Protein AF-A0A4V0ZQL3-F1 (afdb_monomer)

Foldseek 3Di:
DQPLLLVLLVQQVVQLVVLDDQVVNLVSVVVSLVVLVQDVVVPQKDAFDWFDDPDDDTATARIWGWDQDPVRDIATQEGEHEDTLPDDDDPVSLVNQQVVCVSSVAQWYWYYHVWIWIWGHDPPPPDGTAGLAIFHSDSPTPSSSVVSQCSRPVNHDSVVVNVVSVVSVVVLVVVVVVVVLVCVCLDDPNNVVSVLVVVLVVVVVVPDDSVVSVVVCVPDDDDGDDDCPPDDPRRPPDPDPPPDDDDDDDDDDDDPDPKFKDQPVRDTHDLLVVLLVLLVVVCVVVQQDDPVNSCVLQPQVLAHNVLRQKDFPVVLVVVCVVVVCSVVFWDDDPVSWDAHPVRTTMIGTRDCVPSSVSVVVSSVVVGPMDMPVPPPPPQFWKWKAFPVGDIQTDPHLLVSLLVLCLVVDVVLLQVVQDDDPNHGQKDLDQDPVQNVQWDDNDPSITGRRPDDSVVSQVSSVVSCVVVVTDMDMDTD

Solvent-accessible surface area (backbone atoms only — not comparable to full-atom values): 27486 Å² total; per-residue (Å²): 130,49,75,62,35,46,54,42,33,65,69,48,49,67,40,53,79,68,56,42,57,51,71,62,52,50,54,50,51,54,51,45,39,39,77,33,62,40,36,61,93,78,57,26,33,36,65,63,49,82,41,80,46,78,98,84,43,67,50,62,45,54,31,36,33,36,44,63,49,99,81,72,49,74,41,80,66,36,46,31,38,74,50,32,40,80,46,79,87,48,75,71,59,57,52,50,49,45,50,51,21,62,75,70,73,40,48,44,34,40,39,40,37,57,39,41,33,38,29,37,41,64,89,90,71,85,69,79,55,41,69,46,46,70,23,53,84,45,71,83,36,66,48,34,24,52,52,48,55,56,56,20,47,94,70,43,48,67,69,58,53,52,50,51,42,51,52,36,42,50,51,51,51,53,49,52,49,49,52,50,50,52,52,57,49,41,26,99,86,36,18,50,60,49,50,51,49,54,53,48,58,52,43,45,74,73,68,49,57,68,68,62,54,50,61,60,50,73,77,57,87,76,86,68,85,72,82,85,73,79,73,65,92,76,71,71,77,75,77,80,77,81,79,78,80,89,75,92,75,97,67,95,68,82,80,78,83,78,68,25,35,15,73,77,79,75,62,72,24,49,65,43,54,33,53,49,51,51,54,54,50,52,42,66,79,37,60,81,53,49,72,70,58,50,38,67,77,48,38,30,69,48,59,33,78,89,68,18,42,54,42,48,44,66,61,52,57,60,47,27,77,83,40,64,68,53,68,76,38,39,40,77,50,84,92,54,42,43,74,40,72,88,67,53,46,33,26,35,46,44,78,40,83,90,41,39,62,56,44,50,54,57,47,51,75,77,41,69,67,46,44,77,78,68,63,85,60,79,76,60,22,32,38,38,39,35,76,87,68,53,72,46,68,38,96,41,35,61,54,26,52,48,53,48,43,63,72,74,30,60,64,68,59,42,72,67,68,50,66,54,95,90,36,58,35,55,28,77,62,81,48,89,92,46,48,93,36,43,44,80,73,57,96,64,29,28,38,62,48,82,65,56,61,71,53,51,49,52,52,50,52,51,51,28,60,75,70,74,46,58,68,47,78,46,81,82

Sequence (476 aa):
MNENWPEIVETLIPYFETNSVEGDYQREIENCLKFLGWKKTNGTMVSQYTLPIGNSNSIRPDIVLWRKNEHDTQSPVLPIEIKRPSNIQNERQENQLMSYMRQLKLNVGLYIGEKIQLYYDIPNDGENPICVFTAEFKKEDVNGSIICDLLTYDKFNLGKIETFCNEQYKKIQARNNLHRRVSEFLSEGNGVKNMISLLKDKFTAEGFEESAINEEFANLTLTVHYENKSILPSLQLKTRQTSKNSQNDYKESDSKDHTKFSLDGINFYVKRRFVLEVIKHYIKDHPNINYVELEKVFPSNLHSKALGVIRTLIEVQEKIKSHPDLKKRYFLKPDEVILLADGTKIVVNNQWGTLFPRFLEAAKKLYQVTNDTESNTPISRLKITFGNGKVIQETQAAETFRQFVMTVGVEQVQSLNIKVCKIPLISNTLHEKYQRAQKPLGNGRFLMTCSNTKTKKRDIERIAKALGIQVTVEIV

Nearest PDB structures (foldseek):
  7ls1-assembly1_m  TM=2.226E-01  e=8.923E-01  Mus musculus
  7oyd-assembly1_v  TM=2.179E-01  e=1.705E+00  Oryctolagus cuniculus
  2p8y-assembly1_T  TM=2.079E-01  e=1.107E+00  Saccharomyces cerevisiae
  5zwm-assembly1_C  TM=1.581E-01  e=1.705E+00  Saccharomyces cerevisiae S288C

Radius of gyration: 30.25 Å; Cα contacts (8 Å, |Δi|>4): 634; chains: 1; bounding box: 68×74×76 Å

Structure (mmCIF, N/CA/C/O backbone):
data_AF-A0A4V0ZQL3-F1
#
_entry.id   AF-A0A4V0ZQL3-F1
#
loop_
_atom_site.group_PDB
_atom_site.id
_atom_site.type_symbol
_atom_site.label_atom_id
_atom_site.label_alt_id
_atom_site.label_comp_id
_atom_site.label_asym_id
_atom_site.label_entity_id
_atom_site.label_seq_id
_atom_site.pdbx_PDB_ins_code
_atom_site.Cartn_x
_atom_site.Cartn_y
_atom_site.Cartn_z
_atom_site.occupancy
_atom_site.B_iso_or_equiv
_atom_site.auth_seq_id
_atom_site.auth_comp_id
_atom_site.auth_asym_id
_atom_site.auth_atom_id
_atom_site.pdbx_PDB_model_num
ATOM 1 N N . MET A 1 1 ? -29.579 -5.390 -0.230 1.00 59.28 1 MET A N 1
ATOM 2 C CA . MET A 1 1 ? -28.883 -4.107 0.002 1.00 59.28 1 MET A CA 1
ATOM 3 C C . MET A 1 1 ? -29.170 -3.735 1.449 1.00 59.28 1 MET A C 1
ATOM 5 O O . MET A 1 1 ? -30.279 -4.020 1.882 1.00 59.28 1 MET A O 1
ATOM 9 N N . ASN A 1 2 ? -28.194 -3.261 2.225 1.00 76.69 2 ASN A N 1
ATOM 10 C CA . ASN A 1 2 ? -28.427 -2.970 3.643 1.00 76.69 2 ASN A CA 1
ATOM 11 C C . ASN A 1 2 ? -29.317 -1.723 3.749 1.00 76.69 2 ASN A C 1
ATOM 13 O O . ASN A 1 2 ? -28.896 -0.640 3.348 1.00 76.69 2 ASN A O 1
ATOM 17 N N . GLU A 1 3 ? -30.540 -1.883 4.253 1.00 84.75 3 GLU A N 1
ATOM 18 C CA . GLU A 1 3 ? -31.533 -0.800 4.332 1.00 84.75 3 GLU A CA 1
ATOM 19 C C . GLU A 1 3 ? -31.108 0.329 5.283 1.00 84.75 3 GLU A C 1
ATOM 21 O O . GLU A 1 3 ? -31.589 1.447 5.148 1.00 84.75 3 GLU A O 1
ATOM 26 N N . ASN A 1 4 ? -30.140 0.089 6.178 1.00 91.50 4 ASN A N 1
ATOM 27 C CA . ASN A 1 4 ? -29.630 1.129 7.073 1.00 91.50 4 ASN A CA 1
ATOM 28 C C . ASN A 1 4 ? -28.719 2.134 6.358 1.00 91.50 4 ASN A C 1
ATOM 30 O O . ASN A 1 4 ? -28.525 3.232 6.867 1.00 91.50 4 ASN A O 1
ATOM 34 N N . TRP A 1 5 ? -28.118 1.786 5.212 1.00 94.88 5 TRP A N 1
ATOM 35 C CA . TRP A 1 5 ? -27.177 2.697 4.555 1.00 94.88 5 TRP A CA 1
ATOM 36 C C . TRP A 1 5 ? -27.847 3.991 4.054 1.00 94.88 5 TRP A C 1
ATOM 38 O O . TRP A 1 5 ? -27.355 5.066 4.399 1.00 94.88 5 TRP A O 1
ATOM 48 N N . PRO A 1 6 ? -28.973 3.939 3.312 1.00 93.94 6 PRO A N 1
ATOM 49 C CA . PRO A 1 6 ? -29.714 5.145 2.941 1.00 93.94 6 PRO A CA 1
ATOM 50 C C . PRO A 1 6 ? -30.109 6.024 4.137 1.00 93.94 6 PRO A C 1
ATOM 52 O O . PRO A 1 6 ? -29.964 7.241 4.048 1.00 93.94 6 PRO A O 1
ATOM 55 N N . GLU A 1 7 ? -30.525 5.415 5.252 1.00 94.19 7 GLU A N 1
ATOM 56 C CA . GLU A 1 7 ? -30.897 6.111 6.496 1.00 94.19 7 GLU A CA 1
ATOM 57 C C . GLU A 1 7 ? -29.699 6.822 7.143 1.00 94.19 7 GLU A C 1
ATOM 59 O O . GLU A 1 7 ? -29.783 7.981 7.555 1.00 94.19 7 GLU A O 1
ATOM 64 N N . ILE A 1 8 ? -28.540 6.155 7.190 1.00 94.75 8 ILE A N 1
ATOM 65 C CA . ILE A 1 8 ? -27.286 6.744 7.683 1.00 94.75 8 ILE A CA 1
ATOM 66 C C . ILE A 1 8 ? -26.885 7.943 6.819 1.00 94.75 8 ILE A C 1
ATOM 68 O O . ILE A 1 8 ? -26.497 8.985 7.346 1.00 94.75 8 ILE A O 1
ATOM 72 N N . VAL A 1 9 ? -26.997 7.819 5.494 1.00 94.31 9 VAL A N 1
ATOM 73 C CA . VAL A 1 9 ? -26.684 8.915 4.569 1.00 94.31 9 VAL A CA 1
ATOM 74 C C . VAL A 1 9 ? -27.642 10.091 4.769 1.00 94.31 9 VAL A C 1
ATOM 76 O O . VAL A 1 9 ? -27.174 11.220 4.892 1.00 94.31 9 VAL A O 1
ATOM 79 N N . GLU A 1 10 ? -28.953 9.855 4.867 1.00 94.12 10 GLU A N 1
ATOM 80 C CA . GLU A 1 10 ? -29.933 10.917 5.158 1.00 94.12 10 GLU A CA 1
ATOM 81 C C . GLU A 1 10 ? -29.676 11.617 6.489 1.00 94.12 10 GLU A C 1
ATOM 83 O O . GLU A 1 10 ? -29.781 12.839 6.568 1.00 94.12 10 GLU A O 1
ATOM 88 N N . THR A 1 11 ? -29.279 10.861 7.511 1.00 93.38 11 THR A N 1
ATOM 89 C CA . THR A 1 11 ? -28.979 11.409 8.838 1.00 93.38 11 THR A CA 1
ATOM 90 C C . THR A 1 11 ? -27.745 12.314 8.814 1.00 93.38 11 THR A C 1
ATOM 92 O O . THR A 1 11 ? -27.714 13.344 9.486 1.00 93.38 11 THR A O 1
ATOM 95 N N . LEU A 1 12 ? -26.714 11.948 8.045 1.00 92.50 12 LEU A N 1
ATOM 96 C CA . LEU A 1 12 ? -25.420 12.632 8.085 1.00 92.50 12 LEU A CA 1
ATOM 97 C C . LEU A 1 12 ? -25.281 13.760 7.052 1.00 92.50 12 LEU A C 1
ATOM 99 O O . LEU A 1 12 ? -24.564 14.717 7.339 1.00 92.50 12 LEU A O 1
ATOM 103 N N . ILE A 1 13 ? -25.974 13.713 5.904 1.00 90.62 13 ILE A N 1
ATOM 104 C CA . ILE A 1 13 ? -25.913 14.751 4.848 1.00 90.62 13 ILE A CA 1
ATOM 105 C C . ILE A 1 13 ? -26.063 16.191 5.383 1.00 90.62 13 ILE A C 1
ATOM 107 O O . ILE A 1 13 ? -25.223 17.025 5.029 1.00 90.62 13 ILE A O 1
ATOM 111 N N . PRO A 1 14 ? -27.030 16.518 6.268 1.00 90.56 14 PRO A N 1
ATOM 112 C CA . PRO A 1 14 ? -27.209 17.889 6.762 1.00 90.56 14 PRO A CA 1
ATOM 113 C C . PRO A 1 14 ? -25.964 18.477 7.455 1.00 90.56 14 PRO A C 1
ATOM 115 O O . PRO A 1 14 ? -25.755 19.694 7.484 1.00 90.56 14 PRO A O 1
ATOM 118 N N . TYR A 1 15 ? -25.095 17.618 7.993 1.00 89.00 15 TYR A N 1
ATOM 119 C CA . TYR A 1 15 ? -23.860 18.018 8.670 1.00 89.00 15 TYR A CA 1
ATOM 120 C C . TYR A 1 15 ? -22.751 18.402 7.683 1.00 89.00 15 TYR A C 1
ATOM 122 O O . TYR A 1 15 ? -21.878 19.201 8.035 1.00 89.00 15 TYR A O 1
ATOM 130 N N . PHE A 1 16 ? -22.806 17.896 6.445 1.00 83.44 16 PHE A N 1
ATOM 131 C CA . PHE A 1 16 ? -21.914 18.298 5.354 1.00 83.44 16 PHE A CA 1
ATOM 132 C C . PHE A 1 16 ? -22.264 19.694 4.840 1.00 83.44 16 PHE A C 1
ATOM 134 O O . PHE A 1 16 ? -21.368 20.513 4.647 1.00 83.44 16 PHE A O 1
ATOM 141 N N . GLU A 1 17 ? -23.556 19.986 4.677 1.00 80.25 17 GLU A N 1
ATOM 142 C CA . GLU A 1 17 ? -24.042 21.273 4.158 1.00 80.25 17 GLU A CA 1
ATOM 143 C C . GLU A 1 17 ? -23.740 22.437 5.109 1.00 80.25 17 GLU A C 1
ATOM 145 O O . GLU A 1 17 ? -23.359 23.526 4.685 1.00 80.25 17 GLU A O 1
ATOM 150 N N . THR A 1 18 ? -23.867 22.192 6.413 1.00 80.06 18 THR A N 1
ATOM 151 C CA . THR A 1 18 ? -23.660 23.201 7.464 1.00 80.06 18 THR A CA 1
ATOM 152 C C . THR A 1 18 ? -22.219 23.278 7.971 1.00 80.06 18 THR A C 1
ATOM 154 O O . THR A 1 18 ? -21.904 24.147 8.784 1.00 80.06 18 THR A O 1
ATOM 157 N N . ASN A 1 19 ? -21.341 22.375 7.515 1.00 76.12 19 ASN A N 1
ATOM 158 C CA . ASN A 1 19 ? -20.004 22.139 8.067 1.00 76.12 19 ASN A CA 1
ATOM 159 C C . ASN A 1 19 ? -19.982 22.128 9.607 1.00 76.12 19 ASN A C 1
ATOM 161 O O . ASN A 1 19 ? -19.245 22.874 10.264 1.00 76.12 19 ASN A O 1
ATOM 165 N N . SER A 1 20 ? -20.856 21.298 10.167 1.00 79.44 20 SER A N 1
ATOM 166 C CA . SER A 1 20 ? -21.135 21.243 11.599 1.00 79.44 20 SER A CA 1
ATOM 167 C C . SER A 1 20 ? -19.900 20.934 12.458 1.00 79.44 20 SER A C 1
ATOM 169 O O . SER A 1 20 ? -18.910 20.339 12.020 1.00 79.44 20 SER A O 1
ATOM 171 N N . VAL A 1 21 ? -19.959 21.344 13.729 1.00 84.12 21 VAL A N 1
ATOM 172 C CA . VAL A 1 21 ? -18.876 21.129 14.698 1.00 84.12 21 VAL A CA 1
ATOM 173 C C . VAL A 1 21 ? -18.707 19.630 14.983 1.00 84.12 21 VAL A C 1
ATOM 175 O O . VAL A 1 21 ? -19.677 18.878 15.038 1.00 84.12 21 VAL A O 1
ATOM 178 N N . GLU A 1 22 ? -17.461 19.197 15.202 1.00 82.75 22 GLU A N 1
ATOM 179 C CA . GLU A 1 22 ? -17.069 17.787 15.391 1.00 82.75 22 GLU A CA 1
ATOM 180 C C . GLU A 1 22 ? -17.900 17.054 16.454 1.00 82.75 22 GLU A C 1
ATOM 182 O O . GLU A 1 22 ? -18.281 15.911 16.237 1.00 82.75 22 GLU A O 1
ATOM 187 N N . GLY A 1 23 ? -18.254 17.720 17.559 1.00 87.50 23 GLY A N 1
ATOM 188 C CA . GLY A 1 23 ? -19.065 17.117 18.621 1.00 87.50 23 GLY A CA 1
ATOM 189 C C . GLY A 1 23 ? -20.512 16.813 18.214 1.00 87.50 23 GLY A C 1
ATOM 190 O O . GLY A 1 23 ? -21.058 15.792 18.629 1.00 87.50 23 GLY A O 1
ATOM 191 N N . ASP A 1 24 ? -21.129 17.659 17.384 1.00 89.94 24 ASP A N 1
ATOM 192 C CA . ASP A 1 24 ? -22.476 17.401 16.864 1.00 89.94 24 ASP A CA 1
ATOM 193 C C . ASP A 1 24 ? -22.450 16.270 15.837 1.00 89.94 24 ASP A C 1
ATOM 195 O O . ASP A 1 24 ? -23.284 15.369 15.890 1.00 89.94 24 ASP A O 1
ATOM 199 N N . TYR A 1 25 ? -21.437 16.266 14.967 1.00 91.75 25 TYR A N 1
ATOM 200 C CA . TYR A 1 25 ? -21.238 15.192 13.997 1.00 91.75 25 TYR A CA 1
ATOM 201 C C . TYR A 1 25 ? -20.965 13.845 14.681 1.00 91.75 25 TYR A C 1
ATOM 203 O O . TYR A 1 25 ? -21.567 12.834 14.328 1.00 91.75 25 TYR A O 1
ATOM 211 N N . GLN A 1 26 ? -20.131 13.829 15.727 1.00 93.69 26 GLN A N 1
ATOM 212 C CA . GLN A 1 26 ? -19.887 12.639 16.540 1.00 93.69 26 GLN A CA 1
ATOM 213 C C . GLN A 1 26 ? -21.178 12.105 17.171 1.00 93.69 26 GLN A C 1
ATOM 215 O O . GLN A 1 26 ? -21.406 10.896 17.152 1.00 93.69 26 GLN A O 1
ATOM 220 N N . ARG A 1 27 ? -22.038 12.979 17.711 1.00 93.44 27 ARG A N 1
ATOM 221 C CA . ARG A 1 27 ? -23.321 12.567 18.302 1.00 93.44 27 ARG A CA 1
ATOM 222 C C . ARG A 1 27 ? -24.227 11.883 17.276 1.00 93.44 27 ARG A C 1
ATOM 224 O O . ARG A 1 27 ? -24.855 10.878 17.607 1.00 93.44 27 ARG A O 1
ATOM 231 N N . GLU A 1 28 ? -24.265 12.372 16.041 1.00 94.62 28 GLU A N 1
ATOM 232 C CA . GLU A 1 28 ? -25.057 11.720 14.994 1.00 94.62 28 GLU A CA 1
ATOM 233 C C . GLU A 1 28 ? -24.426 10.438 14.462 1.00 94.62 28 GLU A C 1
ATOM 235 O O . GLU A 1 28 ? -25.142 9.477 14.183 1.00 94.62 28 GLU A O 1
ATOM 240 N N . ILE A 1 29 ? -23.097 10.348 14.414 1.00 95.44 29 ILE A N 1
ATOM 241 C CA . ILE A 1 29 ? -22.413 9.078 14.137 1.00 95.44 29 ILE A CA 1
ATOM 242 C C . ILE A 1 29 ? -22.768 8.036 15.204 1.00 95.44 29 ILE A C 1
ATOM 244 O O . ILE A 1 29 ? -23.049 6.885 14.876 1.00 95.44 29 ILE A O 1
ATOM 248 N N . GLU A 1 30 ? -22.827 8.419 16.481 1.00 96.31 30 GLU A N 1
ATOM 249 C CA . GLU A 1 30 ? -23.302 7.528 17.543 1.00 96.31 30 GLU A CA 1
ATOM 250 C C . GLU A 1 30 ? -24.765 7.112 17.343 1.00 96.31 30 GLU A C 1
ATOM 252 O O . GLU A 1 30 ? -25.116 5.977 17.661 1.00 96.31 30 GLU A O 1
ATOM 257 N N . ASN A 1 31 ? -25.627 7.991 16.820 1.00 95.81 31 ASN A N 1
ATOM 258 C CA . ASN A 1 31 ? -27.003 7.636 16.464 1.00 95.81 31 ASN A CA 1
ATOM 259 C C . ASN A 1 31 ? -27.044 6.637 15.298 1.00 95.81 31 ASN A C 1
ATOM 261 O O . ASN A 1 31 ? -27.735 5.625 15.393 1.00 95.81 31 ASN A O 1
ATOM 265 N N . CYS A 1 32 ? -26.222 6.837 14.270 1.00 96.38 32 CYS A N 1
ATOM 266 C CA . CYS A 1 32 ? -26.071 5.902 13.154 1.00 96.38 32 CYS A CA 1
ATOM 267 C C . CYS A 1 32 ? -25.575 4.522 13.621 1.00 96.38 32 CYS A C 1
ATOM 269 O O . CYS A 1 32 ? -26.088 3.486 13.202 1.00 96.38 32 CYS A O 1
ATOM 271 N N . LEU A 1 33 ? -24.622 4.479 14.556 1.00 97.25 33 LEU A N 1
ATOM 272 C CA . LEU A 1 33 ? -24.150 3.226 15.154 1.00 97.25 33 LEU A CA 1
ATOM 273 C C . LEU A 1 33 ? -25.254 2.502 15.948 1.00 97.25 33 LEU A C 1
ATOM 275 O O . LEU A 1 33 ? -25.248 1.268 15.995 1.00 97.25 33 LEU A O 1
ATOM 279 N N . LYS A 1 34 ? -26.240 3.225 16.505 1.00 96.19 34 LYS A N 1
ATOM 280 C CA . LYS A 1 34 ? -27.430 2.608 17.123 1.00 96.19 34 LYS A CA 1
ATOM 281 C C . LYS A 1 34 ? -28.327 1.925 16.098 1.00 96.19 34 LYS A C 1
ATOM 283 O O . LYS A 1 34 ? -28.861 0.868 16.432 1.00 96.19 34 LYS A O 1
ATOM 288 N N . PHE A 1 35 ? -28.462 2.458 14.878 1.00 94.06 35 PHE A N 1
ATOM 289 C CA . PHE A 1 35 ? -29.171 1.766 13.787 1.00 94.06 35 PHE A CA 1
ATOM 290 C C . PHE A 1 35 ? -28.519 0.417 13.470 1.00 94.06 35 PHE A C 1
ATOM 292 O O . PHE A 1 35 ? -29.199 -0.570 13.216 1.00 94.06 35 PHE A O 1
ATOM 299 N N . LEU A 1 36 ? -27.193 0.345 13.603 1.00 96.25 36 LEU A N 1
ATOM 300 C CA . LEU A 1 36 ? -26.425 -0.889 13.448 1.00 96.25 36 LEU A CA 1
ATOM 301 C C . LEU A 1 36 ? -26.413 -1.774 14.708 1.00 96.25 36 LEU A C 1
ATOM 303 O O . LEU A 1 36 ? -25.760 -2.813 14.704 1.00 96.25 36 LEU A O 1
ATOM 307 N N . GLY A 1 37 ? -27.120 -1.405 15.780 1.00 95.88 37 GLY A N 1
ATOM 308 C CA . GLY A 1 37 ? -27.283 -2.213 16.994 1.00 95.88 37 GLY A CA 1
ATOM 309 C C . GLY A 1 37 ? -26.285 -1.933 18.125 1.00 95.88 37 GLY A C 1
ATOM 310 O O . GLY A 1 37 ? -26.401 -2.540 19.192 1.00 95.88 37 GLY A O 1
ATOM 311 N N . TRP A 1 38 ? -25.350 -0.995 17.957 1.00 97.38 38 TRP A N 1
ATOM 312 C CA . TRP A 1 38 ? -24.396 -0.616 19.006 1.00 97.38 38 TRP A CA 1
ATOM 313 C C . TRP A 1 38 ? -25.017 0.386 19.982 1.00 97.38 38 TRP A C 1
ATOM 315 O O . TRP A 1 38 ? -25.577 1.407 19.589 1.00 97.38 38 TRP A O 1
ATOM 325 N N . LYS A 1 39 ? -24.925 0.119 21.287 1.00 96.25 39 LYS A N 1
ATOM 326 C CA . LYS A 1 39 ? -25.600 0.915 22.322 1.00 96.25 39 LYS A CA 1
ATOM 327 C C . LYS A 1 39 ? -24.645 1.291 23.449 1.00 96.25 39 LYS A C 1
ATOM 329 O O . LYS A 1 39 ? -23.823 0.496 23.896 1.00 96.25 39 LYS A O 1
ATOM 334 N N . LYS A 1 40 ? -24.813 2.508 23.974 1.00 94.56 40 LYS A N 1
ATOM 335 C CA . LYS A 1 40 ? -24.112 2.950 25.191 1.00 94.56 40 LYS A CA 1
ATOM 336 C C . LYS A 1 40 ? -24.644 2.245 26.441 1.00 94.56 40 LYS A C 1
ATOM 338 O O . LYS A 1 40 ? -23.879 1.899 27.329 1.00 94.56 40 LYS A O 1
ATOM 343 N N . THR A 1 41 ? -25.953 1.984 26.486 1.00 92.31 41 THR A N 1
ATOM 344 C CA . THR A 1 41 ? -26.649 1.425 27.660 1.00 92.31 41 THR A CA 1
ATOM 345 C C . THR A 1 41 ? -26.221 0.006 28.026 1.00 92.31 41 THR A C 1
ATOM 347 O O . THR A 1 41 ? -26.344 -0.374 29.183 1.00 92.31 41 THR A O 1
ATOM 350 N N . ASN A 1 42 ? -25.707 -0.771 27.070 1.00 91.19 42 ASN A N 1
ATOM 351 C CA . ASN A 1 42 ? -25.175 -2.117 27.303 1.00 91.19 42 ASN A CA 1
ATOM 352 C C . ASN A 1 42 ? -23.641 -2.180 27.158 1.00 91.19 42 ASN A C 1
ATOM 354 O O . ASN A 1 42 ? -23.078 -3.266 27.041 1.00 91.19 42 ASN A O 1
ATOM 358 N N . GLY A 1 43 ? -22.971 -1.022 27.108 1.00 92.25 43 GLY A N 1
ATOM 359 C CA . GLY A 1 43 ? -21.516 -0.911 27.006 1.00 92.25 43 GLY A CA 1
ATOM 360 C C . GLY A 1 43 ? -20.911 -1.351 25.670 1.00 92.25 43 GLY A C 1
ATOM 361 O O . GLY A 1 43 ? -19.692 -1.375 25.549 1.00 92.25 43 GLY A O 1
ATOM 362 N N . THR A 1 44 ? -21.710 -1.702 24.658 1.00 95.81 44 THR A N 1
ATOM 363 C CA . THR A 1 44 ? -21.182 -2.124 23.344 1.00 95.81 44 THR A CA 1
ATOM 364 C C . THR A 1 44 ? -20.610 -0.955 22.540 1.00 95.81 44 THR A C 1
ATOM 366 O O . THR A 1 44 ? -19.799 -1.165 21.642 1.00 95.81 44 THR A O 1
ATOM 369 N N . MET A 1 45 ? -20.969 0.278 22.897 1.00 97.25 45 MET A N 1
ATOM 370 C CA . MET A 1 45 ? -20.395 1.511 22.365 1.00 97.25 45 MET A CA 1
ATOM 371 C C . MET A 1 45 ? -19.918 2.399 23.512 1.00 97.25 45 MET A C 1
ATOM 373 O O . MET A 1 45 ? -20.723 2.837 24.335 1.00 97.25 45 MET A O 1
ATOM 377 N N . VAL A 1 46 ? -18.619 2.688 23.548 1.00 95.44 46 VAL A N 1
ATOM 378 C CA . VAL A 1 46 ? -17.997 3.529 24.575 1.00 95.44 46 VAL A CA 1
ATOM 379 C C . VAL A 1 46 ? -17.352 4.725 23.900 1.00 95.44 46 VAL A C 1
ATOM 381 O O . VAL A 1 46 ? -16.393 4.579 23.147 1.00 95.44 46 VAL A O 1
ATOM 384 N N . SER A 1 47 ? -17.869 5.916 24.175 1.00 91.75 47 SER A N 1
ATOM 385 C CA . SER A 1 47 ? -17.256 7.155 23.705 1.00 91.75 47 SER A CA 1
ATOM 386 C C . SER A 1 47 ? -16.102 7.536 24.620 1.00 91.75 47 SER A C 1
ATOM 388 O O . SER A 1 47 ? -16.172 7.310 25.832 1.00 91.75 47 SER A O 1
ATOM 390 N N . GLN A 1 48 ? -15.099 8.224 24.075 1.00 81.62 48 GLN A N 1
ATOM 391 C CA . GLN A 1 48 ? -14.174 8.993 24.900 1.00 81.62 48 GLN A CA 1
ATOM 392 C C . GLN A 1 48 ? -13.387 8.108 25.912 1.00 81.62 48 GLN A C 1
ATOM 394 O O . GLN A 1 48 ? -13.138 8.498 27.059 1.00 81.62 48 GLN A O 1
ATOM 399 N N . TYR A 1 49 ? -12.991 6.905 25.487 1.00 86.62 49 TYR A N 1
ATOM 400 C CA . TYR A 1 49 ? -12.279 5.918 26.309 1.00 86.62 49 TYR A CA 1
ATOM 401 C C . TYR A 1 49 ? -10.815 6.323 26.544 1.00 86.62 49 TYR A C 1
ATOM 403 O O . TYR A 1 49 ? -10.090 6.597 25.597 1.00 86.62 49 TYR A O 1
ATOM 411 N N . THR A 1 50 ? -10.345 6.359 27.790 1.00 86.69 50 THR A N 1
ATOM 412 C CA . THR A 1 50 ? -8.971 6.801 28.090 1.00 86.69 50 THR A CA 1
ATOM 413 C C . THR A 1 50 ? -7.996 5.626 28.062 1.00 86.69 50 THR A C 1
ATOM 415 O O . THR A 1 50 ? -8.084 4.719 28.886 1.00 86.69 50 THR A O 1
ATOM 418 N N . LEU A 1 51 ? -7.027 5.673 27.148 1.00 84.00 51 LEU A N 1
ATOM 419 C CA . LEU A 1 51 ? -5.935 4.707 27.035 1.00 84.00 51 LEU A CA 1
ATOM 420 C C . LEU A 1 51 ? -4.640 5.301 27.603 1.00 84.00 51 LEU A C 1
ATOM 422 O O . LEU A 1 51 ? -4.198 6.342 27.110 1.00 84.00 51 LEU A O 1
ATOM 426 N N . PRO A 1 52 ? -4.001 4.670 28.602 1.00 78.31 52 PRO A N 1
ATOM 427 C CA . PRO A 1 52 ? -2.727 5.147 29.125 1.00 78.31 52 PRO A CA 1
ATOM 428 C C . PRO A 1 52 ? -1.591 4.932 28.113 1.00 78.31 52 PRO A C 1
ATOM 430 O O . PRO A 1 52 ? -1.498 3.889 27.470 1.00 78.31 52 PRO A O 1
ATOM 433 N N . ILE A 1 53 ? -0.696 5.915 28.002 1.00 73.62 53 ILE A N 1
ATOM 434 C CA . ILE A 1 53 ? 0.568 5.844 27.263 1.00 73.62 53 ILE A CA 1
ATOM 435 C C . ILE A 1 53 ? 1.703 6.201 28.218 1.00 73.62 53 ILE A C 1
ATOM 437 O O . ILE A 1 53 ? 1.928 7.368 28.550 1.00 73.62 53 ILE A O 1
ATOM 441 N N . GLY A 1 54 ? 2.466 5.187 28.625 1.00 64.62 54 GLY A N 1
ATOM 442 C CA . GLY A 1 54 ? 3.523 5.365 29.618 1.00 64.62 54 GLY A CA 1
ATOM 443 C C . GLY A 1 54 ? 2.966 5.857 30.958 1.00 64.62 54 GLY A C 1
ATOM 444 O O . GLY A 1 54 ? 1.797 5.647 31.269 1.00 64.62 54 GLY A O 1
ATOM 445 N N . ASN A 1 55 ? 3.810 6.511 31.756 1.00 61.19 55 ASN A N 1
ATOM 446 C CA . ASN A 1 55 ? 3.449 6.878 33.130 1.00 61.19 55 ASN A CA 1
ATOM 447 C C . ASN A 1 55 ? 2.557 8.125 33.249 1.00 61.19 55 ASN A C 1
ATOM 449 O O . ASN A 1 55 ? 1.912 8.284 34.280 1.00 61.19 55 ASN A O 1
ATOM 453 N N . SER A 1 56 ? 2.526 9.006 32.242 1.00 69.44 56 SER A N 1
ATOM 454 C CA . SER A 1 56 ? 1.946 10.355 32.403 1.00 69.44 56 SER A CA 1
ATOM 455 C C . SER A 1 56 ? 1.016 10.801 31.278 1.00 69.44 56 SER A C 1
ATOM 457 O O . SER A 1 56 ? 0.342 11.816 31.429 1.00 69.44 56 SER A O 1
ATOM 459 N N . ASN A 1 57 ? 0.985 10.089 30.148 1.00 77.75 57 ASN A N 1
ATOM 460 C CA . ASN A 1 57 ? 0.203 10.496 28.985 1.00 77.75 57 ASN A CA 1
ATOM 461 C C . ASN A 1 57 ? -0.981 9.557 28.787 1.00 77.75 57 ASN A C 1
ATOM 463 O O . ASN A 1 57 ? -0.958 8.396 29.190 1.00 77.75 57 ASN A O 1
ATOM 467 N N . SER A 1 58 ? -2.015 10.051 28.122 1.00 82.06 58 SER A N 1
ATOM 468 C CA . SER A 1 58 ? -3.123 9.233 27.659 1.00 82.06 58 SER A CA 1
ATOM 469 C C . SER A 1 58 ? -3.570 9.685 26.279 1.00 82.06 58 SER A C 1
ATOM 471 O O . SER A 1 58 ? -3.355 10.827 25.870 1.00 82.06 58 SER A O 1
ATOM 473 N N . ILE A 1 59 ? -4.161 8.757 25.540 1.00 85.06 59 ILE A N 1
ATOM 474 C CA . ILE A 1 59 ? -4.856 9.030 24.287 1.00 85.06 59 ILE A CA 1
ATOM 475 C C . ILE A 1 59 ? -6.313 8.617 24.436 1.00 85.06 59 ILE A C 1
ATOM 477 O O . ILE A 1 59 ? -6.649 7.778 25.275 1.00 85.06 59 ILE A O 1
ATOM 481 N N . ARG A 1 60 ? -7.184 9.221 23.633 1.00 88.56 60 ARG A N 1
ATOM 482 C CA . ARG A 1 60 ? -8.624 9.060 23.779 1.00 88.56 60 ARG A CA 1
ATOM 483 C C . ARG A 1 60 ? -9.278 8.903 22.407 1.00 88.56 60 ARG A C 1
ATOM 485 O O . ARG A 1 60 ? -9.461 9.919 21.748 1.00 88.56 60 ARG A O 1
ATOM 492 N N . PRO A 1 61 ? -9.605 7.671 21.972 1.00 90.69 61 PRO A N 1
ATOM 493 C CA . PRO A 1 61 ? -10.414 7.476 20.780 1.00 90.69 61 PRO A CA 1
ATOM 494 C C . PRO A 1 61 ? -11.787 8.125 20.973 1.00 90.69 61 PRO A C 1
ATOM 496 O O . PRO A 1 61 ? -12.335 8.100 22.085 1.00 90.69 61 PRO A O 1
ATOM 499 N N . ASP A 1 62 ? -12.364 8.640 19.889 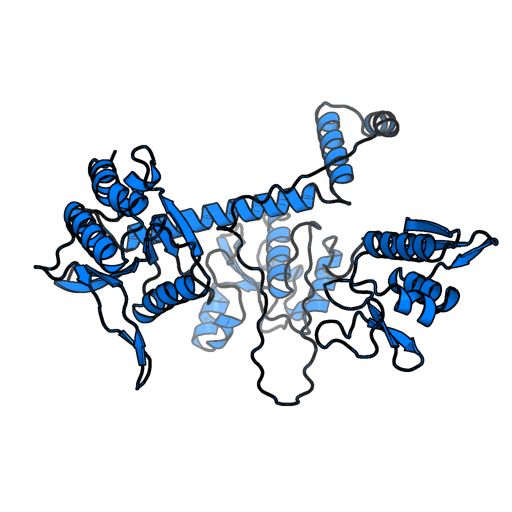1.00 93.50 62 ASP A N 1
ATOM 500 C CA . ASP A 1 62 ? -13.700 9.238 19.928 1.00 93.50 62 ASP A CA 1
ATOM 501 C C . ASP A 1 62 ? -14.751 8.201 20.315 1.00 93.50 62 ASP A C 1
ATOM 503 O O . ASP A 1 62 ? -15.567 8.444 21.210 1.00 93.50 62 ASP A O 1
ATOM 507 N N . ILE A 1 63 ? -14.690 7.019 19.691 1.00 96.25 63 ILE A N 1
ATOM 508 C CA . ILE A 1 63 ? -15.550 5.874 20.000 1.00 96.25 63 ILE A CA 1
ATOM 509 C C . ILE A 1 63 ? -14.725 4.582 19.963 1.00 96.25 63 ILE A C 1
ATOM 511 O O . ILE A 1 63 ? -13.866 4.387 19.107 1.00 96.25 63 ILE A O 1
ATOM 515 N N . VAL A 1 64 ? -15.013 3.662 20.880 1.00 97.12 64 VAL A N 1
ATOM 516 C CA . VAL A 1 64 ? -14.558 2.272 20.827 1.00 97.12 64 VAL A CA 1
ATOM 517 C C . VAL A 1 64 ? -15.779 1.366 20.895 1.00 97.12 64 VAL A C 1
ATOM 519 O O . VAL A 1 64 ? -16.607 1.489 21.803 1.00 97.12 64 VAL A O 1
ATOM 522 N N . LEU A 1 65 ? -15.894 0.448 19.938 1.00 97.69 65 LEU A N 1
ATOM 523 C CA . LEU A 1 65 ? -16.904 -0.605 19.961 1.00 97.69 65 LEU A CA 1
ATOM 524 C C . LEU A 1 65 ? -16.385 -1.816 20.734 1.00 97.69 65 LEU A C 1
ATOM 526 O O . LEU A 1 65 ? -15.211 -2.179 20.625 1.00 97.69 65 LEU A O 1
ATOM 530 N N . TRP A 1 66 ? -17.273 -2.454 21.490 1.00 96.25 66 TRP A N 1
ATOM 531 C CA . TRP A 1 66 ? -16.965 -3.576 22.373 1.00 96.25 66 TRP A CA 1
ATOM 532 C C . TRP A 1 66 ? -17.903 -4.745 22.125 1.00 96.25 66 TRP A C 1
ATOM 534 O O . TRP A 1 66 ? -19.118 -4.577 22.005 1.00 96.25 66 TRP A O 1
ATOM 544 N N . ARG A 1 67 ? -17.348 -5.956 22.133 1.00 94.06 67 ARG A N 1
ATOM 545 C CA . ARG A 1 67 ? -18.121 -7.190 22.006 1.00 94.06 67 ARG A CA 1
ATOM 546 C C . ARG A 1 67 ? -17.760 -8.152 23.122 1.00 94.06 67 ARG A C 1
ATOM 548 O O . ARG A 1 67 ? -16.614 -8.200 23.561 1.00 94.06 67 ARG A O 1
ATOM 555 N N . LYS A 1 68 ? -18.749 -8.922 23.561 1.00 88.94 68 LYS A N 1
ATOM 556 C CA . LYS A 1 68 ? -18.514 -10.068 24.429 1.00 88.94 68 LYS A CA 1
ATOM 557 C C . LYS A 1 68 ? -18.001 -11.241 23.601 1.00 88.94 68 LYS A C 1
ATOM 559 O O . LYS A 1 68 ? -18.513 -11.497 22.510 1.00 88.94 68 LYS A O 1
ATOM 564 N N . ASN A 1 69 ? -16.979 -11.919 24.100 1.00 79.56 69 ASN A N 1
ATOM 565 C CA . ASN A 1 69 ? -16.535 -13.191 23.541 1.00 79.56 69 ASN A CA 1
ATOM 566 C C . ASN A 1 69 ? -17.433 -14.347 24.034 1.00 79.56 69 ASN A C 1
ATOM 568 O O . ASN A 1 69 ? -18.390 -14.137 24.779 1.00 79.56 69 ASN A O 1
ATOM 572 N N . GLU A 1 70 ? -17.108 -15.576 23.633 1.00 78.31 70 GLU A N 1
ATOM 573 C CA . GLU A 1 70 ? -17.829 -16.797 24.032 1.00 78.31 70 GLU A CA 1
ATOM 574 C C . GLU A 1 70 ? -17.832 -17.046 25.553 1.00 78.31 70 GLU A C 1
ATOM 576 O O . GLU A 1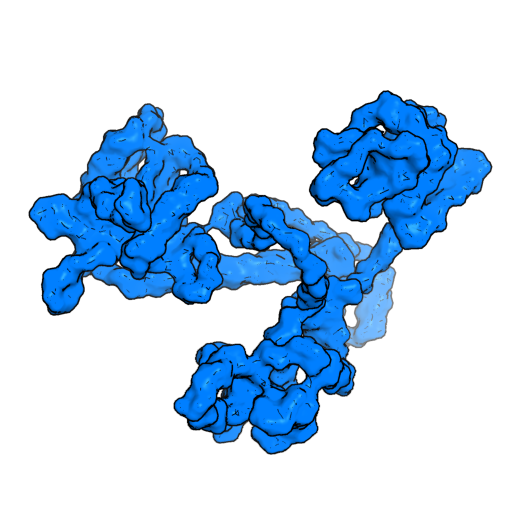 70 ? -18.674 -17.778 26.061 1.00 78.31 70 GLU A O 1
ATOM 581 N N . HIS A 1 71 ? -16.924 -16.405 26.293 1.00 82.12 71 HIS A N 1
ATOM 582 C CA . HIS A 1 71 ? -16.789 -16.498 27.748 1.00 82.12 71 HIS A CA 1
ATOM 583 C C . HIS A 1 71 ? -17.419 -15.302 28.485 1.00 82.12 71 HIS A C 1
ATOM 585 O O . HIS A 1 71 ? -17.032 -15.006 29.614 1.00 82.12 71 HIS A O 1
ATOM 591 N N . ASP A 1 72 ? -18.330 -14.571 27.831 1.00 82.38 72 ASP A N 1
ATOM 592 C CA . ASP A 1 72 ? -18.998 -13.354 28.327 1.00 82.38 72 ASP A CA 1
ATOM 593 C C . ASP A 1 72 ? -18.035 -12.220 28.746 1.00 82.38 72 ASP A C 1
ATOM 595 O O . ASP A 1 72 ? -18.441 -11.223 29.342 1.00 82.38 72 ASP A O 1
ATOM 599 N N . THR A 1 73 ? -16.749 -12.321 28.389 1.00 86.88 73 THR A N 1
ATOM 600 C CA . THR A 1 73 ? -15.754 -11.283 28.668 1.00 86.88 73 THR A CA 1
ATOM 601 C C . THR A 1 73 ? -15.795 -10.232 27.568 1.00 86.88 73 THR A C 1
ATOM 603 O O . THR A 1 73 ? -15.692 -10.531 26.377 1.00 86.88 73 THR A O 1
ATOM 606 N N . GLN A 1 74 ? -15.984 -8.979 27.974 1.00 88.88 74 GLN A N 1
ATOM 607 C CA . GLN A 1 74 ? -16.107 -7.852 27.064 1.00 88.88 74 GLN A CA 1
ATOM 608 C C . GLN A 1 74 ? -14.720 -7.362 26.633 1.00 88.88 74 GLN A C 1
ATOM 610 O O . GLN A 1 74 ? -13.879 -7.035 27.468 1.00 88.88 74 GLN A O 1
ATOM 615 N N . SER A 1 75 ? -14.486 -7.298 25.324 1.00 93.12 75 SER A N 1
ATOM 616 C CA . SER A 1 75 ? -13.225 -6.843 24.733 1.00 93.12 75 SER A CA 1
ATOM 617 C C . SER A 1 75 ? -13.464 -5.771 23.667 1.00 93.12 75 SER A C 1
ATOM 619 O O . SER A 1 75 ? -14.497 -5.816 22.984 1.00 93.12 75 SER A O 1
ATOM 621 N N . PRO A 1 76 ? -12.532 -4.817 23.491 1.00 95.56 76 PRO A N 1
ATOM 622 C CA . PRO A 1 76 ? -12.626 -3.830 22.424 1.00 95.56 76 PRO A CA 1
ATOM 623 C C . PRO A 1 76 ? -12.463 -4.536 21.075 1.00 95.56 76 PRO A C 1
ATOM 625 O O . PRO A 1 76 ? -11.665 -5.463 20.952 1.00 95.56 76 PRO A O 1
ATOM 628 N N . VAL A 1 77 ? -13.223 -4.113 20.066 1.00 96.50 77 VAL A N 1
ATOM 629 C CA . VAL A 1 77 ? -13.202 -4.734 18.729 1.00 96.50 77 VAL A CA 1
ATOM 630 C C . VAL A 1 77 ? -12.967 -3.749 17.592 1.00 96.50 77 VAL A C 1
ATOM 632 O O . VAL A 1 77 ? -12.511 -4.170 16.534 1.00 96.50 77 VAL A O 1
ATOM 635 N N . LEU A 1 78 ? -13.257 -2.458 17.777 1.00 97.25 78 LEU A N 1
ATOM 636 C CA . LEU A 1 78 ? -13.027 -1.456 16.736 1.00 97.25 78 LEU A CA 1
ATOM 637 C C . LEU A 1 78 ? -12.882 -0.048 17.336 1.00 97.25 78 LEU A C 1
ATOM 639 O O . LEU A 1 78 ? -13.861 0.470 17.880 1.00 97.25 78 LEU A O 1
ATOM 643 N N . PRO A 1 79 ? -11.700 0.589 17.253 1.00 96.75 79 PRO A N 1
ATOM 644 C CA . PRO A 1 79 ? -11.561 2.013 17.511 1.00 96.75 79 PRO A CA 1
ATOM 645 C C . PRO A 1 79 ? -12.059 2.820 16.309 1.00 96.75 79 PRO A C 1
ATOM 647 O O . PRO A 1 79 ? -11.820 2.449 15.155 1.00 96.75 79 PRO A O 1
ATOM 650 N N . ILE A 1 80 ? -12.719 3.939 16.592 1.00 95.88 80 ILE A N 1
ATOM 651 C CA . ILE A 1 80 ? -13.244 4.875 15.603 1.00 95.88 80 ILE A CA 1
ATOM 652 C C . ILE A 1 80 ? -12.688 6.266 15.910 1.00 95.88 80 ILE A C 1
ATOM 654 O O . ILE A 1 80 ? -12.827 6.757 17.032 1.00 95.88 80 ILE A O 1
ATOM 658 N N . GLU A 1 81 ? -12.078 6.880 14.902 1.00 93.44 81 GLU A N 1
ATOM 659 C CA . GLU A 1 81 ? -11.642 8.278 14.913 1.00 93.44 81 GLU A CA 1
ATOM 660 C C . GLU A 1 81 ? -12.571 9.096 14.014 1.00 93.44 81 GLU A C 1
ATOM 662 O O . GLU A 1 81 ? -12.825 8.721 12.865 1.00 93.44 81 GLU A O 1
ATOM 667 N N . ILE A 1 82 ? -13.072 10.211 14.533 1.00 91.69 82 ILE A N 1
ATOM 668 C CA . ILE A 1 82 ? -14.049 11.069 13.874 1.00 91.69 82 ILE A CA 1
ATOM 669 C C . ILE A 1 82 ? -13.417 12.431 13.612 1.00 91.69 82 ILE A C 1
ATOM 671 O O . ILE A 1 82 ? -12.702 12.992 14.437 1.00 91.69 82 ILE A O 1
ATOM 675 N N . LYS A 1 83 ? -13.674 12.996 12.436 1.00 88.31 83 LYS A N 1
ATOM 676 C CA . LYS A 1 83 ? -13.316 14.374 12.096 1.00 88.31 83 LYS A CA 1
ATOM 677 C C . LYS A 1 83 ? -14.492 15.064 11.431 1.00 88.31 83 LYS A C 1
ATOM 679 O O . LYS A 1 83 ? -15.445 14.423 11.004 1.00 88.31 83 LYS A O 1
ATOM 684 N N . ARG A 1 84 ? -14.427 16.394 11.354 1.00 85.31 84 ARG A N 1
ATOM 685 C CA . ARG A 1 84 ? -15.484 17.194 10.721 1.00 85.31 84 ARG A CA 1
ATOM 686 C C . ARG A 1 84 ? -15.750 16.737 9.278 1.00 85.31 84 ARG A C 1
ATOM 688 O O . ARG A 1 84 ? -14.797 16.351 8.598 1.00 85.31 84 ARG A O 1
ATOM 695 N N . PRO A 1 85 ? -16.988 16.871 8.779 1.00 81.31 85 PRO A N 1
ATOM 696 C CA . PRO A 1 85 ? -17.349 16.488 7.413 1.00 81.31 85 PRO A CA 1
ATOM 697 C C . PRO A 1 85 ? -16.480 17.143 6.330 1.00 81.31 85 PRO A C 1
ATOM 699 O O . PRO A 1 85 ? -16.120 16.497 5.355 1.00 81.31 85 PRO A O 1
ATOM 702 N N . SER A 1 86 ? -16.067 18.404 6.516 1.00 75.88 86 SER A N 1
ATOM 703 C CA . SER A 1 86 ? -15.191 19.107 5.565 1.00 75.88 86 SER A CA 1
ATOM 704 C C . SER A 1 86 ? -13.688 18.883 5.802 1.00 75.88 86 SER A C 1
ATOM 706 O O . SER A 1 86 ? -12.863 19.625 5.261 1.00 75.88 86 SER A O 1
ATOM 708 N N . ASN A 1 87 ? -13.297 17.976 6.701 1.00 73.81 87 ASN A N 1
ATOM 709 C CA . ASN A 1 87 ? -11.895 17.805 7.067 1.00 73.81 87 ASN A CA 1
ATOM 710 C C . ASN A 1 87 ? -11.142 17.029 5.983 1.00 73.81 87 ASN A C 1
ATOM 712 O O . ASN A 1 87 ? -11.343 15.828 5.813 1.00 73.81 87 ASN A O 1
ATOM 716 N N . ILE A 1 88 ? -10.187 17.700 5.340 1.00 64.94 88 ILE A N 1
ATOM 717 C CA . ILE A 1 88 ? -9.185 17.038 4.507 1.00 64.94 88 ILE A CA 1
ATOM 718 C C . ILE A 1 88 ? -8.188 16.348 5.436 1.00 64.94 88 ILE A C 1
ATOM 720 O O . ILE A 1 88 ? -7.508 16.993 6.241 1.00 64.94 88 ILE A O 1
ATOM 724 N N . GLN A 1 89 ? -8.117 15.025 5.323 1.00 63.78 89 GLN A N 1
ATOM 725 C CA . GLN A 1 89 ? -7.264 14.192 6.156 1.00 63.78 89 GLN A CA 1
ATOM 726 C C . GLN A 1 89 ? -5.786 14.602 6.048 1.00 63.78 89 GLN A C 1
ATOM 728 O O . GLN A 1 89 ? -5.267 14.847 4.958 1.00 63.78 89 GLN A O 1
ATOM 733 N N . ASN A 1 90 ? -5.090 14.658 7.185 1.00 64.38 90 ASN A N 1
ATOM 734 C CA . ASN A 1 90 ? -3.648 14.907 7.243 1.00 64.38 90 ASN A CA 1
ATOM 735 C C . ASN A 1 90 ? -2.900 13.797 8.003 1.00 64.38 90 ASN A C 1
ATOM 737 O O . ASN A 1 90 ? -3.488 13.051 8.783 1.00 64.38 90 ASN A O 1
ATOM 741 N N . GLU A 1 91 ? -1.576 13.721 7.822 1.00 58.78 91 GLU A N 1
ATOM 742 C CA . GLU A 1 91 ? -0.731 12.669 8.419 1.00 58.78 91 GLU A CA 1
ATOM 743 C C . GLU A 1 91 ? -0.836 12.582 9.950 1.00 58.78 91 GLU A C 1
ATOM 745 O O . GLU A 1 91 ? -0.679 11.508 10.525 1.00 58.78 91 GLU A O 1
ATOM 750 N N . ARG A 1 92 ? -1.102 13.698 10.647 1.00 62.16 92 ARG A N 1
ATOM 751 C CA . ARG A 1 92 ? -1.249 13.681 12.113 1.00 62.16 92 ARG A CA 1
ATOM 752 C C . ARG A 1 92 ? -2.513 12.940 12.548 1.00 62.16 92 ARG A C 1
ATOM 754 O O . ARG A 1 92 ? -2.472 12.265 13.570 1.00 62.16 92 ARG A O 1
ATOM 761 N N . GLN A 1 93 ? -3.595 13.057 11.783 1.00 65.38 93 GLN A N 1
ATOM 762 C CA . GLN A 1 93 ? -4.869 12.387 12.061 1.00 65.38 93 GLN A CA 1
ATOM 763 C C . GLN A 1 93 ? -4.769 10.876 11.801 1.00 65.38 93 GLN A C 1
ATOM 765 O O . GLN A 1 93 ? -5.238 10.085 12.613 1.00 65.38 93 GLN A O 1
ATOM 770 N N . GLU A 1 94 ? -4.065 10.455 10.745 1.00 64.88 94 GLU A N 1
ATOM 771 C CA . GLU A 1 94 ? -3.768 9.030 10.506 1.00 64.88 94 GLU A CA 1
ATOM 772 C C . GLU A 1 94 ? -2.955 8.409 11.654 1.00 64.88 94 GLU A C 1
ATOM 774 O O . GLU A 1 94 ? -3.223 7.289 12.097 1.00 64.88 94 GLU A O 1
ATOM 779 N N . ASN A 1 95 ? -1.997 9.166 12.198 1.00 71.94 95 ASN A N 1
ATOM 780 C CA . ASN A 1 95 ? -1.181 8.719 13.325 1.00 71.94 95 ASN A CA 1
ATOM 781 C C . ASN A 1 95 ? -1.981 8.561 14.635 1.00 71.94 95 ASN A C 1
ATOM 783 O O . ASN A 1 95 ? -1.581 7.766 15.487 1.00 71.94 95 ASN A O 1
ATOM 787 N N . GLN A 1 96 ? -3.099 9.278 14.816 1.00 81.19 96 GLN A N 1
ATOM 788 C CA . GLN A 1 96 ? -3.963 9.120 15.996 1.00 81.19 96 GLN A CA 1
ATOM 789 C C . GLN A 1 96 ? -4.698 7.781 15.966 1.00 81.19 96 GLN A C 1
ATOM 791 O O . GLN A 1 96 ? -4.557 6.997 16.906 1.00 81.19 96 GLN A O 1
ATOM 796 N N . LEU A 1 97 ? -5.386 7.475 14.859 1.00 89.12 97 LEU A N 1
ATOM 797 C CA . LEU A 1 97 ? -6.093 6.202 14.697 1.00 89.12 97 LEU A CA 1
ATOM 798 C C . LEU A 1 97 ? -5.147 5.003 14.850 1.00 89.12 97 LEU A C 1
ATOM 800 O O . LEU A 1 97 ? -5.451 4.064 15.587 1.00 89.12 97 LEU A O 1
ATOM 804 N N . MET A 1 98 ? -3.960 5.074 14.238 1.00 86.19 98 MET A N 1
ATOM 805 C CA . MET A 1 98 ? -2.907 4.068 14.412 1.00 86.19 98 MET A CA 1
ATOM 806 C C . MET A 1 98 ? -2.553 3.845 15.886 1.00 86.19 98 MET A C 1
ATOM 808 O O . MET A 1 98 ? -2.399 2.703 16.321 1.00 86.19 98 MET A O 1
ATOM 812 N N . SER A 1 99 ? -2.389 4.924 16.655 1.00 86.88 99 SER A N 1
ATOM 813 C CA . SER A 1 99 ? -2.032 4.828 18.069 1.00 86.88 99 SER A CA 1
ATOM 814 C C . SER A 1 99 ? -3.084 4.028 18.843 1.00 86.88 99 SER A C 1
ATOM 816 O O . SER A 1 99 ? -2.732 3.115 19.589 1.00 86.88 99 SER A O 1
ATOM 818 N N . TYR A 1 100 ? -4.376 4.280 18.598 1.00 90.94 100 TYR A N 1
ATOM 819 C CA . TYR A 1 100 ? -5.463 3.518 19.223 1.00 90.94 100 TYR A CA 1
ATOM 820 C C . TYR A 1 100 ? -5.442 2.043 18.833 1.00 90.94 100 TYR A C 1
ATOM 822 O O . TYR A 1 100 ? -5.516 1.184 19.710 1.00 90.94 100 TYR A O 1
ATOM 830 N N . MET A 1 101 ? -5.299 1.750 17.537 1.00 91.50 101 MET A N 1
ATOM 831 C CA . MET A 1 101 ? -5.236 0.381 17.016 1.00 91.50 101 MET A CA 1
ATOM 832 C C . MET A 1 101 ? -4.129 -0.423 17.709 1.00 91.50 101 MET A C 1
ATOM 834 O O . MET A 1 101 ? -4.378 -1.502 18.247 1.00 91.50 101 MET A O 1
ATOM 838 N N . ARG A 1 102 ? -2.922 0.148 17.803 1.00 88.88 102 ARG A N 1
ATOM 839 C CA . ARG A 1 102 ? -1.763 -0.513 18.419 1.00 88.88 102 ARG A CA 1
ATOM 840 C C . ARG A 1 102 ? -1.906 -0.694 19.929 1.00 88.88 102 ARG A C 1
ATOM 842 O O . ARG A 1 102 ? -1.571 -1.763 20.435 1.00 88.88 102 ARG A O 1
ATOM 849 N N . GLN A 1 103 ? -2.418 0.308 20.649 1.00 88.69 103 GLN A N 1
ATOM 850 C CA . GLN A 1 103 ? -2.640 0.202 22.099 1.00 88.69 103 GLN A CA 1
ATOM 851 C C . GLN A 1 103 ? -3.726 -0.828 22.442 1.00 88.69 103 GLN A C 1
ATOM 853 O O . GLN A 1 103 ? -3.587 -1.577 23.408 1.00 88.69 103 GLN A O 1
ATOM 858 N N . LEU A 1 104 ? -4.783 -0.909 21.627 1.00 91.62 104 LEU A N 1
ATOM 859 C CA . LEU A 1 104 ? -5.867 -1.885 21.786 1.00 91.62 104 LEU A CA 1
ATOM 860 C C . LEU A 1 104 ? -5.527 -3.272 21.217 1.00 91.62 104 LEU A C 1
ATOM 862 O O . LEU A 1 104 ? -6.298 -4.205 21.425 1.00 91.62 104 LEU A O 1
ATOM 866 N N . LYS A 1 105 ? -4.381 -3.422 20.534 1.00 92.00 105 LYS A N 1
ATOM 867 C CA . LYS A 1 105 ? -3.959 -4.645 19.824 1.00 92.00 105 LYS A CA 1
ATOM 868 C C . LYS A 1 105 ? -4.980 -5.109 18.777 1.00 92.00 105 LYS A C 1
ATOM 870 O O . LYS A 1 105 ? -5.247 -6.301 18.650 1.00 92.00 105 LYS A O 1
ATOM 875 N N . LEU A 1 106 ? -5.546 -4.157 18.041 1.00 94.25 106 LEU A N 1
ATOM 876 C CA . LEU A 1 106 ? -6.519 -4.395 16.979 1.00 94.25 106 LEU A CA 1
ATOM 877 C C . LEU A 1 106 ? -5.896 -4.076 15.623 1.00 94.25 106 LEU A C 1
ATOM 879 O O . LEU A 1 106 ? -5.275 -3.030 15.453 1.00 94.25 106 LEU A O 1
ATOM 883 N N . ASN A 1 107 ? -6.106 -4.957 14.646 1.00 94.88 107 ASN A N 1
ATOM 884 C CA . ASN A 1 107 ? -5.568 -4.777 13.296 1.00 94.88 107 ASN A CA 1
ATOM 885 C C . ASN A 1 107 ? -6.450 -3.878 12.421 1.00 94.88 107 ASN A C 1
ATOM 887 O O . ASN A 1 107 ? -6.056 -3.522 11.317 1.00 94.88 107 ASN A O 1
ATOM 891 N N . VAL A 1 108 ? -7.655 -3.524 12.876 1.00 96.50 108 VAL A N 1
ATOM 892 C CA . VAL A 1 108 ? -8.621 -2.731 12.104 1.00 96.50 108 VAL A CA 1
ATOM 893 C C . VAL A 1 108 ? -9.027 -1.493 12.892 1.00 96.50 108 VAL A C 1
ATOM 895 O O . VAL A 1 108 ? -9.276 -1.571 14.093 1.00 96.50 108 VAL A O 1
ATOM 898 N N . GLY A 1 109 ? -9.094 -0.358 12.202 1.00 96.19 109 GLY A N 1
ATOM 899 C CA . GLY A 1 109 ? -9.598 0.908 12.723 1.00 96.19 109 GLY A CA 1
ATOM 900 C C . GLY A 1 109 ? -10.504 1.584 11.703 1.00 96.19 109 GLY A C 1
ATOM 901 O O . GLY A 1 109 ? -10.348 1.391 10.495 1.00 96.19 109 GLY A O 1
ATOM 902 N N . LEU A 1 110 ? -11.461 2.367 12.191 1.00 96.50 110 LEU A N 1
ATOM 903 C CA . LEU A 1 110 ? -12.411 3.095 11.358 1.00 96.50 110 LEU A CA 1
ATOM 904 C C . LEU A 1 110 ? -12.147 4.597 11.459 1.00 96.50 110 LEU A C 1
ATOM 906 O O . LEU A 1 110 ? -12.050 5.145 12.553 1.00 96.50 110 LEU A O 1
ATOM 910 N N . TYR A 1 111 ? -12.047 5.262 10.317 1.00 93.50 111 TYR A N 1
ATOM 911 C CA . TYR A 1 111 ? -11.976 6.714 10.229 1.00 93.50 111 TYR A CA 1
ATOM 912 C C . TYR A 1 111 ? -13.257 7.243 9.588 1.00 93.50 111 TYR A C 1
ATOM 914 O O . TYR A 1 111 ? -13.682 6.731 8.550 1.00 93.50 111 TYR A O 1
ATOM 922 N N . ILE A 1 112 ? -13.870 8.256 10.199 1.00 92.75 112 ILE A N 1
ATOM 923 C CA . ILE A 1 112 ? -15.083 8.900 9.690 1.00 92.75 112 ILE A CA 1
ATOM 924 C C . ILE A 1 112 ? -14.847 10.408 9.623 1.00 92.75 112 ILE A C 1
ATOM 926 O O . ILE A 1 112 ? -14.752 11.080 10.646 1.00 92.75 112 ILE A O 1
ATOM 930 N N . GLY A 1 113 ? -14.760 10.944 8.411 1.00 89.19 113 GLY A N 1
ATOM 931 C CA . GLY A 1 113 ? -14.634 12.380 8.151 1.00 89.19 113 GLY A CA 1
ATOM 932 C C . GLY A 1 113 ? -15.522 12.773 6.980 1.00 89.19 113 GLY A C 1
ATOM 933 O O . GLY A 1 113 ? -16.732 12.553 7.028 1.00 89.19 113 GLY A O 1
ATOM 934 N N . GLU A 1 114 ? -14.904 13.272 5.904 1.00 86.75 114 GLU A N 1
ATOM 935 C CA . GLU A 1 114 ? -15.565 13.465 4.602 1.00 86.75 114 GLU A CA 1
ATOM 936 C C . GLU A 1 114 ? -16.075 12.138 4.011 1.00 86.75 114 GLU A C 1
ATOM 938 O O . GLU A 1 114 ? -17.056 12.091 3.275 1.00 86.75 114 GLU A O 1
ATOM 943 N N . LYS A 1 115 ? -15.388 11.041 4.336 1.00 91.31 115 LYS A N 1
ATOM 944 C CA . LYS A 1 115 ? -15.682 9.677 3.891 1.00 91.31 115 LYS A CA 1
ATOM 945 C C . LYS A 1 115 ? -15.581 8.721 5.071 1.00 91.31 115 LYS A C 1
ATOM 947 O O . LYS A 1 115 ? -14.994 9.061 6.102 1.00 91.31 115 LYS A O 1
ATOM 952 N N . ILE A 1 116 ? -16.105 7.513 4.897 1.00 93.00 116 ILE A N 1
ATOM 953 C CA . ILE A 1 116 ? -15.874 6.404 5.823 1.00 93.00 116 ILE A CA 1
ATOM 954 C C . ILE A 1 116 ? -14.726 5.558 5.276 1.00 93.00 116 ILE A C 1
ATOM 956 O O . ILE A 1 116 ? -14.786 5.084 4.143 1.00 93.00 116 ILE A O 1
ATOM 960 N N . GLN A 1 117 ? -13.677 5.356 6.067 1.00 93.75 117 GLN A N 1
ATOM 961 C CA . GLN A 1 117 ? -12.466 4.651 5.650 1.00 93.75 117 GLN A CA 1
ATOM 962 C C . GLN A 1 117 ? -12.091 3.562 6.657 1.00 93.75 117 GLN A C 1
ATOM 964 O O . GLN A 1 117 ? -12.030 3.815 7.859 1.00 93.75 117 GLN A O 1
ATOM 969 N N . LEU A 1 118 ? -11.791 2.356 6.165 1.00 95.38 118 LEU A N 1
ATOM 970 C CA . LEU A 1 118 ? -11.213 1.286 6.986 1.00 95.38 118 LEU A CA 1
ATOM 971 C C . LEU A 1 118 ? -9.698 1.264 6.824 1.00 95.38 118 LEU A C 1
ATOM 973 O O . LEU A 1 118 ? -9.180 1.140 5.709 1.00 95.38 118 LEU A O 1
ATOM 977 N N . TYR A 1 119 ? -9.007 1.323 7.957 1.00 93.44 119 TYR A N 1
ATOM 978 C CA . TYR A 1 119 ? -7.563 1.187 8.059 1.00 93.44 119 TYR A CA 1
ATOM 979 C C . TYR A 1 119 ? -7.196 -0.199 8.580 1.00 93.44 119 TYR A C 1
ATOM 981 O O . TYR A 1 119 ? -7.813 -0.701 9.521 1.00 93.44 119 TYR A O 1
ATOM 989 N N . TYR A 1 120 ? -6.180 -0.801 7.967 1.00 93.19 120 TYR A N 1
ATOM 990 C CA . TYR A 1 120 ? -5.677 -2.125 8.314 1.00 93.19 120 TYR A CA 1
ATOM 991 C C . TYR A 1 120 ? -4.195 -2.060 8.692 1.00 93.19 120 TYR A C 1
ATOM 993 O O . TYR A 1 120 ? -3.372 -1.644 7.874 1.00 93.19 120 TYR A O 1
ATOM 1001 N N . ASP A 1 121 ? -3.875 -2.452 9.925 1.00 90.25 121 ASP A N 1
ATOM 1002 C CA . ASP A 1 121 ? -2.514 -2.660 10.428 1.00 90.25 121 ASP A CA 1
ATOM 1003 C C . ASP A 1 121 ? -2.110 -4.108 10.142 1.00 90.25 121 ASP A C 1
ATOM 1005 O O . ASP A 1 121 ? -2.793 -5.053 10.545 1.00 90.25 121 ASP A O 1
ATOM 1009 N N . ILE A 1 122 ? -1.036 -4.294 9.382 1.00 85.19 122 ILE A N 1
ATOM 1010 C CA . ILE A 1 122 ? -0.645 -5.620 8.919 1.00 85.19 122 ILE A CA 1
ATOM 1011 C C . ILE A 1 122 ? 0.119 -6.310 10.050 1.00 85.19 122 ILE A C 1
ATOM 1013 O O . ILE A 1 122 ? 1.153 -5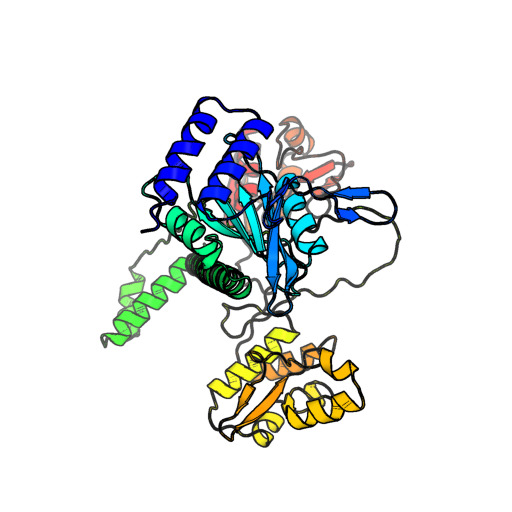.813 10.503 1.00 85.19 122 ILE A O 1
ATOM 1017 N N . PRO A 1 123 ? -0.307 -7.512 10.474 1.00 82.44 123 PRO A N 1
ATOM 1018 C CA . PRO A 1 123 ? 0.348 -8.188 11.579 1.00 82.44 123 PRO A CA 1
ATOM 1019 C C . PRO A 1 123 ? 1.850 -8.394 11.332 1.00 82.44 123 PRO A C 1
ATOM 1021 O O . PRO A 1 123 ? 2.258 -9.132 10.432 1.00 82.44 123 PRO A O 1
ATOM 1024 N N . ASN A 1 124 ? 2.669 -7.827 12.220 1.00 73.69 124 ASN A N 1
ATOM 1025 C CA . ASN A 1 124 ? 4.126 -7.996 12.278 1.00 73.69 124 ASN A CA 1
ATOM 1026 C C . ASN A 1 124 ? 4.936 -7.383 11.119 1.00 73.69 124 ASN A C 1
ATOM 1028 O O . ASN A 1 124 ? 6.081 -7.801 10.917 1.00 73.69 124 ASN A O 1
ATOM 1032 N N . ASP A 1 125 ? 4.403 -6.420 10.362 1.00 74.62 125 ASP A N 1
ATOM 1033 C CA . ASP A 1 125 ? 5.209 -5.701 9.364 1.00 74.62 125 ASP A CA 1
ATOM 1034 C C . ASP A 1 125 ? 5.954 -4.484 9.953 1.00 74.62 125 ASP A C 1
ATOM 1036 O O . ASP A 1 125 ? 7.050 -4.156 9.497 1.00 74.62 125 ASP A O 1
ATOM 1040 N N . GLY A 1 126 ? 5.415 -3.896 11.029 1.00 69.75 126 GLY A N 1
ATOM 1041 C CA . GLY A 1 126 ? 5.968 -2.729 11.717 1.00 69.75 126 GLY A CA 1
ATOM 1042 C C . GLY A 1 126 ? 5.731 -1.402 10.989 1.00 69.75 126 GLY A C 1
ATOM 1043 O O . GLY A 1 126 ? 6.295 -0.386 11.400 1.00 69.75 126 GLY A O 1
ATOM 1044 N N . GLU A 1 127 ? 4.925 -1.406 9.929 1.00 76.81 127 GLU A N 1
ATOM 1045 C CA . GLU A 1 127 ? 4.613 -0.236 9.113 1.00 76.81 127 GLU A CA 1
ATOM 1046 C C . GLU A 1 127 ? 3.308 0.425 9.583 1.00 76.81 127 GLU A C 1
ATOM 1048 O O . GLU A 1 127 ? 2.661 0.008 10.546 1.00 76.81 127 GLU A O 1
ATOM 1053 N N . ASN A 1 128 ? 2.954 1.541 8.951 1.00 78.81 128 ASN A N 1
ATOM 1054 C CA . ASN A 1 128 ? 1.737 2.272 9.283 1.00 78.81 128 ASN A CA 1
ATOM 1055 C C . ASN A 1 128 ? 0.492 1.564 8.717 1.00 78.81 128 ASN A C 1
ATOM 1057 O O . ASN A 1 128 ? 0.567 1.045 7.600 1.00 78.81 128 ASN A O 1
ATOM 1061 N N . PRO A 1 129 ? -0.664 1.619 9.410 1.00 84.56 129 PRO A N 1
ATOM 1062 C CA . PRO A 1 129 ? -1.916 1.105 8.880 1.00 84.56 129 PRO A CA 1
ATOM 1063 C C . PRO A 1 129 ? -2.262 1.749 7.540 1.00 84.56 129 PRO A C 1
ATOM 1065 O O . PRO A 1 129 ? -2.056 2.947 7.334 1.00 84.56 129 PRO A O 1
ATOM 1068 N N . ILE A 1 130 ? -2.818 0.953 6.636 1.00 83.81 130 ILE A N 1
ATOM 1069 C CA . ILE A 1 130 ? -3.132 1.368 5.268 1.00 83.81 130 ILE A CA 1
ATOM 1070 C C . ILE A 1 130 ? -4.646 1.496 5.131 1.00 83.81 130 ILE A C 1
ATOM 1072 O O . ILE A 1 130 ? -5.379 0.614 5.577 1.00 83.81 130 ILE A O 1
ATOM 1076 N N . CYS A 1 131 ? -5.122 2.555 4.473 1.00 88.75 131 CYS A N 1
ATOM 1077 C CA . CYS A 1 131 ? -6.522 2.655 4.066 1.00 88.75 131 CYS A CA 1
ATOM 1078 C C . CYS A 1 131 ? -6.816 1.592 2.997 1.00 88.75 131 CYS A C 1
ATOM 1080 O O . CYS A 1 131 ? -6.312 1.673 1.876 1.00 88.75 131 CYS A O 1
ATOM 1082 N N . VAL A 1 132 ? -7.624 0.588 3.339 1.00 90.44 132 VAL A N 1
ATOM 1083 C CA . VAL A 1 132 ? -7.934 -0.543 2.448 1.00 90.44 132 VAL A CA 1
ATOM 1084 C C . VAL A 1 132 ? -9.331 -0.473 1.841 1.00 90.44 132 VAL A C 1
ATOM 1086 O O . VAL A 1 132 ? -9.614 -1.175 0.874 1.00 90.44 132 VAL A O 1
ATOM 1089 N N . PHE A 1 133 ? -10.210 0.370 2.379 1.00 93.00 133 PHE A N 1
ATOM 1090 C CA . PHE A 1 133 ? -11.587 0.492 1.912 1.00 93.00 133 PHE A CA 1
ATOM 1091 C C . PHE A 1 133 ? -12.129 1.896 2.176 1.00 93.00 133 PHE A C 1
ATOM 1093 O O . PHE A 1 133 ? -11.761 2.529 3.167 1.00 93.00 133 PHE A O 1
ATOM 1100 N N . THR A 1 134 ? -12.994 2.389 1.292 1.00 94.00 134 THR A N 1
ATOM 1101 C CA . THR A 1 134 ? -13.582 3.730 1.382 1.00 94.00 134 THR A CA 1
ATOM 1102 C C . THR A 1 134 ? -15.026 3.699 0.901 1.00 94.00 134 THR A C 1
ATOM 1104 O O . THR A 1 134 ? -15.289 3.193 -0.189 1.00 94.00 134 THR A O 1
ATOM 1107 N N . ALA A 1 135 ? -15.930 4.263 1.695 1.00 94.00 135 ALA A N 1
ATOM 1108 C CA . ALA A 1 135 ? -17.310 4.543 1.324 1.00 94.00 135 ALA A CA 1
ATOM 1109 C C . ALA A 1 135 ? -17.553 6.060 1.346 1.00 94.00 135 ALA A C 1
ATOM 1111 O O . ALA A 1 135 ? -17.084 6.767 2.242 1.00 94.00 135 ALA A O 1
ATOM 1112 N N . GLU A 1 136 ? -18.259 6.558 0.340 1.00 93.44 136 GLU A N 1
ATOM 1113 C CA . GLU A 1 136 ? -18.680 7.950 0.200 1.00 93.44 136 GLU A CA 1
ATOM 1114 C C . GLU A 1 136 ? -20.118 8.097 0.686 1.00 93.44 136 GLU A C 1
ATOM 1116 O O . GLU A 1 136 ? -20.919 7.199 0.466 1.00 93.44 136 GLU A O 1
ATOM 1121 N N . PHE A 1 137 ? -20.479 9.231 1.292 1.00 91.31 137 PHE A N 1
ATOM 1122 C CA . PHE A 1 137 ? -21.848 9.497 1.755 1.00 91.31 137 PHE A CA 1
ATOM 1123 C C . PHE A 1 137 ? -22.811 9.777 0.589 1.00 91.31 137 PHE A C 1
ATOM 1125 O O . PHE A 1 137 ? -23.275 10.895 0.382 1.00 91.31 137 PHE A O 1
ATOM 1132 N N . LYS A 1 138 ? -23.089 8.733 -0.193 1.00 92.88 138 LYS A N 1
ATOM 1133 C CA . LYS A 1 138 ? -24.021 8.693 -1.321 1.00 92.88 138 LYS A CA 1
ATOM 1134 C C . LYS A 1 138 ? -24.920 7.476 -1.158 1.00 92.88 138 LYS A C 1
ATOM 1136 O O . LYS A 1 138 ? -24.432 6.381 -0.870 1.00 92.88 138 LYS A O 1
ATOM 1141 N N . LYS A 1 139 ? -26.230 7.645 -1.344 1.00 91.50 139 LYS A N 1
ATOM 1142 C CA . LYS A 1 139 ? -27.217 6.575 -1.102 1.00 91.50 139 LYS A CA 1
ATOM 1143 C C . LYS A 1 139 ? -26.958 5.349 -1.981 1.00 91.50 139 LYS A C 1
ATOM 1145 O O . LYS A 1 139 ? -27.151 4.219 -1.549 1.00 91.50 139 LYS A O 1
ATOM 1150 N N . GLU A 1 140 ? -26.485 5.589 -3.195 1.00 92.12 140 GLU A N 1
ATOM 1151 C CA . GLU A 1 140 ? -26.157 4.602 -4.216 1.00 92.12 140 GLU A CA 1
ATOM 1152 C C . GLU A 1 140 ? -24.775 3.946 -4.046 1.00 92.12 140 GLU A C 1
ATOM 1154 O O . GLU A 1 140 ? -24.448 3.022 -4.795 1.00 92.12 140 GLU A O 1
ATOM 1159 N N . ASP A 1 141 ? -23.954 4.387 -3.084 1.00 92.06 141 ASP A N 1
ATOM 1160 C CA . ASP A 1 141 ? -22.640 3.785 -2.865 1.00 92.06 141 ASP A CA 1
ATOM 1161 C C . ASP A 1 141 ? -22.763 2.382 -2.254 1.00 92.06 141 ASP A C 1
ATOM 1163 O O . ASP A 1 141 ? -23.081 2.188 -1.076 1.00 92.06 141 ASP A O 1
ATOM 1167 N N . VAL A 1 142 ? -22.438 1.376 -3.066 1.00 93.62 142 VAL A N 1
ATOM 1168 C CA . VAL A 1 142 ? -22.403 -0.034 -2.663 1.00 93.62 142 VAL A CA 1
ATOM 1169 C C . VAL A 1 142 ? -21.433 -0.284 -1.508 1.00 93.62 142 VAL A C 1
ATOM 1171 O O . VAL A 1 142 ? -21.680 -1.171 -0.688 1.00 93.62 142 VAL A O 1
ATOM 1174 N N . ASN A 1 143 ? -20.360 0.508 -1.395 1.00 94.62 143 ASN A N 1
ATOM 1175 C CA . ASN A 1 143 ? -19.391 0.367 -0.312 1.00 94.62 143 ASN A CA 1
ATOM 1176 C C . ASN A 1 143 ? -19.995 0.745 1.043 1.00 94.62 143 ASN A C 1
ATOM 1178 O O . ASN A 1 143 ? -19.661 0.135 2.062 1.00 94.62 143 ASN A O 1
ATOM 1182 N N . GLY A 1 144 ? -20.932 1.689 1.040 1.00 94.44 144 GLY A N 1
ATOM 1183 C CA . GLY A 1 144 ? -21.732 2.064 2.195 1.00 94.44 144 GLY A CA 1
ATOM 1184 C C . GLY A 1 144 ? -22.567 0.909 2.751 1.00 94.44 144 GLY A C 1
ATOM 1185 O O . GLY A 1 144 ? -22.532 0.600 3.943 1.00 94.44 144 GLY A O 1
ATOM 1186 N N . SER A 1 145 ? -23.255 0.182 1.869 1.00 94.69 145 SER A N 1
ATOM 1187 C CA . SER A 1 145 ? -23.990 -1.029 2.263 1.00 94.69 145 SER A CA 1
ATOM 1188 C C . SER A 1 145 ? -23.068 -2.109 2.838 1.00 94.69 145 SER A C 1
ATOM 1190 O O . SER A 1 145 ? -23.390 -2.703 3.866 1.00 94.69 145 SER A O 1
ATOM 1192 N N . ILE A 1 146 ? -21.903 -2.331 2.217 1.00 95.44 146 ILE A N 1
ATOM 1193 C CA . ILE A 1 146 ? -20.916 -3.318 2.682 1.00 95.44 146 ILE A CA 1
ATOM 1194 C C . ILE A 1 146 ? -20.421 -2.972 4.088 1.00 95.44 146 ILE A C 1
ATOM 1196 O O . ILE A 1 146 ? -20.339 -3.856 4.941 1.00 95.44 146 ILE A O 1
ATOM 1200 N N . ILE A 1 147 ? -20.102 -1.701 4.358 1.00 95.12 147 ILE A N 1
ATOM 1201 C CA . ILE A 1 147 ? -19.622 -1.309 5.685 1.00 95.12 147 ILE A CA 1
ATOM 1202 C C . ILE A 1 147 ? -20.715 -1.457 6.746 1.00 95.12 147 ILE A C 1
ATOM 1204 O O . ILE A 1 147 ? -20.426 -1.918 7.847 1.00 95.12 147 ILE A O 1
ATOM 1208 N N . CYS A 1 148 ? -21.976 -1.177 6.403 1.00 95.50 148 CYS A N 1
ATOM 1209 C CA . CYS A 1 148 ? -23.106 -1.417 7.299 1.00 95.50 148 CYS A CA 1
ATOM 1210 C C . CYS A 1 148 ? -23.274 -2.907 7.611 1.00 95.50 148 CYS A C 1
ATOM 1212 O O . CYS A 1 148 ? -23.467 -3.272 8.769 1.00 95.50 148 CYS A O 1
ATOM 1214 N N . ASP A 1 149 ? -23.148 -3.783 6.611 1.00 95.00 149 ASP A N 1
ATOM 1215 C CA . ASP A 1 149 ? -23.216 -5.234 6.810 1.00 95.00 149 ASP A CA 1
ATOM 1216 C C . ASP A 1 149 ? -22.084 -5.744 7.711 1.00 95.00 149 ASP A C 1
ATOM 1218 O O . ASP A 1 149 ? -22.326 -6.552 8.611 1.00 95.00 149 ASP A O 1
ATOM 1222 N N . LEU A 1 150 ? -20.861 -5.240 7.511 1.00 95.94 150 LEU A N 1
ATOM 1223 C CA . LEU A 1 150 ? -19.703 -5.575 8.345 1.00 95.94 150 LEU A CA 1
ATOM 1224 C C . LEU A 1 150 ? -19.872 -5.095 9.789 1.00 95.94 150 LEU A C 1
ATOM 1226 O O . LEU A 1 150 ? -19.427 -5.784 10.706 1.00 95.94 150 LEU A O 1
ATOM 1230 N N . LEU A 1 151 ? -20.501 -3.933 9.987 1.00 96.38 151 LEU A N 1
ATOM 1231 C CA . LEU A 1 151 ? -20.663 -3.287 11.288 1.00 96.38 151 LEU A CA 1
ATOM 1232 C C . LEU A 1 151 ? -21.980 -3.624 11.998 1.00 96.38 151 LEU A C 1
ATOM 1234 O O . LEU A 1 151 ? -22.116 -3.277 13.163 1.00 96.38 151 LEU A O 1
ATOM 1238 N N . THR A 1 152 ? -22.935 -4.309 11.367 1.00 96.38 152 THR A N 1
ATOM 1239 C CA . THR A 1 152 ? -24.207 -4.681 12.012 1.00 96.38 152 THR A CA 1
ATOM 1240 C C . THR A 1 152 ? -23.945 -5.593 13.213 1.00 96.38 152 THR A C 1
ATOM 1242 O O . THR A 1 152 ? -23.417 -6.692 13.048 1.00 96.38 152 THR A O 1
ATOM 1245 N N . TYR A 1 153 ? -24.339 -5.169 14.416 1.00 95.12 153 TYR A N 1
ATOM 1246 C CA . TYR A 1 153 ? -23.990 -5.794 15.694 1.00 95.12 153 TYR A CA 1
ATOM 1247 C C . TYR A 1 153 ? -24.260 -7.302 15.716 1.00 95.12 153 TYR A C 1
ATOM 1249 O O . TYR A 1 153 ? -23.349 -8.085 15.987 1.00 95.12 153 TYR A O 1
ATOM 1257 N N . ASP A 1 154 ? -25.463 -7.736 15.341 1.00 92.62 154 ASP A N 1
ATOM 1258 C CA . ASP A 1 154 ? -25.843 -9.155 15.395 1.00 92.62 154 ASP A CA 1
ATOM 1259 C C . ASP A 1 154 ? -24.984 -10.035 14.474 1.00 92.62 154 ASP A C 1
ATOM 1261 O O . ASP A 1 154 ? -24.706 -11.194 14.780 1.00 92.62 154 ASP A O 1
ATOM 1265 N N . LYS A 1 155 ? -24.497 -9.470 13.364 1.00 92.62 155 LYS A N 1
ATOM 1266 C CA . LYS A 1 155 ? -23.700 -10.172 12.345 1.00 92.62 155 LYS A CA 1
ATOM 1267 C C . LYS A 1 155 ? -22.195 -9.936 12.478 1.00 92.62 155 LYS A C 1
ATOM 1269 O O . LYS A 1 155 ? -21.414 -10.661 11.854 1.00 92.62 155 LYS A O 1
ATOM 1274 N N . PHE A 1 156 ? -21.792 -8.936 13.262 1.00 95.06 156 PHE A N 1
ATOM 1275 C CA . PHE A 1 156 ? -20.408 -8.498 13.360 1.00 95.06 156 PHE A CA 1
ATOM 1276 C C . PHE A 1 156 ? -19.517 -9.620 13.900 1.00 95.06 156 PHE A C 1
ATOM 1278 O O . PHE A 1 156 ? -19.862 -10.367 14.816 1.00 95.06 156 PHE A O 1
ATOM 1285 N N . ASN A 1 157 ? -18.329 -9.739 13.326 1.00 93.88 157 ASN A N 1
ATOM 1286 C CA . ASN A 1 157 ? -17.316 -10.680 13.766 1.00 93.88 157 ASN A CA 1
ATOM 1287 C C . ASN A 1 157 ? -15.946 -10.083 13.445 1.00 93.88 157 ASN A C 1
ATOM 1289 O O . ASN A 1 157 ? -15.686 -9.730 12.293 1.00 93.88 157 ASN A O 1
ATOM 1293 N N . LEU A 1 158 ? -15.080 -9.991 14.457 1.00 93.56 158 LEU A N 1
ATOM 1294 C CA . LEU A 1 158 ? -13.759 -9.377 14.312 1.00 93.56 158 LEU A CA 1
ATOM 1295 C C . LEU A 1 158 ? -12.911 -10.089 13.242 1.00 93.56 158 LEU A C 1
ATOM 1297 O O . LEU A 1 158 ? -12.336 -9.441 12.375 1.00 93.56 158 LEU A O 1
ATOM 1301 N N . GLY A 1 159 ? -12.921 -11.424 13.221 1.00 94.56 159 GLY A N 1
ATOM 1302 C CA . GLY A 1 159 ? -12.201 -12.202 12.211 1.00 94.56 159 GLY A CA 1
ATOM 1303 C C . GLY A 1 159 ? -12.727 -11.983 10.787 1.00 94.56 159 GLY A C 1
ATOM 1304 O O . GLY A 1 159 ? -11.941 -11.963 9.839 1.00 94.56 159 GLY A O 1
ATOM 1305 N N . LYS A 1 160 ? -14.039 -11.762 10.608 1.00 95.38 160 LYS A N 1
ATOM 1306 C CA . LYS A 1 160 ? -14.623 -11.454 9.288 1.00 95.38 160 LYS A CA 1
ATOM 1307 C C . LYS A 1 160 ? -14.170 -10.093 8.764 1.00 95.38 160 LYS A C 1
ATOM 1309 O O . LYS A 1 160 ? -13.787 -10.010 7.600 1.00 95.38 160 LYS A O 1
ATOM 1314 N N . ILE A 1 161 ? -14.185 -9.049 9.597 1.00 96.38 161 ILE A N 1
ATOM 1315 C CA . ILE A 1 161 ? -13.723 -7.718 9.172 1.00 96.38 161 ILE A CA 1
ATOM 1316 C C . ILE A 1 161 ? -12.205 -7.702 8.931 1.00 96.38 161 ILE A C 1
ATOM 1318 O O . ILE A 1 161 ? -11.761 -7.130 7.940 1.00 96.38 161 ILE A O 1
ATOM 1322 N N . GLU A 1 162 ? -11.409 -8.407 9.742 1.00 95.38 162 GLU A N 1
ATOM 1323 C CA . GLU A 1 162 ? -9.969 -8.581 9.491 1.00 95.38 162 GLU A CA 1
ATOM 1324 C C . GLU A 1 162 ? -9.698 -9.315 8.171 1.00 95.38 162 GLU A C 1
ATOM 1326 O O . GLU A 1 162 ? -8.854 -8.889 7.379 1.00 95.38 162 GLU A O 1
ATOM 1331 N N . THR A 1 163 ? -10.447 -10.387 7.896 1.00 96.25 163 THR A N 1
ATOM 1332 C CA . THR A 1 163 ? -10.343 -11.134 6.633 1.00 96.25 163 THR A CA 1
ATOM 1333 C C . THR A 1 163 ? -10.691 -10.243 5.446 1.00 96.25 163 THR A C 1
ATOM 1335 O O . THR A 1 163 ? -9.922 -10.182 4.486 1.00 96.25 163 THR A O 1
ATOM 1338 N N . PHE A 1 164 ? -11.789 -9.488 5.540 1.00 97.06 164 PHE A N 1
ATOM 1339 C CA . PHE A 1 164 ? -12.183 -8.515 4.526 1.00 97.06 164 PHE A CA 1
ATOM 1340 C C . PHE A 1 164 ? -11.075 -7.483 4.273 1.00 97.06 164 PHE A C 1
ATOM 1342 O O . PHE A 1 164 ? -10.664 -7.288 3.129 1.00 97.06 164 PHE A O 1
ATOM 1349 N N . CYS A 1 165 ? -10.530 -6.868 5.325 1.00 93.69 165 CYS A N 1
ATOM 1350 C CA . CYS A 1 165 ? -9.445 -5.892 5.217 1.00 93.69 165 CYS A CA 1
ATOM 1351 C C . CYS A 1 165 ? -8.189 -6.482 4.557 1.00 93.69 165 CYS A C 1
ATOM 1353 O O . CYS A 1 165 ? -7.603 -5.859 3.670 1.00 93.69 165 CYS A O 1
ATOM 1355 N N . ASN A 1 166 ? -7.804 -7.707 4.922 1.00 89.75 166 ASN A N 1
ATOM 1356 C CA . ASN A 1 166 ? -6.679 -8.413 4.309 1.00 89.75 166 ASN A CA 1
ATOM 1357 C C . ASN A 1 166 ? -6.918 -8.712 2.817 1.00 89.75 166 ASN A C 1
ATOM 1359 O O . ASN A 1 166 ? -6.008 -8.588 1.997 1.00 89.75 166 ASN A O 1
ATOM 1363 N N . GLU A 1 167 ? -8.136 -9.090 2.428 1.00 91.12 167 GLU A N 1
ATOM 1364 C CA . GLU A 1 167 ? -8.492 -9.286 1.019 1.00 91.12 167 GLU A CA 1
ATOM 1365 C C . GLU A 1 167 ? -8.421 -7.985 0.219 1.00 91.12 167 GLU A C 1
ATOM 1367 O O . GLU A 1 167 ? -7.865 -7.973 -0.884 1.00 91.12 167 GLU A O 1
ATOM 1372 N N . GLN A 1 168 ? -8.925 -6.879 0.772 1.00 89.75 168 GLN A N 1
ATOM 1373 C CA . GLN A 1 168 ? -8.805 -5.566 0.136 1.00 89.75 168 GLN A CA 1
ATOM 1374 C C . GLN A 1 168 ? -7.339 -5.134 0.017 1.00 89.75 168 GLN A C 1
ATOM 1376 O O . GLN A 1 168 ? -6.905 -4.703 -1.053 1.00 89.75 168 GLN A O 1
ATOM 1381 N N . TYR A 1 169 ? -6.534 -5.352 1.061 1.00 86.00 169 TYR A N 1
ATOM 1382 C CA . TYR A 1 169 ? -5.091 -5.129 1.017 1.00 86.00 169 TYR A CA 1
ATOM 1383 C C . TYR A 1 169 ? -4.418 -5.931 -0.107 1.00 86.00 169 TYR A C 1
ATOM 1385 O O . TYR A 1 169 ? -3.661 -5.367 -0.898 1.00 86.00 169 TYR A O 1
ATOM 1393 N N . LYS A 1 170 ? -4.724 -7.228 -0.246 1.00 83.12 170 LYS A N 1
ATOM 1394 C CA . LYS A 1 170 ? -4.187 -8.068 -1.332 1.00 83.12 170 LYS A CA 1
ATOM 1395 C C . LYS A 1 170 ? -4.572 -7.539 -2.715 1.00 83.12 170 LYS A C 1
ATOM 1397 O O . LYS A 1 170 ? -3.724 -7.525 -3.608 1.00 83.12 170 LYS A O 1
ATOM 1402 N N . LYS A 1 171 ? -5.811 -7.065 -2.898 1.00 81.94 171 LYS A N 1
ATOM 1403 C CA . LYS A 1 171 ? -6.261 -6.435 -4.155 1.00 81.94 171 LYS A CA 1
ATOM 1404 C C . LYS A 1 171 ? -5.477 -5.158 -4.455 1.00 81.94 171 LYS A C 1
ATOM 1406 O O . LYS A 1 171 ? -5.023 -4.976 -5.585 1.00 81.94 171 LYS A O 1
ATOM 1411 N N . ILE A 1 172 ? -5.262 -4.312 -3.447 1.00 75.38 172 ILE A N 1
ATOM 1412 C CA . ILE A 1 172 ? -4.440 -3.100 -3.556 1.00 75.38 172 ILE A CA 1
ATOM 1413 C C . ILE A 1 172 ? -3.002 -3.460 -3.942 1.00 75.38 172 ILE A C 1
ATOM 1415 O O . ILE A 1 172 ? -2.468 -2.892 -4.891 1.00 75.38 172 ILE A O 1
ATOM 1419 N N . GLN A 1 173 ? -2.386 -4.440 -3.274 1.00 75.25 173 GLN A N 1
ATOM 1420 C CA . GLN A 1 173 ? -1.035 -4.906 -3.601 1.00 75.25 173 GLN A CA 1
ATOM 1421 C C . GLN A 1 173 ? -0.939 -5.438 -5.030 1.00 75.25 173 GLN A C 1
ATOM 1423 O O . GLN A 1 173 ? -0.020 -5.072 -5.761 1.00 75.25 173 GLN A O 1
ATOM 1428 N N . ALA A 1 174 ? -1.890 -6.274 -5.452 1.00 74.19 174 ALA A N 1
ATOM 1429 C CA . ALA A 1 174 ? -1.924 -6.820 -6.803 1.00 74.19 174 ALA A CA 1
ATOM 1430 C C . ALA A 1 174 ? -2.045 -5.705 -7.853 1.00 74.19 174 ALA A C 1
ATOM 1432 O O . ALA A 1 174 ? -1.294 -5.694 -8.829 1.00 74.19 174 ALA A O 1
ATOM 1433 N N . ARG A 1 175 ? -2.928 -4.725 -7.620 1.00 73.81 175 ARG A N 1
ATOM 1434 C CA . ARG A 1 175 ? -3.102 -3.564 -8.500 1.00 73.81 175 ARG A CA 1
ATOM 1435 C C . ARG A 1 175 ? -1.856 -2.683 -8.540 1.00 73.81 175 ARG A C 1
ATOM 1437 O O . ARG A 1 175 ? -1.437 -2.291 -9.623 1.00 73.81 175 ARG A O 1
ATOM 1444 N N . ASN A 1 176 ? -1.239 -2.410 -7.393 1.00 71.44 176 ASN A N 1
ATOM 1445 C CA . ASN A 1 176 ? -0.006 -1.628 -7.308 1.00 71.44 176 ASN A CA 1
ATOM 1446 C C . ASN A 1 176 ? 1.156 -2.341 -8.007 1.00 71.44 176 ASN A C 1
ATOM 1448 O O . ASN A 1 176 ? 1.932 -1.706 -8.718 1.00 71.44 176 ASN A O 1
ATOM 1452 N N . ASN A 1 177 ? 1.250 -3.665 -7.865 1.00 71.00 177 ASN A N 1
ATOM 1453 C CA . ASN A 1 177 ? 2.234 -4.473 -8.577 1.00 71.00 177 ASN A CA 1
ATOM 1454 C C . ASN A 1 177 ? 1.997 -4.423 -10.091 1.00 71.00 177 ASN A C 1
ATOM 1456 O O . ASN A 1 177 ? 2.939 -4.178 -10.838 1.00 71.00 177 ASN A O 1
ATOM 1460 N N . LEU A 1 178 ? 0.748 -4.572 -10.545 1.00 75.94 178 LEU A N 1
ATOM 1461 C CA . LEU A 1 178 ? 0.408 -4.432 -11.960 1.00 75.94 178 LEU A CA 1
ATOM 1462 C C . LEU A 1 178 ? 0.748 -3.034 -12.480 1.00 75.94 178 LEU A C 1
ATOM 1464 O O . LEU A 1 178 ? 1.404 -2.923 -13.506 1.00 75.94 178 LEU A O 1
ATOM 1468 N N . HIS A 1 179 ? 0.362 -1.974 -11.768 1.00 75.44 179 HIS A N 1
ATOM 1469 C CA . HIS A 1 179 ? 0.672 -0.600 -12.163 1.00 75.44 179 HIS A CA 1
ATOM 1470 C C . HIS A 1 179 ? 2.182 -0.375 -12.276 1.00 75.44 179 HIS A C 1
ATOM 1472 O O . HIS A 1 179 ? 2.647 0.174 -13.272 1.00 75.44 179 HIS A O 1
ATOM 1478 N N . ARG A 1 180 ? 2.955 -0.856 -11.295 1.00 73.88 180 ARG A N 1
ATOM 1479 C CA . ARG A 1 180 ? 4.419 -0.813 -11.332 1.00 73.88 180 ARG A CA 1
ATOM 1480 C C . ARG A 1 180 ? 4.957 -1.556 -12.555 1.00 73.88 180 ARG A C 1
ATOM 1482 O O . ARG A 1 180 ? 5.744 -0.985 -13.297 1.00 73.88 180 ARG A O 1
ATOM 1489 N N . ARG A 1 181 ? 4.491 -2.785 -12.803 1.00 75.69 181 ARG A N 1
ATOM 1490 C CA . ARG A 1 181 ? 4.903 -3.600 -13.956 1.00 75.69 181 ARG A CA 1
ATOM 1491 C C . ARG A 1 181 ? 4.564 -2.936 -15.283 1.00 75.69 181 ARG A C 1
ATOM 1493 O O . ARG A 1 181 ? 5.416 -2.898 -16.154 1.00 75.69 181 ARG A O 1
ATOM 1500 N N . VAL A 1 182 ? 3.363 -2.383 -15.433 1.00 80.88 182 VAL A N 1
ATOM 1501 C CA . VAL A 1 182 ? 2.953 -1.651 -16.642 1.00 80.88 182 VAL A CA 1
ATOM 1502 C C . VAL A 1 182 ? 3.816 -0.404 -16.830 1.00 80.88 182 VAL A C 1
ATOM 1504 O O . VAL A 1 182 ? 4.310 -0.165 -17.927 1.00 80.88 182 VAL A O 1
ATOM 1507 N N . SER A 1 183 ? 4.058 0.357 -15.760 1.00 75.25 183 SER A N 1
ATOM 1508 C CA . SER A 1 183 ? 4.902 1.551 -15.815 1.00 75.25 183 SER A CA 1
ATOM 1509 C C . SER A 1 183 ? 6.356 1.226 -16.160 1.00 75.25 183 SER A C 1
ATOM 1511 O O . SER A 1 183 ? 6.990 1.997 -16.872 1.00 75.25 183 SER A O 1
ATOM 1513 N N . GLU A 1 184 ? 6.899 0.114 -15.664 1.00 78.44 184 GLU A N 1
ATOM 1514 C CA . GLU A 1 184 ? 8.239 -0.377 -16.010 1.00 78.44 184 GLU A CA 1
ATOM 1515 C C . GLU A 1 184 ? 8.288 -0.908 -17.449 1.00 78.44 184 GLU A C 1
ATOM 1517 O O . GLU A 1 184 ? 9.211 -0.574 -18.196 1.00 78.44 184 GLU A O 1
ATOM 1522 N N . PHE A 1 185 ? 7.279 -1.680 -17.860 1.00 83.31 185 PHE A N 1
ATOM 1523 C CA . PHE A 1 185 ? 7.165 -2.264 -19.195 1.00 83.31 185 PHE A CA 1
ATOM 1524 C C . PHE A 1 185 ? 7.050 -1.193 -20.287 1.00 83.31 185 PHE A C 1
ATOM 1526 O O . PHE A 1 185 ? 7.665 -1.334 -21.340 1.00 83.31 185 PHE A O 1
ATOM 1533 N N . LEU A 1 186 ? 6.315 -0.109 -20.023 1.00 84.56 186 LEU A N 1
ATOM 1534 C CA . LEU A 1 186 ? 6.091 1.009 -20.949 1.00 84.56 186 LEU A CA 1
ATOM 1535 C C . LEU A 1 186 ? 6.984 2.232 -20.663 1.00 84.56 186 LEU A C 1
ATOM 1537 O O . LEU A 1 186 ? 6.732 3.315 -21.189 1.00 84.56 186 LEU A O 1
ATOM 1541 N N . SER A 1 187 ? 8.013 2.080 -19.824 1.00 78.44 187 SER A N 1
ATOM 1542 C CA . SER A 1 187 ? 8.931 3.167 -19.455 1.00 78.44 187 SER A CA 1
ATOM 1543 C C . SER A 1 187 ? 9.743 3.703 -20.640 1.00 78.44 187 SER A C 1
ATOM 1545 O O . SER A 1 187 ? 9.981 3.009 -21.635 1.00 78.44 187 SER A O 1
ATOM 1547 N N . GLU A 1 188 ? 10.220 4.945 -20.504 1.00 66.69 188 GLU A N 1
ATOM 1548 C CA . GLU A 1 188 ? 11.149 5.572 -21.447 1.00 66.69 188 GLU A CA 1
ATOM 1549 C C . GLU A 1 188 ? 12.467 4.767 -21.479 1.00 66.69 188 GLU A C 1
ATOM 1551 O O . GLU A 1 188 ? 13.267 4.830 -20.549 1.00 66.69 188 GLU A O 1
ATOM 1556 N N . GLY A 1 189 ? 12.656 3.955 -22.526 1.00 68.94 189 GLY A N 1
ATOM 1557 C CA . GLY A 1 189 ? 13.807 3.058 -22.715 1.00 68.94 189 GLY A CA 1
ATOM 1558 C C . GLY A 1 189 ? 13.426 1.590 -22.934 1.00 68.94 189 GLY A C 1
ATOM 1559 O O . GLY A 1 189 ? 14.056 0.915 -23.743 1.00 68.94 189 GLY A O 1
ATOM 1560 N N . ASN A 1 190 ? 12.348 1.119 -22.300 1.00 78.56 190 ASN A N 1
ATOM 1561 C CA . ASN A 1 190 ? 11.867 -0.259 -22.455 1.00 78.56 190 ASN A CA 1
ATOM 1562 C C . ASN A 1 190 ? 10.645 -0.361 -23.372 1.00 78.56 190 ASN A C 1
ATOM 1564 O O . ASN A 1 190 ? 10.520 -1.340 -24.103 1.00 78.56 190 ASN A O 1
ATOM 1568 N N . GLY A 1 191 ? 9.771 0.652 -23.373 1.00 84.56 191 GLY A N 1
ATOM 1569 C CA . GLY A 1 191 ? 8.461 0.594 -24.026 1.00 84.56 191 GLY A CA 1
ATOM 1570 C C . GLY A 1 191 ? 8.515 0.172 -25.493 1.00 84.56 191 GLY A C 1
ATOM 1571 O O . GLY A 1 191 ? 7.855 -0.786 -25.875 1.00 84.56 191 GLY A O 1
ATOM 1572 N N . VAL A 1 192 ? 9.344 0.829 -26.311 1.00 87.69 192 VAL A N 1
ATOM 1573 C CA . VAL A 1 192 ? 9.455 0.506 -27.747 1.00 87.69 192 VAL A CA 1
ATOM 1574 C C . VAL A 1 192 ? 9.982 -0.914 -27.962 1.00 87.69 192 VAL A C 1
ATOM 1576 O O . VAL A 1 192 ? 9.376 -1.678 -28.707 1.00 87.69 192 VAL A O 1
ATOM 1579 N N . LYS A 1 193 ? 11.061 -1.300 -27.269 1.00 86.50 193 LYS A N 1
ATOM 1580 C CA . LYS A 1 193 ? 11.648 -2.645 -27.371 1.00 86.50 193 LYS A CA 1
ATOM 1581 C C . LYS A 1 193 ? 10.638 -3.728 -26.988 1.00 86.50 193 LYS A C 1
ATOM 1583 O O . LYS A 1 193 ? 10.497 -4.717 -27.699 1.00 86.50 193 LYS A O 1
ATOM 1588 N N . ASN A 1 194 ? 9.931 -3.523 -25.883 1.00 90.06 194 ASN A N 1
ATOM 1589 C CA . ASN A 1 194 ? 8.940 -4.459 -25.374 1.00 90.06 194 ASN A CA 1
ATOM 1590 C C . ASN A 1 194 ? 7.751 -4.603 -26.329 1.00 90.06 194 ASN A C 1
ATOM 1592 O O . ASN A 1 194 ? 7.315 -5.718 -26.599 1.00 90.06 194 ASN A O 1
ATOM 1596 N N . MET A 1 195 ? 7.262 -3.495 -26.890 1.00 92.25 195 MET A N 1
ATOM 1597 C CA . MET A 1 195 ? 6.184 -3.533 -27.877 1.00 92.25 195 MET A CA 1
ATOM 1598 C C . MET A 1 195 ? 6.616 -4.203 -29.184 1.00 92.25 195 MET A C 1
ATOM 1600 O O . MET A 1 195 ? 5.855 -4.992 -29.732 1.00 92.25 195 MET A O 1
ATOM 1604 N N . ILE A 1 196 ? 7.841 -3.950 -29.654 1.00 89.12 196 ILE A N 1
ATOM 1605 C CA . ILE A 1 196 ? 8.405 -4.659 -30.810 1.00 89.12 196 ILE A CA 1
ATOM 1606 C C . ILE A 1 196 ? 8.481 -6.162 -30.525 1.00 89.12 196 ILE A C 1
ATOM 1608 O O . ILE A 1 196 ? 8.069 -6.946 -31.371 1.00 89.12 196 ILE A O 1
ATOM 1612 N N . SER A 1 197 ? 8.943 -6.572 -29.339 1.00 90.06 197 SER A N 1
ATOM 1613 C CA . SER A 1 197 ? 8.978 -7.989 -28.947 1.00 90.06 197 SER A CA 1
ATOM 1614 C C . SER A 1 197 ? 7.589 -8.627 -28.986 1.00 90.06 197 SER A C 1
ATOM 1616 O O . SER A 1 197 ? 7.431 -9.677 -29.592 1.00 90.06 197 SER A O 1
ATOM 1618 N N . LEU A 1 198 ? 6.570 -7.966 -28.422 1.00 93.88 198 LEU A N 1
ATOM 1619 C CA . LEU A 1 198 ? 5.191 -8.466 -28.457 1.00 93.88 198 LEU A CA 1
ATOM 1620 C C . LEU A 1 198 ? 4.649 -8.602 -29.886 1.00 93.88 198 LEU A C 1
ATOM 1622 O O . LEU A 1 198 ? 3.921 -9.548 -30.182 1.00 93.88 198 LEU A O 1
ATOM 1626 N N . LEU A 1 199 ? 4.986 -7.661 -30.774 1.00 93.00 199 LEU A N 1
ATOM 1627 C CA . LEU A 1 199 ? 4.602 -7.738 -32.182 1.00 93.00 199 LEU A CA 1
ATOM 1628 C C . LEU A 1 199 ? 5.318 -8.895 -32.894 1.00 93.00 199 LEU A C 1
ATOM 1630 O O . LEU A 1 199 ? 4.675 -9.599 -33.667 1.00 93.00 199 LEU A O 1
ATOM 1634 N N . LYS A 1 200 ? 6.604 -9.135 -32.605 1.00 91.88 200 LYS A N 1
ATOM 1635 C CA . LYS A 1 200 ? 7.331 -10.297 -33.140 1.00 91.88 200 LYS A CA 1
ATOM 1636 C C . LYS A 1 200 ? 6.694 -11.602 -32.681 1.00 91.88 200 LYS A C 1
ATOM 1638 O O . LYS A 1 200 ? 6.335 -12.412 -33.523 1.00 91.88 200 LYS A O 1
ATOM 1643 N N . ASP A 1 201 ? 6.472 -11.762 -31.376 1.00 92.69 201 ASP A N 1
ATOM 1644 C CA . ASP A 1 201 ? 5.869 -12.973 -30.806 1.00 92.69 201 ASP A CA 1
ATOM 1645 C C . ASP A 1 201 ? 4.503 -13.275 -31.442 1.00 92.69 201 ASP A C 1
ATOM 1647 O O . ASP A 1 201 ? 4.206 -14.425 -31.767 1.00 92.69 201 ASP A O 1
ATOM 1651 N N . LYS A 1 202 ? 3.689 -12.234 -31.677 1.00 95.19 202 LYS A N 1
ATOM 1652 C CA . LYS A 1 202 ? 2.396 -12.344 -32.365 1.00 95.19 202 LYS A CA 1
ATOM 1653 C C . LYS A 1 202 ? 2.545 -12.922 -33.777 1.00 95.19 202 LYS A C 1
ATOM 1655 O O . LYS A 1 202 ? 1.876 -13.901 -34.089 1.00 95.19 202 LYS A O 1
ATOM 1660 N N . PHE A 1 203 ? 3.378 -12.323 -34.630 1.00 93.38 203 PHE A N 1
ATOM 1661 C CA . PHE A 1 203 ? 3.494 -12.757 -36.029 1.00 93.38 203 PHE A CA 1
ATOM 1662 C C . PHE A 1 203 ? 4.248 -14.083 -36.171 1.00 93.38 203 PHE A C 1
ATOM 1664 O O . PHE A 1 203 ? 3.890 -14.902 -37.014 1.00 93.38 203 PHE A O 1
ATOM 1671 N N . THR A 1 204 ? 5.207 -14.369 -35.293 1.00 93.19 204 THR A N 1
ATOM 1672 C CA . THR A 1 204 ? 5.832 -15.695 -35.231 1.00 93.19 204 THR A CA 1
ATOM 1673 C C . THR A 1 204 ? 4.796 -16.771 -34.890 1.00 93.19 204 THR A C 1
ATOM 1675 O O . THR A 1 204 ? 4.770 -17.824 -35.523 1.00 93.19 204 THR A O 1
ATOM 1678 N N . ALA A 1 205 ? 3.887 -16.508 -33.941 1.00 93.81 205 ALA A N 1
ATOM 1679 C CA . ALA A 1 205 ? 2.803 -17.435 -33.601 1.00 93.81 205 ALA A CA 1
ATOM 1680 C C . ALA A 1 205 ? 1.774 -17.620 -34.736 1.00 93.81 205 ALA A C 1
ATOM 1682 O O . ALA A 1 205 ? 1.112 -18.654 -34.797 1.00 93.81 205 ALA A O 1
ATOM 1683 N N . GLU A 1 206 ? 1.653 -16.645 -35.640 1.00 95.44 206 GLU A N 1
ATOM 1684 C CA . GLU A 1 206 ? 0.836 -16.730 -36.859 1.00 95.44 206 GLU A CA 1
ATOM 1685 C C . GLU A 1 206 ? 1.543 -17.486 -38.006 1.00 95.44 206 G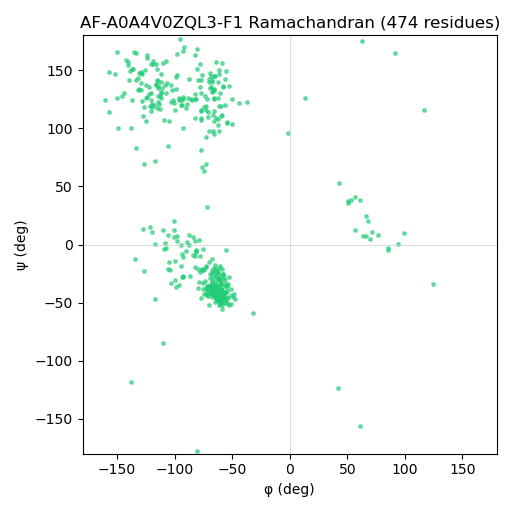LU A C 1
ATOM 1687 O O . GLU A 1 206 ? 0.922 -17.757 -39.032 1.00 95.44 206 GLU A O 1
ATOM 1692 N N . GLY A 1 207 ? 2.807 -17.891 -37.817 1.00 94.12 207 GLY A N 1
ATOM 1693 C CA . GLY A 1 207 ? 3.560 -18.746 -38.740 1.00 94.12 207 GLY A CA 1
ATOM 1694 C C . GLY A 1 207 ? 4.521 -18.010 -39.677 1.00 94.12 207 GLY A C 1
ATOM 1695 O O . GLY A 1 207 ? 5.054 -18.629 -40.596 1.00 94.12 207 GLY A O 1
ATOM 1696 N N . PHE A 1 208 ? 4.753 -16.712 -39.468 1.00 94.06 208 PHE A N 1
ATOM 1697 C CA . PHE A 1 208 ? 5.714 -15.941 -40.258 1.00 94.06 208 PHE A CA 1
ATOM 1698 C C . PHE A 1 208 ? 7.154 -16.177 -39.778 1.00 94.06 208 PHE A C 1
ATOM 1700 O O . PHE A 1 208 ? 7.413 -16.267 -38.577 1.00 94.06 208 PHE A O 1
ATOM 1707 N N . GLU A 1 209 ? 8.105 -16.250 -40.713 1.00 91.19 209 GLU A N 1
ATOM 1708 C CA . GLU A 1 209 ? 9.524 -16.382 -40.371 1.00 91.19 209 GLU A CA 1
ATOM 1709 C C . GLU A 1 209 ? 10.083 -15.096 -39.745 1.00 91.19 209 GLU A C 1
ATOM 1711 O O . GLU A 1 209 ? 9.771 -13.981 -40.170 1.00 91.19 209 GLU A O 1
ATOM 1716 N N . GLU A 1 210 ? 10.969 -15.247 -38.755 1.00 86.94 210 GLU A N 1
ATOM 1717 C CA . GLU A 1 210 ? 11.557 -14.119 -38.020 1.00 86.94 210 GLU A CA 1
ATOM 1718 C C . GLU A 1 210 ? 12.334 -13.153 -38.935 1.00 86.94 210 GLU A C 1
ATOM 1720 O O . GLU A 1 210 ? 12.335 -11.942 -38.707 1.00 86.94 210 GLU A O 1
ATOM 1725 N N . SER A 1 211 ? 12.963 -13.672 -39.993 1.00 89.00 211 SER A N 1
ATOM 1726 C CA . SER A 1 211 ? 13.647 -12.897 -41.036 1.00 89.00 211 SER A CA 1
ATOM 1727 C C . SER A 1 211 ? 12.695 -11.921 -41.734 1.00 89.00 211 SER A C 1
ATOM 1729 O O . SER A 1 211 ? 12.958 -10.719 -41.742 1.00 89.00 211 SER A O 1
ATOM 1731 N N . ALA A 1 212 ? 11.555 -12.416 -42.221 1.00 90.25 212 ALA A N 1
ATOM 1732 C CA . ALA A 1 212 ? 10.531 -11.615 -42.887 1.00 90.25 212 ALA A CA 1
ATOM 1733 C C . ALA A 1 212 ? 9.909 -10.573 -41.939 1.00 90.25 212 ALA A C 1
ATOM 1735 O O . ALA A 1 212 ? 9.722 -9.418 -42.315 1.00 90.25 212 ALA A O 1
ATOM 1736 N N . ILE A 1 213 ? 9.659 -10.942 -40.675 1.00 90.38 213 ILE A N 1
ATOM 1737 C CA . ILE A 1 213 ? 9.160 -10.005 -39.653 1.00 90.38 213 ILE A CA 1
ATOM 1738 C C . ILE A 1 213 ? 10.165 -8.863 -39.423 1.00 90.38 213 ILE A C 1
ATOM 1740 O O . ILE A 1 213 ? 9.775 -7.702 -39.305 1.00 90.38 213 ILE A O 1
ATOM 1744 N N . ASN A 1 214 ? 11.463 -9.175 -39.351 1.00 88.94 214 ASN A N 1
ATOM 1745 C CA . ASN A 1 214 ? 12.510 -8.175 -39.136 1.00 88.94 214 ASN A CA 1
ATOM 1746 C C . ASN A 1 214 ? 12.662 -7.214 -40.325 1.00 88.94 214 ASN A C 1
ATOM 1748 O O . ASN A 1 214 ? 12.884 -6.024 -40.094 1.00 88.94 214 ASN A O 1
ATOM 1752 N N . GLU A 1 215 ? 12.534 -7.704 -41.561 1.00 90.75 215 GLU A N 1
ATOM 1753 C CA . GLU A 1 215 ? 12.556 -6.869 -42.772 1.00 90.75 215 GLU A CA 1
ATOM 1754 C C . GLU A 1 215 ? 11.394 -5.871 -42.787 1.00 90.75 215 GLU A C 1
ATOM 1756 O O . GLU A 1 215 ? 11.608 -4.676 -42.995 1.00 90.75 215 GLU A O 1
ATOM 1761 N N . GLU A 1 216 ? 10.182 -6.327 -42.464 1.00 91.81 216 GLU A N 1
ATOM 1762 C CA . GLU A 1 216 ? 9.015 -5.447 -42.356 1.00 91.81 216 GLU A CA 1
ATOM 1763 C C . GLU A 1 216 ? 9.165 -4.436 -41.209 1.00 91.81 216 GLU A C 1
ATOM 1765 O O . GLU A 1 216 ? 8.874 -3.244 -41.354 1.00 91.81 216 GLU A O 1
ATOM 1770 N N . PHE A 1 217 ? 9.685 -4.871 -40.058 1.00 91.50 217 PHE A N 1
ATOM 1771 C CA . PHE A 1 217 ? 9.831 -4.003 -38.887 1.00 91.50 217 PHE A CA 1
ATOM 1772 C C . PHE A 1 217 ? 10.953 -2.972 -39.036 1.00 91.50 217 PHE A C 1
ATOM 1774 O O . PHE A 1 217 ? 10.920 -1.954 -38.343 1.00 91.50 217 PHE A O 1
ATOM 1781 N N . ALA A 1 218 ? 11.912 -3.172 -39.946 1.00 88.62 218 ALA A N 1
ATOM 1782 C CA . ALA A 1 218 ? 12.941 -2.177 -40.253 1.00 88.62 218 ALA A CA 1
ATOM 1783 C C . ALA A 1 218 ? 12.345 -0.865 -40.798 1.00 88.62 218 ALA A C 1
ATOM 1785 O O . ALA A 1 218 ? 12.936 0.201 -40.623 1.00 88.62 218 ALA A O 1
ATOM 1786 N N . ASN A 1 219 ? 11.152 -0.934 -41.397 1.00 89.38 219 ASN A N 1
ATOM 1787 C CA . ASN A 1 219 ? 10.432 0.219 -41.936 1.00 89.38 219 ASN A CA 1
ATOM 1788 C C . ASN A 1 219 ? 9.415 0.818 -40.944 1.00 89.38 219 ASN A C 1
ATOM 1790 O O . ASN A 1 219 ? 8.747 1.806 -41.253 1.00 89.38 219 ASN A O 1
ATOM 1794 N N . LEU A 1 220 ? 9.285 0.246 -39.742 1.00 87.00 220 LEU A N 1
ATOM 1795 C CA . LEU A 1 220 ? 8.302 0.654 -38.742 1.00 87.00 220 LEU A CA 1
ATOM 1796 C C . LEU A 1 220 ? 8.897 1.660 -37.747 1.00 87.00 220 LEU A C 1
ATOM 1798 O O . LEU A 1 220 ? 9.854 1.372 -37.033 1.00 87.00 220 LEU A O 1
ATOM 1802 N N . THR A 1 221 ? 8.257 2.823 -37.607 1.00 88.50 221 THR A N 1
ATOM 1803 C CA . THR A 1 221 ? 8.533 3.748 -36.495 1.00 88.50 221 THR A CA 1
ATOM 1804 C C . THR A 1 221 ? 7.476 3.588 -35.411 1.00 88.50 221 THR A C 1
ATOM 1806 O O . THR A 1 221 ? 6.308 3.905 -35.623 1.00 88.50 221 THR A O 1
ATOM 1809 N N . LEU A 1 222 ? 7.892 3.139 -34.225 1.00 86.38 222 LEU A N 1
ATOM 1810 C CA . LEU A 1 222 ? 7.013 2.974 -33.070 1.00 86.38 222 LEU A CA 1
ATOM 1811 C C . LEU A 1 222 ? 7.400 3.941 -31.948 1.00 86.38 222 LEU A C 1
ATOM 1813 O O . LEU A 1 222 ? 8.542 3.963 -31.497 1.00 86.38 222 LEU A O 1
ATOM 1817 N N . THR A 1 223 ? 6.425 4.703 -31.455 1.00 86.56 223 THR A N 1
ATOM 1818 C CA . THR A 1 223 ? 6.585 5.568 -30.279 1.00 86.56 223 THR A CA 1
ATOM 1819 C C . THR A 1 223 ? 5.593 5.145 -29.206 1.00 86.56 223 THR A C 1
ATOM 1821 O O . THR A 1 223 ? 4.405 5.000 -29.479 1.00 86.56 223 THR A O 1
ATOM 1824 N N . VAL A 1 224 ? 6.077 4.955 -27.979 1.00 85.75 224 VAL A N 1
ATOM 1825 C CA . VAL A 1 224 ? 5.249 4.575 -26.829 1.00 85.75 224 VAL A CA 1
ATOM 1826 C C . VAL A 1 224 ? 5.239 5.726 -25.835 1.00 85.75 224 VAL A C 1
ATOM 1828 O O . VAL A 1 224 ? 6.290 6.135 -25.346 1.00 85.75 224 VAL A O 1
ATOM 1831 N N . HIS A 1 225 ? 4.048 6.238 -25.532 1.00 80.69 225 HIS A N 1
ATOM 1832 C CA . HIS A 1 225 ? 3.839 7.259 -24.512 1.00 80.69 225 HIS A CA 1
ATOM 1833 C C . HIS A 1 225 ? 2.894 6.718 -23.441 1.00 80.69 225 HIS A C 1
ATOM 1835 O O . HIS A 1 225 ? 1.745 6.385 -23.726 1.00 80.69 225 HIS A O 1
ATOM 1841 N N . TYR A 1 226 ? 3.387 6.623 -22.207 1.00 78.38 226 TYR A N 1
ATOM 1842 C CA . TYR A 1 226 ? 2.594 6.212 -21.055 1.00 78.38 226 TYR A CA 1
ATOM 1843 C C . TYR A 1 226 ? 2.355 7.412 -20.140 1.00 78.38 226 TYR A C 1
ATOM 1845 O O . TYR A 1 226 ? 3.259 7.880 -19.446 1.00 78.38 226 TYR A O 1
ATOM 1853 N N . GLU A 1 227 ? 1.122 7.916 -20.135 1.00 74.25 227 GLU A N 1
ATOM 1854 C CA . GLU A 1 227 ? 0.707 8.964 -19.207 1.00 74.25 227 GLU A CA 1
ATOM 1855 C C . GLU A 1 227 ? 0.343 8.357 -17.859 1.00 74.25 227 GLU A C 1
ATOM 1857 O O . GLU A 1 227 ? -0.714 7.743 -17.695 1.00 74.25 227 GLU A O 1
ATOM 1862 N N . ASN A 1 228 ? 1.184 8.591 -16.855 1.00 62.47 228 ASN A N 1
ATOM 1863 C CA . ASN A 1 228 ? 0.806 8.302 -15.482 1.00 62.47 228 ASN A CA 1
ATOM 1864 C C . ASN A 1 228 ? -0.141 9.402 -14.978 1.00 62.47 228 ASN A C 1
ATOM 1866 O O . ASN A 1 228 ? 0.276 10.350 -14.312 1.00 62.47 228 ASN A O 1
ATOM 1870 N N . LYS A 1 229 ? -1.427 9.304 -15.329 1.00 54.47 229 LYS A N 1
ATOM 1871 C CA . LYS A 1 229 ? -2.469 10.082 -14.654 1.00 54.47 229 LYS A CA 1
ATOM 1872 C C . LYS A 1 229 ? -2.520 9.564 -13.225 1.00 54.47 229 LYS A C 1
ATOM 1874 O O . LYS A 1 229 ? -2.966 8.443 -13.003 1.00 54.47 229 LYS A O 1
ATOM 1879 N N . SER A 1 230 ? -2.012 10.351 -12.279 1.00 42.34 230 SER A N 1
ATOM 1880 C CA . SER A 1 230 ? -2.020 10.017 -10.857 1.00 42.34 230 SER A CA 1
ATOM 1881 C C . SER A 1 230 ? -3.432 9.603 -10.440 1.00 42.34 230 SER A C 1
ATOM 1883 O O . SER A 1 230 ? -4.322 10.442 -10.306 1.00 42.34 230 SER A O 1
ATOM 1885 N N . ILE A 1 231 ? -3.648 8.303 -10.267 1.00 40.06 231 ILE A N 1
ATOM 1886 C CA . ILE A 1 231 ? -4.849 7.788 -9.624 1.00 40.06 231 ILE A CA 1
ATOM 1887 C C . ILE A 1 231 ? -4.764 8.269 -8.173 1.00 40.06 231 ILE A C 1
ATOM 1889 O O . ILE A 1 231 ? -3.724 8.069 -7.553 1.00 40.06 231 ILE A O 1
ATOM 1893 N N . LEU A 1 232 ? -5.816 8.961 -7.720 1.00 33.31 232 LEU A N 1
ATOM 1894 C CA . LEU A 1 232 ? -6.164 9.383 -6.351 1.00 33.31 232 LEU A CA 1
ATOM 1895 C C . LEU A 1 232 ? -5.049 9.278 -5.276 1.00 33.31 232 LEU A C 1
ATOM 1897 O O . LEU A 1 232 ? -4.550 8.182 -5.022 1.00 33.31 232 LEU A O 1
ATOM 1901 N N . PRO A 1 233 ? -4.735 10.365 -4.537 1.00 33.44 233 PRO A N 1
ATOM 1902 C CA . PRO A 1 233 ? -3.683 10.397 -3.508 1.00 33.44 233 PRO A CA 1
ATOM 1903 C C . PRO A 1 233 ? -3.756 9.349 -2.376 1.00 33.44 233 PRO A C 1
ATOM 1905 O O . PRO A 1 233 ? -2.846 9.301 -1.557 1.00 33.44 233 PRO A O 1
ATOM 1908 N N . SER A 1 234 ? -4.788 8.507 -2.295 1.00 37.72 234 SER A N 1
ATOM 1909 C CA . SER A 1 234 ? -5.044 7.623 -1.153 1.00 37.72 234 SER A CA 1
ATOM 1910 C C . SER A 1 234 ? -4.363 6.246 -1.192 1.00 37.72 234 SER A C 1
ATOM 1912 O O . SER A 1 234 ? -4.521 5.481 -0.246 1.00 37.72 234 SER A O 1
ATOM 1914 N N . LEU A 1 235 ? -3.593 5.892 -2.230 1.00 39.03 235 LEU A N 1
ATOM 1915 C CA . LEU A 1 235 ? -2.979 4.549 -2.337 1.00 39.03 235 LEU A CA 1
ATOM 1916 C C . LEU A 1 235 ? -1.464 4.542 -2.590 1.00 39.03 235 LEU A C 1
ATOM 1918 O O . LEU A 1 235 ? -0.885 3.491 -2.885 1.00 39.03 235 LEU A O 1
ATOM 1922 N N . GLN A 1 236 ? -0.790 5.683 -2.416 1.00 35.84 236 GLN A N 1
ATOM 1923 C CA . GLN A 1 236 ? 0.670 5.701 -2.365 1.00 35.84 236 GLN A CA 1
ATOM 1924 C C . GLN A 1 236 ? 1.143 5.110 -1.035 1.00 35.84 236 GLN A C 1
ATOM 1926 O O . GLN A 1 236 ? 1.320 5.811 -0.042 1.00 35.84 236 GLN A O 1
ATOM 1931 N N . LEU A 1 237 ? 1.405 3.803 -1.030 1.00 36.62 237 LEU A N 1
ATOM 1932 C CA . LEU A 1 237 ? 2.340 3.219 -0.076 1.00 36.62 237 LEU A CA 1
ATOM 1933 C C . LEU A 1 237 ? 3.660 3.973 -0.209 1.00 36.62 237 LEU A C 1
ATOM 1935 O O . LEU A 1 237 ? 4.381 3.814 -1.196 1.00 36.62 237 LEU A O 1
ATOM 1939 N N . LYS A 1 238 ? 3.939 4.841 0.767 1.00 30.94 238 LYS A N 1
ATOM 1940 C CA . LYS A 1 238 ? 5.178 5.606 0.850 1.00 30.94 238 LYS A CA 1
ATOM 1941 C C . LYS A 1 238 ? 6.350 4.634 0.794 1.00 30.94 238 LYS A C 1
ATOM 1943 O O . LYS A 1 238 ? 6.683 3.971 1.772 1.00 30.94 238 LYS A O 1
ATOM 1948 N N . THR A 1 239 ? 7.033 4.580 -0.343 1.00 25.14 239 THR A N 1
ATOM 1949 C CA . THR A 1 239 ? 8.407 4.091 -0.388 1.00 25.14 239 THR A CA 1
ATOM 1950 C C . THR A 1 239 ? 9.233 4.974 0.539 1.00 25.14 239 THR A C 1
ATOM 1952 O O . THR A 1 239 ? 9.397 6.159 0.254 1.00 25.14 239 THR A O 1
ATOM 1955 N N . ARG A 1 240 ? 9.687 4.392 1.658 1.00 27.59 240 ARG A N 1
ATOM 1956 C CA . ARG A 1 240 ? 10.657 4.917 2.635 1.00 27.59 240 ARG A CA 1
ATOM 1957 C C . ARG A 1 240 ? 11.222 6.299 2.285 1.00 27.59 240 ARG A C 1
ATOM 1959 O O . ARG A 1 240 ? 12.243 6.408 1.611 1.00 27.59 240 ARG A O 1
ATOM 1966 N N . GLN A 1 241 ? 10.627 7.343 2.853 1.00 27.66 241 GLN A N 1
ATOM 1967 C CA . GLN A 1 241 ? 11.403 8.510 3.255 1.00 27.66 241 GLN A CA 1
ATOM 1968 C C . GLN A 1 241 ? 11.780 8.290 4.715 1.00 27.66 241 GLN A C 1
ATOM 1970 O O . GLN A 1 241 ? 10.967 8.451 5.617 1.00 27.66 241 GLN A O 1
ATOM 1975 N N . THR A 1 242 ? 13.012 7.848 4.949 1.00 25.95 242 THR A N 1
ATOM 1976 C CA . THR A 1 242 ? 13.585 7.828 6.292 1.00 25.95 242 THR A CA 1
ATOM 1977 C C . THR A 1 242 ? 13.773 9.268 6.756 1.00 25.95 242 THR A C 1
ATOM 1979 O O . THR A 1 242 ? 14.766 9.909 6.412 1.00 25.95 242 THR A O 1
ATOM 1982 N N . SER A 1 243 ? 12.832 9.778 7.542 1.00 25.95 243 SER A N 1
ATOM 1983 C CA . SER A 1 243 ? 13.061 10.906 8.437 1.00 25.95 243 SER A CA 1
ATOM 1984 C C . SER A 1 243 ? 13.966 10.425 9.573 1.00 25.95 243 SER A C 1
ATOM 1986 O O . SER A 1 243 ? 13.511 9.778 10.515 1.00 25.95 243 SER A O 1
ATOM 1988 N N . LYS A 1 244 ? 15.274 10.682 9.464 1.00 29.58 244 LYS A N 1
ATOM 1989 C CA . LYS A 1 244 ? 16.182 10.587 10.611 1.00 29.58 244 LYS A CA 1
ATOM 1990 C C . LYS A 1 244 ? 15.977 11.836 11.460 1.00 29.58 244 LYS A C 1
ATOM 1992 O O . LYS A 1 244 ? 16.403 12.915 11.062 1.00 29.58 244 LYS A O 1
ATOM 1997 N N . ASN A 1 245 ? 15.334 11.669 12.613 1.00 26.89 245 ASN A N 1
ATOM 1998 C CA . ASN A 1 245 ? 15.517 12.596 13.718 1.00 26.89 245 ASN A CA 1
ATOM 1999 C C . ASN A 1 245 ? 16.949 12.457 14.232 1.00 26.89 245 ASN A C 1
ATOM 2001 O O . ASN A 1 245 ? 17.461 11.354 14.433 1.00 26.89 245 ASN A O 1
ATOM 2005 N N . SER A 1 246 ? 17.574 13.613 14.382 1.00 27.72 246 SER A N 1
ATOM 2006 C CA . SER A 1 246 ? 18.923 13.826 14.863 1.00 27.72 246 SER A CA 1
ATOM 2007 C C . SER A 1 246 ? 19.075 13.343 16.300 1.00 27.72 246 SER A C 1
ATOM 2009 O O . SER A 1 246 ? 18.373 13.821 17.185 1.00 27.72 246 SER A O 1
ATOM 2011 N N . GLN A 1 247 ? 20.052 12.474 16.534 1.00 26.70 247 GLN A N 1
ATOM 2012 C CA . GLN A 1 247 ? 20.891 12.540 17.723 1.00 26.70 247 GLN A CA 1
ATOM 2013 C C . GLN A 1 247 ? 22.291 12.069 17.335 1.00 26.70 247 GLN A C 1
ATOM 2015 O O . GLN A 1 247 ? 22.467 11.051 16.664 1.00 26.70 247 GLN A O 1
ATOM 2020 N N . ASN A 1 248 ? 23.253 12.921 17.673 1.00 27.47 248 ASN A N 1
ATOM 2021 C CA . ASN A 1 248 ? 24.671 12.762 17.422 1.00 27.47 248 ASN A CA 1
ATOM 2022 C C . ASN A 1 248 ? 25.194 11.501 18.108 1.00 27.47 248 ASN A C 1
ATOM 2024 O O . ASN A 1 248 ? 24.978 11.337 19.300 1.00 27.47 248 ASN A O 1
ATOM 2028 N N . ASP A 1 249 ? 25.924 10.679 17.360 1.00 24.19 249 ASP A N 1
ATOM 2029 C CA . ASP A 1 249 ? 27.198 10.141 17.824 1.00 24.19 249 ASP A CA 1
ATOM 2030 C C . ASP A 1 249 ? 28.010 9.665 16.617 1.00 24.19 249 ASP A C 1
ATOM 2032 O O . ASP A 1 249 ? 27.552 8.888 15.774 1.00 24.19 249 ASP A O 1
ATOM 2036 N N . TYR A 1 250 ? 29.223 10.199 16.512 1.00 29.34 250 TYR A N 1
ATOM 2037 C CA . TYR A 1 250 ? 30.205 9.829 15.505 1.00 29.34 250 TYR A CA 1
ATOM 2038 C C . TYR A 1 250 ? 30.619 8.366 15.704 1.00 29.34 250 TYR A C 1
ATOM 2040 O O . TYR A 1 250 ? 31.362 8.043 16.627 1.00 29.34 250 TYR A O 1
ATOM 2048 N N . LYS A 1 251 ? 30.184 7.488 14.796 1.00 27.30 251 LYS A N 1
ATOM 2049 C CA . LYS A 1 251 ? 30.879 6.236 14.476 1.00 27.30 251 LYS A CA 1
ATOM 2050 C C . LYS A 1 251 ? 30.885 6.041 12.965 1.00 27.30 251 LYS A C 1
ATOM 2052 O O . LYS A 1 251 ? 29.827 6.049 12.332 1.00 27.30 251 LYS A O 1
ATOM 2057 N N . GLU A 1 252 ? 32.081 5.872 12.403 1.00 33.72 252 GLU A N 1
ATOM 2058 C CA . GLU A 1 252 ? 32.274 5.272 11.082 1.00 33.72 252 GLU A CA 1
ATOM 2059 C C . GLU A 1 252 ? 31.380 4.033 10.979 1.00 33.72 252 GLU A C 1
ATOM 2061 O O . GLU A 1 252 ? 31.445 3.138 11.822 1.00 33.72 252 GLU A O 1
ATOM 2066 N N . SER A 1 253 ? 30.490 4.002 9.989 1.00 27.64 253 SER A N 1
ATOM 2067 C CA . SER A 1 253 ? 29.686 2.815 9.719 1.00 27.64 253 SER A CA 1
ATOM 2068 C C . SER A 1 253 ? 29.813 2.444 8.255 1.00 27.64 253 SER A C 1
ATOM 2070 O O . SER A 1 253 ? 29.542 3.254 7.366 1.00 27.64 253 SER A O 1
ATOM 2072 N N . ASP A 1 254 ? 30.239 1.199 8.051 1.00 37.44 254 ASP A N 1
ATOM 2073 C CA . ASP A 1 254 ? 30.210 0.472 6.794 1.00 37.44 254 ASP A CA 1
ATOM 2074 C C . ASP A 1 254 ? 28.937 0.800 6.014 1.00 37.44 254 ASP A C 1
ATOM 2076 O O . ASP A 1 254 ? 27.812 0.613 6.499 1.00 37.44 254 ASP A O 1
ATOM 2080 N N . SER A 1 255 ? 29.101 1.288 4.784 1.00 37.75 255 SER A N 1
ATOM 2081 C CA . SER A 1 255 ? 27.970 1.503 3.893 1.00 37.75 255 SER A CA 1
ATOM 2082 C C . SER A 1 255 ? 27.272 0.161 3.670 1.00 37.75 255 SER A C 1
ATOM 2084 O O . SER A 1 255 ? 27.827 -0.735 3.033 1.00 37.75 255 SER A O 1
ATOM 2086 N N . LYS A 1 256 ? 26.062 -0.007 4.211 1.00 53.31 256 LYS A N 1
ATOM 2087 C CA . LYS A 1 256 ? 25.261 -1.211 3.973 1.00 53.31 256 LYS A CA 1
ATOM 2088 C C . LYS A 1 256 ? 25.004 -1.339 2.472 1.00 53.31 256 LYS A C 1
ATOM 2090 O O . LYS A 1 256 ? 24.399 -0.460 1.865 1.00 53.31 256 LYS A O 1
ATOM 2095 N N . ASP A 1 257 ? 25.474 -2.438 1.895 1.00 60.72 257 ASP A N 1
ATOM 2096 C CA . ASP A 1 257 ? 25.252 -2.786 0.496 1.00 60.72 257 ASP A CA 1
ATOM 2097 C C . ASP A 1 257 ? 23.758 -3.066 0.255 1.00 60.72 257 ASP A C 1
ATOM 2099 O O . ASP A 1 257 ? 23.182 -4.006 0.814 1.00 60.72 257 ASP A O 1
ATOM 2103 N N . HIS A 1 258 ? 23.135 -2.212 -0.558 1.00 68.19 258 HIS A N 1
ATOM 2104 C CA . HIS A 1 258 ? 21.720 -2.276 -0.921 1.00 68.19 258 HIS A CA 1
ATOM 2105 C C . HIS A 1 258 ? 21.471 -2.889 -2.307 1.00 68.19 258 HIS A C 1
ATOM 2107 O O . HIS A 1 258 ? 20.317 -2.902 -2.734 1.00 68.19 258 HIS A O 1
ATOM 2113 N N . THR A 1 259 ? 22.509 -3.417 -2.967 1.00 80.38 259 THR A N 1
ATOM 2114 C CA . THR A 1 259 ? 22.426 -3.990 -4.318 1.00 80.38 259 THR A CA 1
ATOM 2115 C C . THR A 1 259 ? 21.401 -5.128 -4.384 1.00 80.38 259 THR A C 1
ATOM 2117 O O . THR A 1 259 ? 21.350 -6.011 -3.513 1.00 80.38 259 THR A O 1
ATOM 2120 N N . LYS A 1 260 ? 20.585 -5.114 -5.436 1.00 85.94 260 LYS A N 1
ATOM 2121 C CA . LYS A 1 260 ? 19.570 -6.116 -5.770 1.00 85.94 260 LYS A CA 1
ATOM 2122 C C . LYS A 1 260 ? 19.907 -6.807 -7.086 1.00 85.94 260 LYS A C 1
ATOM 2124 O O . LYS A 1 260 ? 20.579 -6.243 -7.937 1.00 85.94 260 LYS A O 1
ATOM 2129 N N . PHE A 1 261 ? 19.404 -8.025 -7.252 1.00 88.00 261 PHE A N 1
ATOM 2130 C CA . PHE A 1 261 ? 19.736 -8.926 -8.356 1.00 88.00 261 PHE A CA 1
ATOM 2131 C C . PHE A 1 261 ? 18.463 -9.494 -8.997 1.00 88.00 261 PHE A C 1
ATOM 2133 O O . PHE A 1 261 ? 17.473 -9.706 -8.295 1.00 88.00 261 PHE A O 1
ATOM 2140 N N . SER A 1 262 ? 18.492 -9.749 -10.304 1.00 80.00 262 SER A N 1
ATOM 2141 C CA . SER A 1 262 ? 17.359 -10.214 -11.118 1.00 80.00 262 SER A CA 1
ATOM 2142 C C . SER A 1 262 ? 17.792 -11.379 -12.013 1.00 80.00 262 SER A C 1
ATOM 2144 O O . SER A 1 262 ? 18.900 -11.355 -12.545 1.00 80.00 262 SER A O 1
ATOM 2146 N N . LEU A 1 263 ? 16.922 -12.380 -12.186 1.00 75.56 263 LEU A N 1
ATOM 2147 C CA . LEU A 1 263 ? 17.101 -13.477 -13.161 1.00 75.56 263 LEU A CA 1
ATOM 2148 C C . LEU A 1 263 ? 16.422 -13.198 -14.503 1.00 75.56 263 LEU A C 1
ATOM 2150 O O . LEU A 1 263 ? 16.829 -13.697 -15.539 1.00 75.56 263 LEU A O 1
ATOM 2154 N N . ASP A 1 264 ? 15.359 -12.407 -14.465 1.00 67.00 264 ASP A N 1
ATOM 2155 C CA . ASP A 1 264 ? 14.476 -12.099 -15.587 1.00 67.00 264 ASP A CA 1
ATOM 2156 C C . ASP A 1 264 ? 14.654 -10.659 -16.096 1.00 67.00 264 ASP A C 1
ATOM 2158 O O . ASP A 1 264 ? 13.932 -10.221 -16.984 1.00 67.00 264 ASP A O 1
ATOM 2162 N N . GLY A 1 265 ? 15.572 -9.893 -15.494 1.00 58.53 265 GLY A N 1
ATOM 2163 C CA . GLY A 1 265 ? 15.740 -8.458 -15.736 1.00 58.53 265 GLY A CA 1
ATOM 2164 C C . GLY A 1 265 ? 14.540 -7.591 -15.327 1.00 58.53 265 GLY A C 1
ATOM 2165 O O . GLY A 1 265 ? 14.543 -6.396 -15.617 1.00 58.53 265 GLY A O 1
ATOM 2166 N N . ILE A 1 266 ? 13.528 -8.170 -14.668 1.00 50.75 266 ILE A N 1
ATOM 2167 C CA . ILE A 1 266 ? 12.254 -7.524 -14.322 1.00 50.75 266 ILE A CA 1
ATOM 2168 C C . ILE A 1 266 ? 12.079 -7.454 -12.799 1.00 50.75 266 ILE A C 1
ATOM 2170 O O . ILE A 1 266 ? 11.709 -6.411 -12.258 1.00 50.75 266 ILE A O 1
ATOM 2174 N N . ASN A 1 267 ? 12.326 -8.549 -12.075 1.00 64.56 267 ASN A N 1
ATOM 2175 C CA . ASN A 1 267 ? 12.144 -8.620 -10.630 1.00 64.56 267 ASN A CA 1
ATOM 2176 C C . ASN A 1 267 ? 13.497 -8.581 -9.896 1.00 64.56 267 ASN A C 1
ATOM 2178 O O . ASN A 1 267 ? 14.228 -9.568 -9.828 1.00 64.56 267 ASN A O 1
ATOM 2182 N N . PHE A 1 268 ? 13.795 -7.433 -9.278 1.00 79.88 268 PHE A N 1
ATOM 2183 C CA . PHE A 1 268 ? 15.032 -7.212 -8.525 1.00 79.88 268 PHE A CA 1
ATOM 2184 C C . PHE A 1 268 ? 14.865 -7.519 -7.034 1.00 79.88 268 PHE A C 1
ATOM 2186 O O . PHE A 1 268 ? 14.103 -6.869 -6.310 1.00 79.88 268 PHE A O 1
ATOM 2193 N N . TYR A 1 269 ? 15.652 -8.472 -6.547 1.00 85.06 269 TYR A N 1
ATOM 2194 C CA . TYR A 1 269 ? 15.595 -8.979 -5.184 1.00 85.06 269 TYR A CA 1
ATOM 2195 C C . TYR A 1 269 ? 16.869 -8.663 -4.403 1.00 85.06 269 TYR A C 1
ATOM 2197 O O . TYR A 1 269 ? 17.984 -8.793 -4.900 1.00 85.06 269 TYR A O 1
ATOM 2205 N N . VAL A 1 270 ? 16.717 -8.309 -3.125 1.00 89.00 270 VAL A N 1
ATOM 2206 C CA . VAL A 1 270 ? 17.856 -8.250 -2.193 1.00 89.00 270 VAL A CA 1
ATOM 2207 C C . VAL A 1 270 ? 18.494 -9.636 -2.047 1.00 89.00 270 VAL A C 1
ATOM 2209 O O . VAL A 1 270 ? 17.780 -10.636 -2.101 1.00 89.00 270 VAL A O 1
ATOM 2212 N N . LYS A 1 271 ? 19.805 -9.695 -1.773 1.00 92.19 271 LYS A N 1
ATOM 2213 C CA . LYS A 1 271 ? 20.633 -10.921 -1.687 1.00 92.19 271 LYS A CA 1
ATOM 2214 C C . LYS A 1 271 ? 19.899 -12.167 -1.176 1.00 92.19 271 LYS A C 1
ATOM 2216 O O . LYS A 1 271 ? 19.778 -13.152 -1.890 1.00 92.19 271 LYS A O 1
ATOM 2221 N N . ARG A 1 272 ? 19.344 -12.103 0.041 1.00 93.00 272 ARG A N 1
ATOM 2222 C CA . ARG A 1 272 ? 18.641 -13.235 0.673 1.00 93.00 272 ARG A CA 1
ATOM 2223 C C . ARG A 1 272 ? 17.455 -13.751 -0.139 1.00 93.00 272 ARG A C 1
ATOM 2225 O O . ARG A 1 272 ? 17.236 -14.951 -0.203 1.00 93.00 272 ARG A O 1
ATOM 2232 N N . ARG A 1 273 ? 16.680 -12.841 -0.733 1.00 94.00 273 ARG A N 1
ATOM 2233 C CA . ARG A 1 273 ? 15.489 -13.193 -1.501 1.00 94.00 273 ARG A CA 1
ATOM 2234 C C . ARG A 1 273 ? 15.887 -13.661 -2.893 1.00 94.00 273 ARG A C 1
ATOM 2236 O O . ARG A 1 273 ? 15.322 -14.635 -3.354 1.00 94.00 273 ARG A O 1
ATOM 2243 N N . PHE A 1 274 ? 16.908 -13.049 -3.492 1.00 95.25 274 PHE A N 1
ATOM 2244 C CA . PHE A 1 274 ? 17.463 -13.497 -4.764 1.00 95.25 274 PHE A CA 1
ATOM 2245 C C . PHE A 1 274 ? 17.852 -14.980 -4.724 1.00 95.25 274 PHE A C 1
ATOM 2247 O O . PHE A 1 274 ? 17.447 -15.725 -5.604 1.00 95.25 274 PHE A O 1
ATOM 2254 N N . VAL A 1 275 ? 18.537 -15.439 -3.667 1.00 96.50 275 VAL A N 1
ATOM 2255 C CA . VAL A 1 275 ? 18.869 -16.868 -3.521 1.00 96.50 275 VAL A CA 1
ATOM 2256 C C . VAL A 1 275 ? 17.614 -17.746 -3.511 1.00 96.50 275 VAL A C 1
ATOM 2258 O O . VAL A 1 275 ? 17.555 -18.718 -4.254 1.00 96.50 275 VAL A O 1
ATOM 2261 N N . LEU A 1 276 ? 16.589 -17.394 -2.726 1.00 96.94 276 LEU A N 1
ATOM 2262 C CA . LEU A 1 276 ? 15.330 -18.147 -2.699 1.00 96.94 276 LEU A CA 1
ATOM 2263 C C . LEU A 1 276 ? 14.689 -18.243 -4.092 1.00 96.94 276 LEU A C 1
ATOM 2265 O O . LEU A 1 276 ? 14.252 -19.321 -4.485 1.00 96.94 276 LEU A O 1
ATOM 2269 N N . GLU A 1 277 ? 14.647 -17.135 -4.832 1.00 94.81 277 GLU A N 1
ATOM 2270 C CA . GLU A 1 277 ? 14.052 -17.102 -6.171 1.00 94.81 277 GLU A CA 1
ATOM 2271 C C . GLU A 1 277 ? 14.884 -17.899 -7.191 1.00 94.81 277 GLU A C 1
ATOM 2273 O O . GLU A 1 277 ? 14.299 -18.591 -8.015 1.00 94.81 277 GLU A O 1
ATOM 2278 N N . VAL A 1 278 ? 16.221 -17.914 -7.086 1.00 95.81 278 VAL A N 1
ATOM 2279 C CA . VAL A 1 278 ? 17.094 -18.791 -7.897 1.00 95.81 278 VAL A CA 1
ATOM 2280 C C . VAL A 1 278 ? 16.780 -20.265 -7.663 1.00 95.81 278 VAL A C 1
ATOM 2282 O O . VAL A 1 278 ? 16.631 -21.013 -8.626 1.00 95.81 278 VAL A O 1
ATOM 2285 N N . ILE A 1 279 ? 16.637 -20.690 -6.403 1.00 96.81 279 ILE A N 1
ATOM 2286 C CA . ILE A 1 279 ? 16.299 -22.085 -6.086 1.00 96.81 279 ILE A CA 1
ATOM 2287 C C . ILE A 1 279 ? 14.903 -22.439 -6.618 1.00 96.81 279 ILE A C 1
ATOM 2289 O O . ILE A 1 279 ? 14.733 -23.485 -7.242 1.00 96.81 279 ILE A O 1
ATOM 2293 N N . LYS A 1 280 ? 13.909 -21.561 -6.419 1.00 94.94 280 LYS A N 1
ATOM 2294 C CA . LYS A 1 280 ? 12.546 -21.763 -6.940 1.00 94.94 280 LYS A CA 1
ATOM 2295 C C . LYS A 1 280 ? 12.523 -21.854 -8.467 1.00 94.94 280 LYS A C 1
ATOM 2297 O O . LYS A 1 280 ? 11.834 -22.715 -9.003 1.00 94.94 280 LYS A O 1
ATOM 2302 N N . HIS A 1 281 ? 13.270 -20.990 -9.151 1.00 93.50 281 HIS A N 1
ATOM 2303 C CA . HIS A 1 281 ? 13.373 -20.996 -10.608 1.00 93.50 281 HIS A CA 1
ATOM 2304 C C . HIS A 1 281 ? 14.022 -22.289 -11.113 1.00 93.50 281 HIS A C 1
ATOM 2306 O O . HIS A 1 281 ? 13.460 -22.955 -11.971 1.00 93.50 281 HIS A O 1
ATOM 2312 N N . TYR A 1 282 ? 15.121 -22.722 -10.489 1.00 94.38 282 TYR A N 1
ATOM 2313 C CA . TYR A 1 282 ? 15.797 -23.965 -10.861 1.00 94.38 282 TYR A CA 1
ATOM 2314 C C . TYR A 1 282 ? 14.912 -25.206 -10.703 1.00 94.38 282 TYR A C 1
ATOM 2316 O O . TYR A 1 282 ? 14.878 -26.059 -11.580 1.00 94.38 282 TYR A O 1
ATOM 2324 N N . ILE A 1 283 ? 14.136 -25.301 -9.622 1.00 94.19 283 ILE A N 1
ATOM 2325 C CA . ILE A 1 283 ? 13.195 -26.419 -9.437 1.00 94.19 283 ILE A CA 1
ATOM 2326 C C . ILE A 1 283 ? 12.057 -26.365 -10.464 1.00 94.19 283 ILE A C 1
ATOM 2328 O O . ILE A 1 283 ? 11.574 -27.405 -10.900 1.00 94.19 283 ILE A O 1
ATOM 2332 N N . LYS A 1 284 ? 11.636 -25.166 -10.880 1.00 92.06 284 LYS A N 1
ATOM 2333 C CA . LYS A 1 284 ? 10.626 -25.005 -11.931 1.00 92.06 284 LYS A CA 1
ATOM 2334 C C . LYS A 1 284 ? 11.128 -25.526 -13.283 1.00 92.06 284 LYS A C 1
ATOM 2336 O O . LYS A 1 284 ? 10.357 -26.174 -13.985 1.00 92.06 284 LYS A O 1
ATOM 2341 N N . ASP A 1 285 ? 12.394 -25.282 -13.610 1.00 91.31 285 ASP A N 1
ATOM 2342 C CA . ASP A 1 285 ? 13.024 -25.764 -14.848 1.00 91.31 285 ASP A CA 1
ATOM 2343 C C . ASP A 1 285 ? 13.376 -27.263 -14.781 1.00 91.31 285 ASP A C 1
ATOM 2345 O O . ASP A 1 285 ? 13.477 -27.938 -15.806 1.00 91.31 285 ASP A O 1
ATOM 2349 N N . HIS A 1 286 ? 13.497 -27.811 -13.568 1.00 92.56 286 HIS A N 1
ATOM 2350 C CA . HIS A 1 286 ? 13.812 -29.214 -13.300 1.00 92.56 286 HIS A CA 1
ATOM 2351 C C . HIS A 1 286 ? 12.778 -29.853 -12.350 1.00 92.56 286 HIS A C 1
ATOM 2353 O O . HIS A 1 286 ? 13.116 -30.198 -11.216 1.00 92.56 286 HIS A O 1
ATOM 2359 N N . PRO A 1 287 ? 11.519 -30.061 -12.787 1.00 89.19 287 PRO A N 1
ATOM 2360 C CA . PRO A 1 287 ? 10.405 -30.410 -11.897 1.00 89.19 287 PRO A CA 1
ATOM 2361 C C . PRO A 1 287 ? 10.573 -31.741 -11.150 1.00 89.19 287 PRO A C 1
ATOM 2363 O O . PRO A 1 287 ? 9.983 -31.916 -10.089 1.00 89.19 287 PRO A O 1
ATOM 2366 N N . ASN A 1 288 ? 11.390 -32.662 -11.670 1.00 90.56 288 ASN A N 1
ATOM 2367 C CA . ASN A 1 288 ? 11.623 -33.986 -11.080 1.00 90.56 288 ASN A CA 1
ATOM 2368 C C . ASN A 1 288 ? 12.904 -34.071 -10.233 1.00 90.56 288 ASN A C 1
ATOM 2370 O O . ASN A 1 288 ? 13.286 -35.168 -9.832 1.00 90.56 288 ASN A O 1
ATOM 2374 N N . ILE A 1 289 ? 13.591 -32.950 -9.986 1.00 93.94 289 ILE A N 1
ATOM 2375 C CA . ILE A 1 289 ? 14.840 -32.962 -9.223 1.00 93.94 289 ILE A CA 1
ATOM 2376 C C . ILE A 1 289 ? 14.598 -33.368 -7.766 1.00 93.94 289 ILE A C 1
ATOM 2378 O O . ILE A 1 289 ? 13.707 -32.841 -7.094 1.00 93.94 289 ILE A O 1
ATOM 2382 N N . ASN A 1 290 ? 15.419 -34.287 -7.258 1.00 93.81 290 ASN A N 1
ATOM 2383 C CA . ASN A 1 290 ? 15.379 -34.673 -5.847 1.00 93.81 290 ASN A CA 1
ATOM 2384 C C . ASN A 1 290 ? 16.353 -33.840 -4.992 1.00 93.81 290 ASN A C 1
ATOM 2386 O O . ASN A 1 290 ? 17.201 -33.101 -5.496 1.00 93.81 290 ASN A O 1
ATOM 2390 N N . TYR A 1 291 ? 16.251 -33.971 -3.666 1.00 95.50 291 TYR A N 1
ATOM 2391 C CA . TYR A 1 291 ? 17.090 -33.216 -2.727 1.00 95.50 291 TYR A CA 1
ATOM 2392 C C . TYR A 1 291 ? 18.598 -33.408 -2.967 1.00 95.50 291 TYR A C 1
ATOM 2394 O O . TYR A 1 291 ? 19.360 -32.443 -2.918 1.00 95.50 291 TYR A O 1
ATOM 2402 N N . VAL A 1 292 ? 19.033 -34.641 -3.240 1.00 94.06 292 VAL A N 1
ATOM 2403 C CA . VAL A 1 292 ? 20.455 -34.986 -3.402 1.00 94.06 292 VAL A CA 1
ATOM 2404 C C . VAL A 1 292 ? 21.024 -34.360 -4.673 1.00 94.06 292 VAL A C 1
ATOM 2406 O O . VAL A 1 292 ? 22.145 -33.856 -4.676 1.00 94.06 292 VAL A O 1
ATOM 2409 N N . GLU A 1 293 ? 20.259 -34.369 -5.759 1.00 94.56 293 GLU A N 1
ATOM 2410 C CA . GLU A 1 293 ? 20.622 -33.707 -7.011 1.00 94.56 293 GLU A CA 1
ATOM 2411 C C . GLU A 1 293 ? 20.656 -32.190 -6.849 1.00 94.56 293 GLU A C 1
ATOM 2413 O O . GLU A 1 293 ? 21.619 -31.549 -7.269 1.00 94.56 293 GLU A O 1
ATOM 2418 N N . LEU A 1 294 ? 19.667 -31.616 -6.162 1.00 95.00 294 LEU A N 1
ATOM 2419 C CA . LEU A 1 294 ? 19.629 -30.183 -5.895 1.00 95.00 294 LEU A CA 1
ATOM 2420 C C . LEU A 1 294 ? 20.809 -29.734 -5.014 1.00 95.00 294 LEU A C 1
ATOM 2422 O O . LEU A 1 294 ? 21.376 -28.667 -5.246 1.00 95.00 294 LEU A O 1
ATOM 2426 N N . GLU A 1 295 ? 21.240 -30.558 -4.053 1.00 94.12 295 GLU A N 1
ATOM 2427 C CA . GLU A 1 295 ? 22.440 -30.296 -3.251 1.00 94.12 295 GLU A CA 1
ATOM 2428 C C . GLU A 1 295 ? 23.738 -30.423 -4.069 1.00 94.12 295 GLU A C 1
ATOM 2430 O O . GLU A 1 295 ? 24.717 -29.750 -3.757 1.00 94.12 295 GLU A O 1
ATOM 2435 N N . LYS A 1 296 ? 23.773 -31.203 -5.158 1.00 94.56 296 LYS A N 1
ATOM 2436 C CA . LYS A 1 296 ? 24.924 -31.196 -6.083 1.00 94.56 296 LYS A CA 1
ATOM 2437 C C . LYS A 1 296 ? 25.010 -29.892 -6.876 1.00 94.56 296 LYS A C 1
ATOM 2439 O O . LYS A 1 296 ? 26.113 -29.402 -7.107 1.00 94.56 296 LYS A O 1
ATOM 2444 N N . VAL A 1 297 ? 23.865 -29.333 -7.273 1.00 94.38 297 VAL A N 1
ATOM 2445 C CA . VAL A 1 297 ? 23.785 -28.058 -8.010 1.00 94.38 297 VAL A CA 1
ATOM 2446 C C . VAL A 1 297 ? 24.113 -26.877 -7.094 1.00 94.38 297 VAL A C 1
ATOM 2448 O O . VAL A 1 297 ? 24.885 -25.993 -7.464 1.00 94.38 297 VAL A O 1
ATOM 2451 N N . PHE A 1 298 ? 23.571 -26.883 -5.874 1.00 96.06 298 PHE A N 1
ATOM 2452 C CA . PHE A 1 298 ? 23.784 -25.847 -4.863 1.00 96.06 298 PHE A CA 1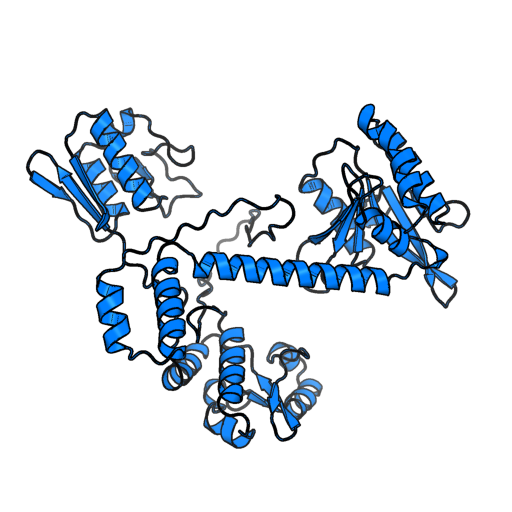
ATOM 2453 C C . PHE A 1 298 ? 24.481 -26.422 -3.622 1.00 96.06 298 PHE A C 1
ATOM 2455 O O . PHE A 1 298 ? 23.860 -26.559 -2.561 1.00 96.06 298 PHE A O 1
ATOM 2462 N N . PRO A 1 299 ? 25.783 -26.749 -3.721 1.00 93.69 299 PRO A N 1
ATOM 2463 C CA . PRO A 1 299 ? 26.483 -27.463 -2.669 1.00 93.69 299 PRO A CA 1
ATOM 2464 C C . PRO A 1 299 ? 26.586 -26.648 -1.388 1.00 93.69 299 PRO A C 1
ATOM 2466 O O . PRO A 1 299 ? 26.761 -25.427 -1.385 1.00 93.69 299 PRO A O 1
ATOM 2469 N N . SER A 1 300 ? 26.514 -27.354 -0.257 1.00 91.81 300 SER A N 1
ATOM 2470 C CA . SER A 1 300 ? 26.498 -26.757 1.082 1.00 91.81 300 SER A CA 1
ATOM 2471 C C . SER A 1 300 ? 27.660 -25.782 1.345 1.00 91.81 300 SER A C 1
ATOM 2473 O O . SER A 1 300 ? 27.516 -24.838 2.118 1.00 91.81 300 SER A O 1
ATOM 2475 N N . ASN A 1 301 ? 28.811 -25.967 0.691 1.00 89.75 301 ASN A N 1
ATOM 2476 C CA . ASN A 1 301 ? 29.988 -25.100 0.813 1.00 89.75 301 ASN A CA 1
ATOM 2477 C C . ASN A 1 301 ? 29.831 -23.703 0.178 1.00 89.75 301 ASN A C 1
ATOM 2479 O O . ASN A 1 301 ? 30.627 -22.825 0.513 1.00 89.75 301 ASN A O 1
ATOM 2483 N N . LEU A 1 302 ? 28.820 -23.469 -0.673 1.00 91.12 302 LEU A N 1
ATOM 2484 C CA . LEU A 1 302 ? 28.470 -22.119 -1.140 1.00 91.12 302 LEU A CA 1
ATOM 2485 C C . LEU A 1 302 ? 28.071 -21.207 0.027 1.00 91.12 302 LEU A C 1
ATOM 2487 O O . LEU A 1 302 ? 28.283 -19.999 -0.036 1.00 91.12 302 LEU A O 1
ATOM 2491 N N . HIS A 1 303 ? 27.540 -21.796 1.102 1.00 92.56 303 HIS A N 1
ATOM 2492 C CA . HIS A 1 303 ? 27.314 -21.121 2.372 1.00 92.56 303 HIS A CA 1
ATOM 2493 C C . HIS A 1 303 ? 28.283 -21.648 3.445 1.00 92.56 303 HIS A C 1
ATOM 2495 O O . HIS A 1 303 ? 29.340 -21.075 3.697 1.00 92.56 303 HIS A O 1
ATOM 2501 N N . SER A 1 304 ? 27.937 -22.757 4.098 1.00 88.69 304 SER A N 1
ATOM 2502 C CA . SER A 1 304 ? 28.788 -23.476 5.046 1.00 88.69 304 SER A CA 1
ATOM 2503 C C . SER A 1 304 ? 28.322 -24.926 5.139 1.00 88.69 304 SER A C 1
ATOM 2505 O O . SER A 1 304 ? 27.130 -25.192 5.038 1.00 88.69 304 SER A O 1
ATOM 2507 N N . LYS A 1 305 ? 29.226 -25.883 5.388 1.00 86.50 305 LYS A N 1
ATOM 2508 C CA . LYS A 1 305 ? 28.848 -27.309 5.487 1.00 86.50 305 LYS A CA 1
ATOM 2509 C C . LYS A 1 305 ? 27.737 -27.568 6.517 1.00 86.50 305 LYS A C 1
ATOM 2511 O O . LYS A 1 305 ? 26.886 -28.419 6.296 1.00 86.50 305 LYS A O 1
ATOM 2516 N N . ALA A 1 306 ? 27.720 -26.814 7.617 1.00 84.75 306 ALA A N 1
ATOM 2517 C CA . ALA A 1 306 ? 26.731 -26.981 8.679 1.00 84.75 306 ALA A CA 1
ATOM 2518 C C . ALA A 1 306 ? 25.335 -26.446 8.310 1.00 84.75 306 ALA A C 1
ATOM 2520 O O . ALA A 1 306 ? 24.337 -27.105 8.602 1.00 84.75 306 ALA A O 1
ATOM 2521 N N . LEU A 1 307 ? 25.258 -25.267 7.678 1.00 88.94 307 LEU A N 1
ATOM 2522 C CA . LEU A 1 307 ? 23.986 -24.581 7.408 1.00 88.94 307 LEU A CA 1
ATOM 2523 C C . LEU A 1 307 ? 23.482 -24.790 5.973 1.00 88.94 307 LEU A C 1
ATOM 2525 O O . LEU A 1 307 ? 22.285 -24.817 5.731 1.00 88.94 307 LEU A O 1
ATOM 2529 N N . GLY A 1 308 ? 24.391 -24.965 5.021 1.00 92.81 308 GLY A N 1
ATOM 2530 C CA . GLY A 1 308 ? 24.069 -25.168 3.616 1.00 92.81 308 GLY A CA 1
ATOM 2531 C C . GLY A 1 308 ? 23.341 -23.994 2.957 1.00 92.81 308 GLY A C 1
ATOM 2532 O O . GLY A 1 308 ? 22.995 -22.989 3.586 1.00 92.81 308 GLY A O 1
ATOM 2533 N N . VAL A 1 309 ? 23.140 -24.130 1.647 1.00 95.75 309 VAL A N 1
ATOM 2534 C CA . VAL A 1 309 ? 22.233 -23.271 0.869 1.00 95.75 309 VAL A CA 1
ATOM 2535 C C . VAL A 1 309 ? 20.789 -23.692 1.122 1.00 95.75 309 VAL A C 1
ATOM 2537 O O . VAL A 1 309 ? 19.929 -22.851 1.388 1.00 95.75 309 VAL A O 1
ATOM 2540 N N . ILE A 1 310 ? 20.561 -25.006 1.074 1.00 96.88 310 ILE A N 1
ATOM 2541 C CA . ILE A 1 310 ? 19.282 -25.672 1.300 1.00 96.88 310 ILE A CA 1
ATOM 2542 C C . ILE A 1 310 ? 19.416 -26.741 2.386 1.00 96.88 310 ILE A C 1
ATOM 2544 O O . ILE A 1 310 ? 20.480 -27.343 2.550 1.00 96.88 310 ILE A O 1
ATOM 2548 N N . ARG A 1 311 ? 18.329 -26.992 3.115 1.00 96.69 311 ARG A N 1
ATOM 2549 C CA . ARG A 1 311 ? 18.180 -28.105 4.065 1.00 96.69 311 ARG A CA 1
ATOM 2550 C C . ARG A 1 311 ? 16.764 -28.656 3.999 1.00 96.69 311 ARG A C 1
ATOM 2552 O O . ARG A 1 311 ? 15.850 -27.948 3.573 1.00 96.69 311 ARG A O 1
ATOM 2559 N N . THR A 1 312 ? 16.563 -29.893 4.442 1.00 96.81 312 THR A N 1
ATOM 2560 C CA . THR A 1 312 ? 15.196 -30.397 4.625 1.00 96.81 312 THR A CA 1
ATOM 2561 C C . THR A 1 312 ? 14.525 -29.658 5.783 1.00 96.81 312 THR A C 1
ATOM 2563 O O . THR A 1 312 ? 15.167 -29.289 6.772 1.00 96.81 312 THR A O 1
ATOM 2566 N N . LEU A 1 313 ? 13.218 -29.421 5.672 1.00 95.56 313 LEU A N 1
ATOM 2567 C CA . LEU A 1 313 ? 12.451 -28.748 6.719 1.00 95.56 313 LEU A CA 1
ATOM 2568 C C . LEU A 1 313 ? 12.514 -29.532 8.038 1.00 95.56 313 LEU A C 1
ATOM 2570 O O . LEU A 1 313 ? 12.663 -28.923 9.094 1.00 95.56 313 LEU A O 1
ATOM 2574 N N . ILE A 1 314 ? 12.451 -30.866 7.963 1.00 94.25 314 ILE A N 1
ATOM 2575 C CA . ILE A 1 314 ? 12.506 -31.768 9.121 1.00 94.25 314 ILE A CA 1
ATOM 2576 C C . ILE A 1 314 ? 13.834 -31.594 9.867 1.00 94.25 314 ILE A C 1
ATOM 2578 O O . ILE A 1 314 ? 13.839 -31.363 11.074 1.00 94.25 314 ILE A O 1
ATOM 2582 N N . GLU A 1 315 ? 14.961 -31.620 9.150 1.00 93.50 315 GLU A N 1
ATOM 2583 C CA . GLU A 1 315 ? 16.285 -31.446 9.753 1.00 93.50 315 GLU A CA 1
ATOM 2584 C C . GLU A 1 315 ? 16.419 -30.090 10.459 1.00 93.50 315 GLU A C 1
ATOM 2586 O O . GLU A 1 315 ? 16.932 -30.008 11.577 1.00 93.50 315 GLU A O 1
ATOM 2591 N N . VAL A 1 316 ? 15.942 -29.012 9.829 1.00 93.81 316 VAL A N 1
ATOM 2592 C CA . VAL A 1 316 ? 15.997 -27.669 10.422 1.00 93.81 316 VAL A CA 1
ATOM 2593 C C . VAL A 1 316 ? 15.080 -27.566 11.639 1.00 93.81 316 VAL A C 1
ATOM 2595 O O . VAL A 1 316 ? 15.486 -26.986 12.644 1.00 93.81 316 VAL A O 1
ATOM 2598 N N . GLN A 1 317 ? 13.879 -28.144 11.593 1.00 93.06 317 GLN A N 1
ATOM 2599 C CA . GLN A 1 317 ? 12.950 -28.159 12.725 1.00 93.06 317 GLN A CA 1
ATOM 2600 C C . GLN A 1 317 ? 13.519 -28.912 13.933 1.00 93.06 317 GLN A C 1
ATOM 2602 O O . GLN A 1 317 ? 13.420 -28.407 15.052 1.00 93.06 317 GLN A O 1
ATOM 2607 N N . GLU A 1 318 ? 14.172 -30.058 13.725 1.00 92.50 318 GLU A N 1
ATOM 2608 C CA . GLU A 1 318 ? 14.855 -30.781 14.804 1.00 92.50 318 GLU A CA 1
ATOM 2609 C C . GLU A 1 318 ? 16.023 -29.972 15.379 1.00 92.50 318 GLU A C 1
ATOM 2611 O O . GLU A 1 318 ? 16.144 -29.817 16.596 1.00 92.50 318 GLU A O 1
ATOM 2616 N N . LYS A 1 319 ? 16.850 -29.361 14.521 1.00 90.44 319 LYS A N 1
ATOM 2617 C CA . LYS A 1 319 ? 17.970 -28.525 14.978 1.00 90.44 319 LYS A CA 1
ATOM 2618 C C . LYS A 1 319 ? 17.510 -27.267 15.717 1.00 90.44 319 LYS A C 1
ATOM 2620 O O . LYS A 1 319 ? 18.184 -26.851 16.653 1.00 90.44 319 LYS A O 1
ATOM 2625 N N . ILE A 1 320 ? 16.360 -26.685 15.367 1.00 92.12 320 ILE A N 1
ATOM 2626 C CA . ILE A 1 320 ? 15.793 -25.521 16.070 1.00 92.12 320 ILE A CA 1
ATOM 2627 C C . ILE A 1 320 ? 15.492 -25.834 17.542 1.00 92.12 320 ILE A C 1
ATOM 2629 O O . ILE A 1 320 ? 15.623 -24.938 18.375 1.00 92.12 320 ILE A O 1
ATOM 2633 N N . LYS A 1 321 ? 15.139 -27.083 17.885 1.00 90.56 321 LYS A N 1
ATOM 2634 C CA . LYS A 1 321 ? 14.880 -27.476 19.282 1.00 90.56 321 LYS A CA 1
ATOM 2635 C C . LYS A 1 321 ? 16.114 -27.288 20.168 1.00 90.56 321 LYS A C 1
ATOM 2637 O O . LYS A 1 321 ? 15.977 -26.873 21.312 1.00 90.56 321 LYS A O 1
ATOM 2642 N N . SER A 1 322 ? 17.305 -27.569 19.635 1.00 89.19 322 SER A N 1
ATOM 2643 C CA . SER A 1 322 ? 18.581 -27.393 20.345 1.00 89.19 322 SER A CA 1
ATOM 2644 C C . SER A 1 322 ? 19.232 -26.027 20.097 1.00 89.19 322 SER A C 1
ATOM 2646 O O . SER A 1 322 ? 19.947 -25.530 20.960 1.00 89.19 322 SER A O 1
ATOM 2648 N N . HIS A 1 323 ? 18.968 -25.398 18.947 1.00 88.31 323 HIS A N 1
ATOM 2649 C CA . HIS A 1 323 ? 19.557 -24.124 18.524 1.00 88.31 323 HIS A CA 1
ATOM 2650 C C . HIS A 1 323 ? 18.470 -23.169 17.989 1.00 88.31 323 HIS A C 1
ATOM 2652 O O . HIS A 1 323 ? 18.254 -23.070 16.774 1.00 88.31 323 HIS A O 1
ATOM 2658 N N . PRO A 1 324 ? 17.758 -22.444 18.877 1.00 86.25 324 PRO A N 1
ATOM 2659 C CA . PRO A 1 324 ? 16.613 -21.609 18.496 1.00 86.25 324 PRO A CA 1
ATOM 2660 C C . PRO A 1 324 ? 16.934 -20.471 17.514 1.00 86.25 324 PRO A C 1
ATOM 2662 O O . PRO A 1 324 ? 16.039 -19.962 16.832 1.00 86.25 324 PRO A O 1
ATOM 2665 N N . ASP A 1 325 ? 18.201 -20.061 17.410 1.00 86.56 325 ASP A N 1
ATOM 2666 C CA . ASP A 1 325 ? 18.656 -19.019 16.488 1.00 86.56 325 ASP A CA 1
ATOM 2667 C C . ASP A 1 325 ? 18.464 -19.413 15.015 1.00 86.56 325 ASP A C 1
ATOM 2669 O O . ASP A 1 325 ? 18.226 -18.540 14.173 1.00 86.56 325 ASP A O 1
ATOM 2673 N N . LEU A 1 326 ? 18.463 -20.718 14.708 1.00 86.38 326 LEU A N 1
ATOM 2674 C CA . LEU A 1 326 ? 18.218 -21.246 13.364 1.00 86.38 326 LEU A CA 1
ATOM 2675 C C . LEU A 1 326 ? 16.858 -20.824 12.799 1.00 86.38 326 LEU A C 1
ATOM 2677 O O . LEU A 1 326 ? 16.734 -20.665 11.584 1.00 86.38 326 LEU A O 1
ATOM 2681 N N . LYS A 1 327 ? 15.872 -20.515 13.655 1.00 88.06 327 LYS A N 1
ATOM 2682 C CA . LYS A 1 327 ? 14.566 -19.981 13.233 1.00 88.06 327 LYS A CA 1
ATOM 2683 C C . LYS A 1 327 ? 14.692 -18.685 12.423 1.00 88.06 327 LYS A C 1
ATOM 2685 O O . LYS A 1 327 ? 13.843 -18.397 11.587 1.00 88.06 327 LYS A O 1
ATOM 2690 N N . LYS A 1 328 ? 15.751 -17.900 12.656 1.00 89.75 328 LYS A N 1
ATOM 2691 C CA . LYS A 1 328 ? 16.025 -16.649 11.930 1.00 89.75 328 LYS A CA 1
ATOM 2692 C C . LYS A 1 328 ? 16.929 -16.846 10.711 1.00 89.75 328 LYS A C 1
ATOM 2694 O O . LYS A 1 328 ? 17.072 -15.901 9.941 1.00 89.75 328 LYS A O 1
ATOM 2699 N N . ARG A 1 329 ? 17.542 -18.025 10.536 1.00 89.50 329 ARG A N 1
ATOM 2700 C CA . ARG A 1 329 ? 18.550 -18.288 9.492 1.00 89.50 329 ARG A CA 1
ATOM 2701 C C . ARG A 1 329 ? 17.985 -18.888 8.208 1.00 89.50 329 ARG A C 1
ATOM 2703 O O . ARG A 1 329 ? 18.638 -18.787 7.178 1.00 89.50 329 ARG A O 1
ATOM 2710 N N . TYR A 1 330 ? 16.784 -19.460 8.246 1.00 95.06 330 TYR A N 1
ATOM 2711 C CA . TYR A 1 330 ? 16.116 -20.036 7.075 1.00 95.06 330 TYR A CA 1
ATOM 2712 C C . TYR A 1 330 ? 14.795 -19.331 6.775 1.00 95.06 330 TYR A C 1
ATOM 2714 O O . TYR A 1 330 ? 14.194 -18.701 7.648 1.00 95.06 330 TYR A O 1
ATOM 2722 N N . PHE A 1 331 ? 14.338 -19.432 5.532 1.00 94.00 331 PHE A N 1
ATOM 2723 C CA . PHE A 1 331 ? 12.977 -19.071 5.155 1.00 94.00 331 PHE A CA 1
ATOM 2724 C C . PHE A 1 331 ? 12.009 -20.182 5.583 1.00 94.00 331 PHE A C 1
ATOM 2726 O O . PHE A 1 331 ? 12.032 -21.279 5.031 1.00 94.00 331 PHE A O 1
ATOM 2733 N N . LEU A 1 332 ? 11.201 -19.904 6.608 1.00 91.31 332 LEU A N 1
ATOM 2734 C CA . LEU A 1 332 ? 10.320 -20.884 7.263 1.00 91.31 332 LEU A CA 1
ATOM 2735 C C . LEU A 1 332 ? 8.830 -20.548 7.129 1.00 91.31 332 LEU A C 1
ATOM 2737 O O . LEU A 1 332 ? 7.995 -21.273 7.673 1.00 91.31 332 LEU A O 1
ATOM 2741 N N . LYS A 1 333 ? 8.472 -19.446 6.459 1.00 89.81 333 LYS A N 1
ATOM 2742 C CA . LYS A 1 333 ? 7.060 -19.112 6.248 1.00 89.81 333 LYS A CA 1
ATOM 2743 C C . LYS A 1 333 ? 6.424 -20.112 5.273 1.00 89.81 333 LYS A C 1
ATOM 2745 O O . LYS A 1 333 ? 7.118 -20.578 4.369 1.00 89.81 333 LYS A O 1
ATOM 2750 N N . PRO A 1 334 ? 5.123 -20.428 5.412 1.00 85.00 334 PRO A N 1
ATOM 2751 C CA . PRO A 1 334 ? 4.460 -21.431 4.575 1.00 85.00 334 PRO A CA 1
ATOM 2752 C C . PRO A 1 334 ? 4.607 -21.213 3.060 1.00 85.00 334 PRO A C 1
ATOM 2754 O O . PRO A 1 334 ? 4.725 -22.183 2.324 1.00 85.00 334 PRO A O 1
ATOM 2757 N N . ASP A 1 335 ? 4.646 -19.960 2.598 1.00 84.25 335 ASP A N 1
ATOM 2758 C CA . ASP A 1 335 ? 4.809 -19.564 1.189 1.00 84.25 335 ASP A CA 1
ATOM 2759 C C . ASP A 1 335 ? 6.275 -19.566 0.693 1.00 84.25 335 ASP A C 1
ATOM 2761 O O . ASP A 1 335 ? 6.566 -19.417 -0.503 1.00 84.25 335 ASP A O 1
ATOM 2765 N N . GLU A 1 336 ? 7.225 -19.726 1.613 1.00 90.25 336 GLU A N 1
ATOM 2766 C CA . GLU A 1 336 ? 8.661 -19.730 1.335 1.00 90.25 336 GLU A CA 1
ATOM 2767 C C . GLU A 1 336 ? 9.280 -21.132 1.410 1.00 90.25 336 GLU A C 1
ATOM 2769 O O . GLU A 1 336 ? 10.327 -21.353 0.801 1.00 90.25 336 GLU A O 1
ATOM 2774 N N . VAL A 1 337 ? 8.629 -22.073 2.104 1.00 93.88 337 VAL A N 1
ATOM 2775 C CA . VAL A 1 337 ? 8.983 -23.500 2.080 1.00 93.88 337 VAL A CA 1
ATOM 2776 C C . VAL A 1 337 ? 8.713 -24.056 0.683 1.00 93.88 337 VAL A C 1
ATOM 2778 O O . VAL A 1 337 ? 7.639 -23.847 0.120 1.00 93.88 337 VAL A O 1
ATOM 2781 N N . ILE A 1 338 ? 9.681 -24.780 0.125 1.00 95.56 338 ILE A N 1
ATOM 2782 C CA . ILE A 1 338 ? 9.577 -25.349 -1.220 1.00 95.56 338 ILE A CA 1
ATOM 2783 C C . ILE A 1 338 ? 9.254 -26.840 -1.103 1.00 95.56 338 ILE A C 1
ATOM 2785 O O . ILE A 1 338 ? 9.876 -27.551 -0.314 1.00 95.56 338 ILE A O 1
ATOM 2789 N N . LEU A 1 339 ? 8.273 -27.302 -1.876 1.00 94.56 339 LEU A N 1
ATOM 2790 C CA . LEU A 1 339 ? 7.882 -28.707 -1.975 1.00 94.56 339 LEU A CA 1
ATOM 2791 C C . LEU A 1 339 ? 8.491 -29.311 -3.247 1.00 94.56 339 LEU A C 1
ATOM 2793 O O . LEU A 1 339 ? 8.242 -28.795 -4.335 1.00 94.56 339 LEU A O 1
ATOM 2797 N N . LEU A 1 340 ? 9.289 -30.369 -3.102 1.00 93.69 340 LEU A N 1
ATOM 2798 C CA . LEU A 1 340 ? 9.812 -31.163 -4.217 1.00 93.69 340 LEU A CA 1
ATOM 2799 C C . LEU A 1 340 ? 8.780 -32.202 -4.682 1.00 93.69 340 LEU A C 1
ATOM 2801 O O . LEU A 1 340 ? 7.834 -32.517 -3.956 1.00 93.69 340 LEU A O 1
ATOM 2805 N N . ALA A 1 341 ? 8.972 -32.751 -5.884 1.00 89.88 341 ALA A N 1
ATOM 2806 C CA . ALA A 1 341 ? 8.046 -33.712 -6.493 1.00 89.88 341 ALA A CA 1
ATOM 2807 C C . ALA A 1 341 ? 7.870 -35.007 -5.680 1.00 89.88 341 ALA A C 1
ATOM 2809 O O . ALA A 1 341 ? 6.788 -35.587 -5.677 1.00 89.88 341 ALA A O 1
ATOM 2810 N N . ASP A 1 342 ? 8.900 -35.428 -4.944 1.00 88.94 342 ASP A N 1
ATOM 2811 C CA . ASP A 1 342 ? 8.869 -36.596 -4.055 1.00 88.94 342 ASP A CA 1
ATOM 2812 C C . ASP A 1 342 ? 8.180 -36.327 -2.698 1.00 88.94 342 ASP A C 1
ATOM 2814 O O . ASP A 1 342 ? 8.144 -37.193 -1.825 1.00 88.94 342 ASP A O 1
ATOM 2818 N N . GLY A 1 343 ? 7.626 -35.125 -2.504 1.00 91.44 343 GLY A N 1
ATOM 2819 C CA . GLY A 1 343 ? 6.991 -34.695 -1.259 1.00 91.44 343 GLY A CA 1
ATOM 2820 C C . GLY A 1 343 ? 7.963 -34.127 -0.220 1.00 91.44 343 GLY A C 1
ATOM 2821 O O . GLY A 1 343 ? 7.522 -33.640 0.828 1.00 91.44 343 GLY A O 1
ATOM 2822 N N . THR A 1 344 ? 9.271 -34.126 -0.492 1.00 95.06 344 THR A N 1
ATOM 2823 C CA . THR A 1 344 ? 10.273 -33.544 0.403 1.00 95.06 344 THR A CA 1
ATOM 2824 C C . THR A 1 344 ? 10.084 -32.033 0.500 1.00 95.06 344 THR A C 1
ATOM 2826 O O . THR A 1 344 ? 10.087 -31.311 -0.498 1.00 95.06 344 THR A O 1
ATOM 2829 N N . LYS A 1 345 ? 9.960 -31.519 1.728 1.00 97.00 345 LYS A N 1
ATOM 2830 C CA . LYS A 1 345 ? 9.935 -30.075 1.997 1.00 97.00 345 LYS A CA 1
ATOM 2831 C C . LYS A 1 345 ? 11.338 -29.575 2.293 1.00 97.00 345 LYS A C 1
ATOM 2833 O O . LYS A 1 345 ? 11.995 -30.083 3.205 1.00 97.00 345 LYS A O 1
ATOM 2838 N N . ILE A 1 346 ? 11.764 -28.541 1.580 1.00 97.50 346 ILE A N 1
ATOM 2839 C CA . ILE A 1 346 ? 13.080 -27.924 1.737 1.00 97.50 346 ILE A CA 1
ATOM 2840 C C . ILE A 1 346 ? 12.957 -26.446 2.103 1.00 97.50 346 ILE A C 1
ATOM 2842 O O . ILE A 1 346 ? 11.961 -25.781 1.809 1.00 97.50 346 ILE A O 1
ATOM 2846 N N . VAL A 1 347 ? 13.998 -25.931 2.747 1.00 97.12 347 VAL A N 1
ATOM 2847 C CA . VAL A 1 347 ? 14.111 -24.535 3.174 1.00 97.12 347 VAL A CA 1
ATOM 2848 C C . VAL A 1 347 ? 15.438 -23.953 2.720 1.00 97.12 347 VAL A C 1
ATOM 2850 O O . VAL A 1 347 ? 16.445 -24.657 2.653 1.00 97.12 347 VAL A O 1
ATOM 2853 N N . VAL A 1 348 ? 15.437 -22.654 2.422 1.00 97.31 348 VAL A N 1
ATOM 2854 C CA . VAL A 1 348 ? 16.612 -21.932 1.917 1.00 97.31 348 VAL A CA 1
ATOM 2855 C C . VAL A 1 348 ? 17.180 -21.038 3.014 1.00 97.31 348 VAL A C 1
ATOM 2857 O O . VAL A 1 348 ? 16.435 -20.395 3.760 1.00 97.31 348 VAL A O 1
ATOM 2860 N N . ASN A 1 349 ? 18.505 -20.990 3.122 1.00 95.25 349 ASN A N 1
ATOM 2861 C CA . ASN A 1 349 ? 19.199 -20.099 4.044 1.00 95.25 349 ASN A CA 1
ATOM 2862 C C . ASN A 1 349 ? 19.014 -18.625 3.626 1.00 95.25 349 ASN A C 1
ATOM 2864 O O . ASN A 1 349 ? 19.047 -18.286 2.443 1.00 95.25 349 ASN A O 1
ATOM 2868 N N . ASN A 1 350 ? 18.807 -17.730 4.592 1.00 92.88 350 ASN A N 1
ATOM 2869 C CA . ASN A 1 350 ? 18.550 -16.308 4.366 1.00 92.88 350 ASN A CA 1
ATOM 2870 C C . ASN A 1 350 ? 19.720 -15.382 4.780 1.00 92.88 350 ASN A C 1
ATOM 2872 O O . ASN A 1 350 ? 19.645 -14.171 4.546 1.00 92.88 350 ASN A O 1
ATOM 2876 N N . GLN A 1 351 ? 20.801 -15.916 5.359 1.00 88.69 351 GLN A N 1
ATOM 2877 C CA . GLN A 1 351 ? 21.927 -15.153 5.911 1.00 88.69 351 GLN A CA 1
ATOM 2878 C C . GLN A 1 351 ? 23.170 -15.230 5.029 1.00 88.69 351 GLN A C 1
ATOM 2880 O O . GLN A 1 351 ? 24.084 -15.999 5.279 1.00 88.69 351 GLN A O 1
ATOM 2885 N N . TRP A 1 352 ? 23.246 -14.373 4.016 1.00 88.00 352 TRP A N 1
ATOM 2886 C CA . TRP A 1 352 ? 24.313 -14.498 3.020 1.00 88.00 352 TRP A CA 1
ATOM 2887 C C . TRP A 1 352 ? 25.535 -13.616 3.261 1.00 88.00 352 TRP A C 1
ATOM 2889 O O . TRP A 1 352 ? 26.639 -14.052 2.968 1.00 88.00 352 TRP A O 1
ATOM 2899 N N . GLY A 1 353 ? 25.378 -12.399 3.793 1.00 83.31 353 GLY A N 1
ATOM 2900 C CA . GLY A 1 353 ? 26.504 -11.513 4.132 1.00 83.31 353 GLY A CA 1
ATOM 2901 C C . GLY A 1 353 ? 27.624 -11.487 3.075 1.00 83.31 353 GLY A C 1
ATOM 2902 O O . GLY A 1 353 ? 27.373 -11.215 1.899 1.00 83.31 353 GLY A O 1
ATOM 2903 N N . THR A 1 354 ? 28.846 -11.810 3.507 1.00 84.75 354 THR A N 1
ATOM 2904 C CA . THR A 1 354 ? 30.059 -11.922 2.675 1.00 84.75 354 THR A CA 1
ATOM 2905 C C . THR A 1 354 ? 30.150 -13.215 1.856 1.00 84.75 354 THR A C 1
ATOM 2907 O O . THR A 1 354 ? 31.001 -13.312 0.979 1.00 84.75 354 THR A O 1
ATOM 2910 N N . LEU A 1 355 ? 29.281 -14.201 2.099 1.00 88.44 355 LEU A N 1
ATOM 2911 C CA . LEU A 1 355 ? 29.212 -15.462 1.348 1.00 88.44 355 LEU A CA 1
ATOM 2912 C C . LEU A 1 355 ? 28.415 -15.318 0.043 1.00 88.44 355 LEU A C 1
ATOM 2914 O O . LEU A 1 355 ? 28.579 -16.125 -0.868 1.00 88.44 355 LEU A O 1
ATOM 2918 N N . PHE A 1 356 ? 27.583 -14.276 -0.075 1.00 92.19 356 PHE A N 1
ATOM 2919 C CA . PHE A 1 356 ? 26.738 -14.039 -1.250 1.00 92.19 356 PHE A CA 1
ATOM 2920 C C . PHE A 1 356 ? 27.478 -14.068 -2.602 1.00 92.19 356 PHE A C 1
ATOM 2922 O O . PHE A 1 356 ? 26.948 -14.692 -3.519 1.00 92.19 356 PHE A O 1
ATOM 2929 N N . PRO A 1 357 ? 28.675 -13.463 -2.771 1.00 91.94 357 PRO A N 1
ATOM 2930 C CA . PRO A 1 357 ? 29.379 -13.485 -4.055 1.00 91.94 357 PRO A CA 1
ATOM 2931 C C . PRO A 1 357 ? 29.642 -14.900 -4.590 1.00 91.94 357 PRO A C 1
ATOM 2933 O O . PRO A 1 357 ? 29.500 -15.126 -5.786 1.00 91.94 357 PRO A O 1
ATOM 2936 N N . ARG A 1 358 ? 29.917 -15.877 -3.710 1.00 92.50 358 ARG A N 1
ATOM 2937 C CA . ARG A 1 358 ? 30.117 -17.286 -4.106 1.00 92.50 358 ARG A CA 1
ATOM 2938 C C . ARG A 1 358 ? 28.852 -17.889 -4.706 1.00 92.50 358 ARG A C 1
ATOM 2940 O O . ARG A 1 358 ? 28.905 -18.589 -5.712 1.00 92.50 358 ARG A O 1
ATOM 2947 N N . PHE A 1 359 ? 27.707 -17.604 -4.089 1.00 95.38 359 PHE A N 1
ATOM 2948 C CA . PHE A 1 359 ? 26.417 -18.027 -4.619 1.00 95.38 359 PHE A CA 1
ATOM 2949 C C . PHE A 1 359 ? 26.090 -17.308 -5.931 1.00 95.38 359 PHE A C 1
ATOM 2951 O O . PHE A 1 359 ? 25.607 -17.939 -6.864 1.00 95.38 359 PHE A O 1
ATOM 2958 N N . LEU A 1 360 ? 26.378 -16.007 -6.025 1.00 93.56 360 LEU A N 1
ATOM 2959 C CA . LEU A 1 360 ? 26.151 -15.226 -7.240 1.00 93.56 360 LEU A CA 1
ATOM 2960 C C . LEU A 1 360 ? 26.943 -15.783 -8.429 1.00 93.56 360 LEU A C 1
ATOM 2962 O O . LEU A 1 360 ? 26.389 -15.895 -9.517 1.00 93.56 360 LEU A O 1
ATOM 2966 N N . GLU A 1 361 ? 28.206 -16.165 -8.232 1.00 92.44 361 GLU A N 1
ATOM 2967 C CA . GLU A 1 361 ? 29.005 -16.834 -9.264 1.00 92.44 361 GLU A CA 1
ATOM 2968 C C . GLU A 1 361 ? 28.397 -18.172 -9.692 1.00 92.44 361 GLU A C 1
ATOM 2970 O O . GLU A 1 361 ? 28.334 -18.458 -10.885 1.00 92.44 361 GLU A O 1
ATOM 2975 N N . ALA A 1 362 ? 27.914 -18.981 -8.743 1.00 91.44 362 ALA A N 1
ATOM 2976 C CA . ALA A 1 362 ? 27.224 -20.230 -9.061 1.00 91.44 362 ALA A CA 1
ATOM 2977 C C . ALA A 1 362 ? 25.932 -19.975 -9.859 1.00 91.44 362 ALA A C 1
ATOM 2979 O O . ALA A 1 362 ? 25.701 -20.627 -10.872 1.00 91.44 362 ALA A O 1
ATOM 2980 N N . ALA A 1 363 ? 25.133 -18.981 -9.463 1.00 92.50 363 ALA A N 1
ATOM 2981 C CA . ALA A 1 363 ? 23.909 -18.602 -10.166 1.00 92.50 363 ALA A CA 1
ATOM 2982 C C . ALA A 1 363 ? 24.188 -18.075 -11.584 1.00 92.50 363 ALA A C 1
ATOM 2984 O O . ALA A 1 363 ? 23.484 -18.450 -12.515 1.00 92.50 363 ALA A O 1
ATOM 2985 N N . LYS A 1 364 ? 25.246 -17.273 -11.774 1.00 91.06 364 LYS A N 1
ATOM 2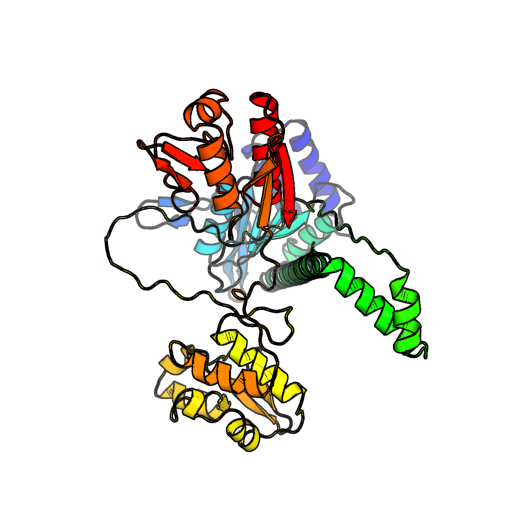986 C CA . LYS A 1 364 ? 25.669 -16.750 -13.087 1.00 91.06 364 LYS A CA 1
ATOM 2987 C C . LYS A 1 364 ? 26.125 -17.834 -14.072 1.00 91.06 364 LYS A C 1
ATOM 2989 O O . LYS A 1 364 ? 26.128 -17.590 -15.272 1.00 91.06 364 LYS A O 1
ATOM 2994 N N . LYS A 1 365 ? 26.517 -19.018 -13.587 1.00 92.19 365 LYS A N 1
ATOM 2995 C CA . LYS A 1 365 ? 26.812 -20.181 -14.446 1.00 92.19 365 LYS A CA 1
ATOM 2996 C C . LYS A 1 365 ? 25.549 -20.862 -14.972 1.00 92.19 365 LYS A C 1
ATOM 2998 O O . LYS A 1 365 ? 25.631 -21.579 -15.961 1.00 92.19 365 LYS A O 1
ATOM 3003 N N . LEU A 1 366 ? 24.421 -20.671 -14.290 1.00 88.38 366 LEU A N 1
ATOM 3004 C CA . LEU A 1 366 ? 23.138 -21.289 -14.626 1.00 88.38 366 LEU A CA 1
ATOM 3005 C C . LEU A 1 366 ? 22.239 -20.328 -15.412 1.00 88.38 366 LEU A C 1
ATOM 3007 O O . LEU A 1 366 ? 21.530 -20.755 -16.314 1.00 88.38 366 LEU A O 1
ATOM 3011 N N . TYR A 1 367 ? 22.286 -19.035 -15.083 1.00 87.75 367 TYR A N 1
ATOM 3012 C CA . TYR A 1 367 ? 21.364 -18.026 -15.597 1.00 87.75 367 TYR A CA 1
ATOM 3013 C C . TYR A 1 367 ? 22.066 -16.706 -15.905 1.00 87.75 367 TYR A C 1
ATOM 3015 O O . TYR A 1 367 ? 23.079 -16.356 -15.294 1.00 87.75 367 TYR A O 1
ATOM 3023 N N . GLN A 1 368 ? 21.464 -15.909 -16.789 1.00 82.19 368 GLN A N 1
ATOM 3024 C CA . GLN A 1 368 ? 21.843 -14.510 -16.947 1.00 82.19 368 GLN A CA 1
ATOM 3025 C C . GLN A 1 368 ? 21.337 -13.707 -15.739 1.00 82.19 368 GLN A C 1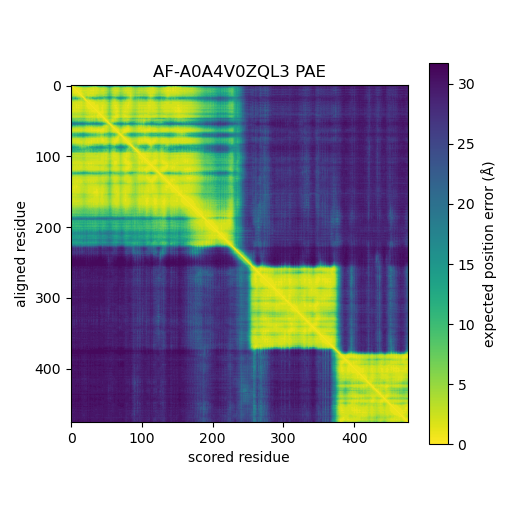
ATOM 3027 O O . GLN A 1 368 ? 20.137 -13.596 -15.513 1.00 82.19 368 GLN A O 1
ATOM 3032 N N . VAL A 1 369 ? 22.257 -13.152 -14.946 1.00 83.88 369 VAL A N 1
ATOM 3033 C CA . VAL A 1 369 ? 21.924 -12.366 -13.747 1.00 83.88 369 VAL A CA 1
ATOM 3034 C C . VAL A 1 369 ? 22.288 -10.905 -13.967 1.00 83.88 369 VAL A C 1
ATOM 3036 O O . VAL A 1 369 ? 23.449 -10.602 -14.238 1.00 83.88 369 VAL A O 1
ATOM 3039 N N . THR A 1 370 ? 21.326 -10.005 -13.772 1.00 78.31 370 THR A N 1
ATOM 3040 C CA . THR A 1 370 ? 21.542 -8.550 -13.762 1.00 78.31 370 THR A CA 1
ATOM 3041 C C . THR A 1 370 ? 21.436 -8.000 -12.340 1.00 78.31 370 THR A C 1
ATOM 3043 O O . THR A 1 370 ? 20.838 -8.632 -11.463 1.00 78.31 370 THR A O 1
ATOM 3046 N N . ASN A 1 371 ? 22.034 -6.837 -12.072 1.00 81.12 371 ASN A N 1
ATOM 3047 C CA . ASN A 1 371 ? 21.888 -6.141 -10.791 1.00 81.12 371 ASN A CA 1
ATOM 3048 C C . ASN A 1 371 ? 21.371 -4.704 -10.983 1.00 81.12 371 ASN A C 1
ATOM 3050 O O . ASN A 1 371 ? 21.397 -4.168 -12.087 1.00 81.12 371 ASN A O 1
ATOM 3054 N N . ASP A 1 372 ? 20.826 -4.108 -9.922 1.00 60.31 372 ASP A N 1
ATOM 3055 C CA . ASP A 1 372 ? 20.183 -2.785 -9.965 1.00 60.31 372 ASP A CA 1
ATOM 3056 C C . ASP A 1 372 ? 21.173 -1.607 -10.039 1.00 60.31 372 ASP A C 1
ATOM 3058 O O . ASP A 1 372 ? 20.752 -0.456 -10.171 1.00 60.31 372 ASP A O 1
ATOM 3062 N N . THR A 1 373 ? 22.478 -1.885 -9.969 1.00 52.91 373 THR A N 1
ATOM 3063 C CA . THR A 1 373 ? 23.565 -0.903 -10.096 1.00 52.91 373 THR A CA 1
ATOM 3064 C C . THR A 1 373 ? 24.261 -0.950 -11.458 1.00 52.91 373 THR A C 1
ATOM 3066 O O . THR A 1 373 ? 24.805 0.062 -11.899 1.00 52.91 373 THR A O 1
ATOM 3069 N N . GLU A 1 374 ? 24.171 -2.065 -12.180 1.00 45.44 374 GLU A N 1
ATOM 3070 C CA . GLU A 1 374 ? 24.486 -2.221 -13.598 1.00 45.44 374 GLU A CA 1
ATOM 3071 C C . GLU A 1 374 ? 23.340 -1.609 -14.407 1.00 45.44 374 GLU A C 1
ATOM 3073 O O . GLU A 1 374 ? 22.571 -2.272 -15.105 1.00 45.44 374 GLU A O 1
ATOM 3078 N N . SER A 1 375 ? 23.212 -0.286 -14.294 1.00 34.03 375 SER A N 1
ATOM 3079 C CA . SER A 1 375 ? 22.377 0.486 -15.192 1.00 34.03 375 SER A CA 1
ATOM 3080 C C . SER A 1 375 ? 22.992 0.408 -16.591 1.00 34.03 375 SER A C 1
ATOM 3082 O O . SER A 1 375 ? 23.838 1.221 -16.956 1.00 34.03 375 SER A O 1
ATOM 3084 N N . ASN A 1 376 ? 22.512 -0.518 -17.415 1.00 37.66 376 ASN A N 1
ATOM 3085 C CA . ASN A 1 376 ? 22.648 -0.434 -18.872 1.00 37.66 376 ASN A CA 1
ATOM 3086 C C . ASN A 1 376 ? 21.739 0.669 -19.461 1.00 37.66 376 ASN A C 1
ATOM 3088 O O . ASN A 1 376 ? 21.258 0.564 -20.585 1.00 37.66 376 ASN A O 1
ATOM 3092 N N . THR A 1 377 ? 21.495 1.755 -18.718 1.00 38.22 377 THR A N 1
ATOM 3093 C CA . THR A 1 377 ? 21.084 3.021 -19.323 1.00 38.22 377 THR A CA 1
ATOM 3094 C C . THR A 1 377 ? 22.301 3.592 -20.038 1.00 38.22 377 THR A C 1
ATOM 3096 O O . THR A 1 377 ? 23.327 3.790 -19.377 1.00 38.22 377 THR A O 1
ATOM 3099 N N . PRO A 1 378 ? 22.218 3.906 -21.342 1.00 41.50 378 PRO A N 1
ATOM 3100 C CA . PRO A 1 378 ? 23.252 4.686 -22.001 1.00 41.50 378 PRO A CA 1
ATOM 3101 C C . PRO A 1 378 ? 23.514 5.931 -21.153 1.00 41.50 378 PRO A C 1
ATOM 3103 O O . PRO A 1 378 ? 22.573 6.649 -20.795 1.00 41.50 378 PRO A O 1
ATOM 3106 N N . ILE A 1 379 ? 24.770 6.165 -20.768 1.00 52.28 379 ILE A N 1
ATOM 3107 C CA . ILE A 1 379 ? 25.154 7.389 -20.065 1.00 52.28 379 ILE A CA 1
ATOM 3108 C C . ILE A 1 379 ? 24.845 8.538 -21.023 1.00 52.28 379 ILE A C 1
ATOM 3110 O O . ILE A 1 379 ? 25.626 8.811 -21.927 1.00 52.28 379 ILE A O 1
ATOM 3114 N N . SER A 1 380 ? 23.689 9.182 -20.846 1.00 64.25 380 SER A N 1
ATOM 3115 C CA . SER A 1 380 ? 23.343 10.380 -21.608 1.00 64.25 380 SER A CA 1
ATOM 3116 C C . SER A 1 380 ? 24.366 11.469 -21.284 1.00 64.25 380 SER A C 1
ATOM 3118 O O . SER A 1 380 ? 24.417 11.991 -20.162 1.00 64.25 380 SER A O 1
ATOM 3120 N N . ARG A 1 381 ? 25.234 11.767 -22.248 1.00 84.44 381 ARG A N 1
ATOM 3121 C CA . ARG A 1 381 ? 26.246 12.817 -22.159 1.00 84.44 381 ARG A CA 1
ATOM 3122 C C . ARG A 1 381 ? 25.676 14.100 -22.747 1.00 84.44 381 ARG A C 1
ATOM 3124 O O . ARG A 1 381 ? 24.623 14.111 -23.381 1.00 84.44 381 ARG A O 1
ATOM 3131 N N . LEU A 1 382 ? 26.362 15.204 -22.487 1.00 91.19 382 LEU A N 1
ATOM 3132 C CA . LEU A 1 382 ? 26.075 16.471 -23.145 1.00 91.19 382 LEU A CA 1
ATOM 3133 C C . LEU A 1 382 ? 27.240 16.816 -24.053 1.00 91.19 382 LEU A C 1
ATOM 3135 O O . LEU A 1 382 ? 28.396 16.651 -23.669 1.00 91.19 382 LEU A O 1
ATOM 3139 N N . LYS A 1 383 ? 26.915 17.334 -25.230 1.00 94.94 383 LYS A N 1
ATOM 3140 C CA . LYS A 1 383 ? 27.858 18.008 -26.110 1.00 94.94 383 LYS A CA 1
ATOM 3141 C C . LYS A 1 383 ? 27.362 19.431 -26.319 1.00 94.94 383 LYS A C 1
ATOM 3143 O O . LYS A 1 383 ? 26.213 19.638 -26.701 1.00 94.94 383 LYS A O 1
ATOM 3148 N N . ILE A 1 384 ? 28.211 20.406 -26.017 1.00 95.62 384 ILE A N 1
ATOM 3149 C CA . ILE A 1 384 ? 27.920 21.831 -26.181 1.00 95.62 384 ILE A CA 1
ATOM 3150 C C . ILE A 1 384 ? 28.862 22.376 -27.243 1.00 95.62 384 ILE A C 1
ATOM 3152 O O . ILE A 1 384 ? 30.074 22.310 -27.062 1.00 95.62 384 ILE A O 1
ATOM 3156 N N . THR A 1 385 ? 28.311 22.949 -28.306 1.00 96.00 385 THR A N 1
ATOM 3157 C CA . THR A 1 385 ? 29.065 23.606 -29.379 1.00 96.00 385 THR A CA 1
ATOM 3158 C C . THR A 1 385 ? 28.770 25.101 -29.343 1.00 96.00 385 THR A C 1
ATOM 3160 O O . THR A 1 385 ? 27.624 25.506 -29.526 1.00 96.00 385 THR A O 1
ATOM 3163 N N . PHE A 1 386 ? 29.778 25.927 -29.081 1.00 94.31 386 PHE A N 1
ATOM 3164 C CA . PHE A 1 386 ? 29.668 27.387 -29.103 1.00 94.31 386 PHE A CA 1
ATOM 3165 C C . PHE A 1 386 ? 29.691 27.908 -30.546 1.00 94.31 386 PHE A C 1
ATOM 3167 O O . PHE A 1 386 ? 30.276 27.280 -31.425 1.00 94.31 386 PHE A O 1
ATOM 3174 N N . GLY A 1 387 ? 29.111 29.087 -30.792 1.00 85.56 387 GLY A N 1
ATOM 3175 C CA . GLY A 1 387 ? 29.090 29.716 -32.123 1.00 85.56 387 GLY A CA 1
ATOM 3176 C C . GLY A 1 387 ? 30.478 29.995 -32.718 1.00 85.56 387 GLY A C 1
ATOM 3177 O O . GLY A 1 387 ? 30.625 30.069 -33.931 1.00 85.56 387 GLY A O 1
ATOM 3178 N N . ASN A 1 388 ? 31.518 30.070 -31.879 1.00 87.94 388 ASN A N 1
ATOM 3179 C CA . ASN A 1 388 ? 32.920 30.180 -32.302 1.00 87.94 388 ASN A CA 1
ATOM 3180 C C . ASN A 1 388 ? 33.587 28.824 -32.624 1.00 87.94 388 ASN A C 1
ATOM 3182 O O . ASN A 1 388 ? 34.798 28.773 -32.816 1.00 87.94 388 ASN A O 1
ATOM 3186 N N . GLY A 1 389 ? 32.830 27.724 -32.619 1.00 86.88 389 GLY A N 1
ATOM 3187 C CA . GLY A 1 389 ? 33.316 26.374 -32.904 1.00 86.88 389 GLY A CA 1
ATOM 3188 C C . GLY A 1 389 ? 33.909 25.619 -31.708 1.00 86.88 389 GLY A C 1
ATOM 3189 O O . GLY A 1 389 ? 34.227 24.439 -31.847 1.00 86.88 389 GLY A O 1
ATOM 3190 N N . LYS A 1 390 ? 34.039 26.233 -30.520 1.00 92.25 390 LYS A N 1
ATOM 3191 C CA . LYS A 1 390 ? 34.519 25.529 -29.314 1.00 92.25 390 LYS A CA 1
ATOM 3192 C C . LYS A 1 390 ? 33.514 24.453 -28.894 1.00 92.25 390 LYS A C 1
ATOM 3194 O O . LYS A 1 390 ? 32.324 24.737 -28.780 1.00 92.25 390 LYS A O 1
ATOM 3199 N N . VAL A 1 391 ? 33.993 23.245 -28.589 1.00 94.25 391 VAL A N 1
ATOM 3200 C CA . VAL A 1 391 ? 33.161 22.128 -28.109 1.00 94.25 391 VAL A CA 1
ATOM 3201 C C . VAL A 1 391 ? 33.525 21.763 -26.669 1.00 94.25 391 VAL A C 1
ATOM 3203 O O . VAL A 1 391 ? 34.702 21.677 -26.329 1.00 94.25 391 VAL A O 1
ATOM 3206 N N . ILE A 1 392 ? 32.515 21.538 -25.825 1.00 94.25 392 ILE A N 1
ATOM 3207 C CA . ILE A 1 392 ? 32.652 20.964 -24.479 1.00 94.25 392 ILE A CA 1
ATOM 3208 C C . ILE A 1 392 ? 31.841 19.670 -24.435 1.00 94.25 392 ILE A C 1
ATOM 3210 O O . ILE A 1 392 ? 30.627 19.689 -24.649 1.00 94.25 392 ILE A O 1
ATOM 3214 N N . GLN A 1 393 ? 32.506 18.553 -24.145 1.00 93.06 393 GLN A N 1
ATOM 3215 C CA . GLN A 1 393 ? 31.877 17.239 -24.040 1.00 93.06 393 GLN A CA 1
ATOM 3216 C C . GLN A 1 393 ? 32.633 16.387 -23.022 1.00 93.06 393 GLN A C 1
ATOM 3218 O O . GLN A 1 393 ? 33.674 15.811 -23.322 1.00 93.06 393 GLN A O 1
ATOM 3223 N N . GLU A 1 394 ? 32.092 16.302 -21.813 1.00 90.06 394 GLU A N 1
ATOM 3224 C CA . GLU A 1 394 ? 32.691 15.533 -20.725 1.00 90.06 394 GLU A CA 1
ATOM 3225 C C . GLU A 1 394 ? 32.040 14.155 -20.595 1.00 90.06 394 GLU A C 1
ATOM 3227 O O . GLU A 1 394 ? 30.932 13.899 -21.077 1.00 90.06 394 GLU A O 1
ATOM 3232 N N . THR A 1 395 ? 32.707 13.260 -19.869 1.00 79.62 395 THR A N 1
ATOM 3233 C CA . THR A 1 395 ? 32.199 11.906 -19.589 1.00 79.62 395 THR A CA 1
ATOM 3234 C C . THR A 1 395 ? 30.911 11.912 -18.762 1.00 79.62 395 THR A C 1
ATOM 3236 O O . THR A 1 395 ? 30.127 10.968 -18.837 1.00 79.62 395 THR A O 1
ATOM 3239 N N . GLN A 1 396 ? 30.655 12.989 -18.010 1.00 84.06 396 GLN A N 1
ATOM 3240 C CA . GLN A 1 396 ? 29.423 13.203 -17.254 1.00 84.06 396 GLN A CA 1
ATOM 3241 C C . GLN A 1 396 ? 28.737 14.505 -17.681 1.00 84.06 396 GLN A C 1
ATOM 3243 O O . GLN A 1 396 ? 29.359 15.569 -17.732 1.00 84.06 396 GLN A O 1
ATOM 3248 N N . ALA A 1 397 ? 27.414 14.463 -17.867 1.00 86.56 397 ALA A N 1
ATOM 3249 C CA . ALA A 1 397 ? 26.607 15.649 -18.168 1.00 86.56 397 ALA A CA 1
ATOM 3250 C C . ALA A 1 397 ? 26.747 16.761 -17.106 1.00 86.56 397 ALA A C 1
ATOM 3252 O O . ALA A 1 397 ? 26.719 17.946 -17.431 1.00 86.56 397 ALA A O 1
ATOM 3253 N N . ALA A 1 398 ? 26.923 16.394 -15.830 1.00 88.94 398 ALA A N 1
ATOM 3254 C CA . ALA A 1 398 ? 27.162 17.354 -14.750 1.00 88.94 398 ALA A CA 1
ATOM 3255 C C . ALA A 1 398 ? 28.500 18.094 -14.899 1.00 88.94 398 ALA A C 1
ATOM 3257 O O . ALA A 1 398 ? 28.566 19.286 -14.608 1.00 88.94 398 ALA A O 1
ATOM 3258 N N . GLU A 1 399 ? 29.540 17.407 -15.374 1.00 91.44 399 GLU A N 1
ATOM 3259 C CA . GLU A 1 399 ? 30.849 18.017 -15.604 1.00 91.44 399 GLU A CA 1
ATOM 3260 C C . GLU A 1 399 ? 30.833 18.885 -16.864 1.00 91.44 399 GLU A C 1
ATOM 3262 O O . GLU A 1 399 ? 31.319 20.009 -16.833 1.00 91.44 399 GLU A O 1
ATOM 3267 N N . THR A 1 400 ? 30.138 18.446 -17.919 1.00 93.75 400 T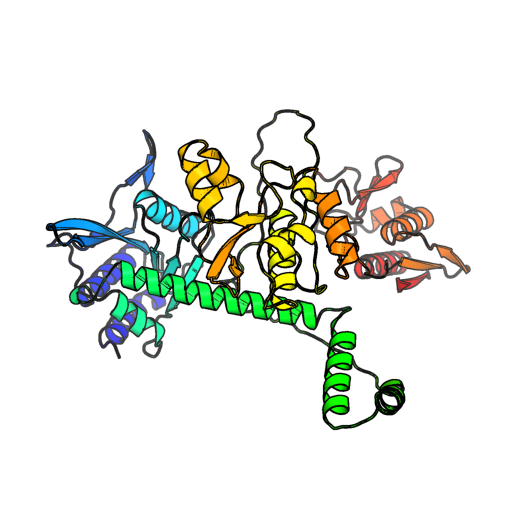HR A N 1
ATOM 3268 C CA . THR A 1 400 ? 29.917 19.269 -19.122 1.00 93.75 400 THR A CA 1
ATOM 3269 C C . THR A 1 400 ? 29.214 20.586 -18.765 1.00 93.75 400 THR A C 1
ATOM 3271 O O . THR A 1 400 ? 29.617 21.658 -19.213 1.00 93.75 400 THR A O 1
ATOM 3274 N N . PHE A 1 401 ? 28.194 20.529 -17.899 1.00 95.00 401 PHE A N 1
ATOM 3275 C CA . PHE A 1 401 ? 27.498 21.725 -17.423 1.00 95.00 401 PHE A CA 1
ATOM 3276 C C . PHE A 1 401 ? 28.407 22.631 -16.578 1.00 95.00 401 PHE A C 1
ATOM 3278 O O . PHE A 1 401 ? 28.410 23.850 -16.752 1.00 95.00 401 PHE A O 1
ATOM 3285 N N . ARG A 1 402 ? 29.232 22.050 -15.701 1.00 95.88 402 ARG A N 1
ATOM 3286 C CA . ARG A 1 402 ? 30.226 22.801 -14.928 1.00 95.88 402 ARG A CA 1
ATOM 3287 C C . ARG A 1 402 ? 31.221 23.521 -15.841 1.00 95.88 402 ARG A C 1
ATOM 3289 O O . ARG A 1 402 ? 31.425 24.718 -15.667 1.00 95.88 402 ARG A O 1
ATOM 3296 N N . GLN A 1 403 ? 31.794 22.831 -16.825 1.00 94.62 403 GLN A N 1
ATOM 3297 C CA . GLN A 1 403 ? 32.749 23.413 -17.773 1.00 94.62 403 GLN A CA 1
ATOM 3298 C C . GLN A 1 403 ? 32.133 24.531 -18.616 1.00 94.62 403 GLN A C 1
ATOM 3300 O O . GLN A 1 403 ? 32.793 25.536 -18.884 1.00 94.62 403 GLN A O 1
ATOM 3305 N N . PHE A 1 404 ? 30.853 24.411 -18.977 1.00 96.62 404 PHE A N 1
ATOM 3306 C CA . PHE A 1 404 ? 30.106 25.499 -19.603 1.00 96.62 404 PHE A CA 1
ATOM 3307 C C . PHE A 1 404 ? 30.033 26.736 -18.700 1.00 96.62 404 PHE A C 1
ATOM 3309 O O . PHE A 1 404 ? 30.417 27.817 -19.135 1.00 96.62 404 PHE A O 1
ATOM 3316 N N . VAL A 1 405 ? 29.627 26.583 -17.434 1.00 95.88 405 VAL A N 1
ATOM 3317 C CA . VAL A 1 405 ? 29.561 27.701 -16.472 1.00 95.88 405 VAL A CA 1
ATOM 3318 C C . VAL A 1 405 ? 30.938 28.333 -16.246 1.00 95.88 405 VAL A C 1
ATOM 3320 O O . VAL A 1 405 ? 31.049 29.556 -16.202 1.00 95.88 405 VAL A O 1
ATOM 3323 N N . MET A 1 406 ? 31.996 27.523 -16.161 1.00 93.50 406 MET A N 1
ATOM 3324 C CA . MET A 1 406 ? 33.375 28.014 -16.047 1.00 93.50 406 MET A CA 1
ATOM 3325 C C . MET A 1 406 ? 33.829 28.769 -17.303 1.00 93.50 406 MET A C 1
ATOM 3327 O O . MET A 1 406 ? 34.509 29.782 -17.189 1.00 93.50 406 MET A O 1
ATOM 3331 N N . THR A 1 407 ? 33.436 28.299 -18.491 1.00 93.00 407 THR A N 1
ATOM 3332 C CA . THR A 1 407 ? 33.785 28.921 -19.781 1.00 93.00 407 THR A CA 1
ATOM 3333 C C . THR A 1 407 ? 33.044 30.237 -20.006 1.00 93.00 407 THR A C 1
ATOM 3335 O O . THR A 1 407 ? 33.621 31.170 -20.551 1.00 93.00 407 THR A O 1
ATOM 3338 N N . VAL A 1 408 ? 31.775 30.309 -19.605 1.00 91.75 408 VAL A N 1
ATOM 3339 C CA . VAL A 1 408 ? 30.928 31.499 -19.759 1.00 91.75 408 VAL A CA 1
ATOM 3340 C C . VAL A 1 408 ? 31.228 32.555 -18.691 1.00 91.75 408 VAL A C 1
ATOM 3342 O O . VAL A 1 408 ? 31.151 33.745 -18.964 1.00 91.75 408 VAL A O 1
ATOM 3345 N N . GLY A 1 409 ? 31.612 32.126 -17.489 1.00 93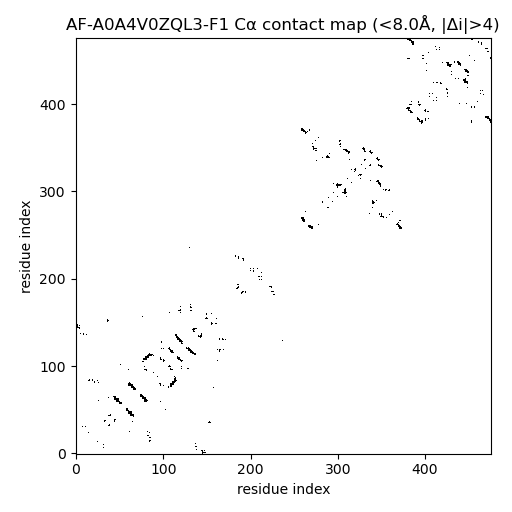.25 409 GLY A N 1
ATOM 3346 C CA . GLY A 1 409 ? 31.955 33.001 -16.375 1.00 93.25 409 GLY A CA 1
ATOM 3347 C C . GLY A 1 409 ? 30.992 32.823 -15.206 1.00 93.25 409 GLY A C 1
ATOM 3348 O O . GLY A 1 409 ? 29.807 33.142 -15.285 1.00 93.25 409 GLY A O 1
ATOM 3349 N N . VAL A 1 410 ? 31.526 32.352 -14.078 1.00 93.06 410 VAL A N 1
ATOM 3350 C CA . VAL A 1 410 ? 30.758 32.021 -12.865 1.00 93.06 410 VAL A CA 1
ATOM 3351 C C . VAL A 1 410 ? 29.920 33.203 -12.366 1.00 93.06 410 VAL A C 1
ATOM 3353 O O . VAL A 1 410 ? 28.766 33.022 -11.989 1.00 93.06 410 VAL A O 1
ATOM 3356 N N . GLU A 1 411 ? 30.472 34.416 -12.391 1.00 91.62 411 GLU A N 1
ATOM 3357 C CA . GLU A 1 411 ? 29.802 35.624 -11.888 1.00 91.62 411 GLU A CA 1
ATOM 3358 C C . GLU A 1 411 ? 28.667 36.089 -12.796 1.00 91.62 411 GLU A C 1
ATOM 3360 O O . GLU A 1 411 ? 27.608 36.479 -12.307 1.00 91.62 411 GLU A O 1
ATOM 3365 N N . GLN A 1 412 ? 28.853 35.967 -14.112 1.00 90.19 412 GLN A N 1
ATOM 3366 C CA . GLN A 1 412 ? 27.828 36.290 -15.104 1.00 90.19 412 GLN A CA 1
ATOM 3367 C C . GLN A 1 412 ? 26.643 35.330 -14.998 1.00 90.19 412 GLN A C 1
ATOM 3369 O O . GLN A 1 412 ? 25.497 35.745 -15.093 1.00 90.19 412 GLN A O 1
ATOM 3374 N N . VAL A 1 413 ? 26.900 34.044 -14.743 1.00 93.19 413 VAL A N 1
ATOM 3375 C CA . VAL A 1 413 ? 25.826 33.066 -14.519 1.00 93.19 413 VAL A CA 1
ATOM 3376 C C . VAL A 1 413 ? 25.151 33.286 -13.161 1.00 93.19 413 VAL A C 1
ATOM 3378 O O . VAL A 1 413 ? 23.936 33.126 -13.041 1.00 93.19 413 VAL A O 1
ATOM 3381 N N . GLN A 1 414 ? 25.909 33.678 -12.133 1.00 91.38 414 GLN A N 1
ATOM 3382 C CA . GLN A 1 414 ? 25.370 33.946 -10.799 1.00 91.38 414 GLN A CA 1
ATOM 3383 C C . GLN A 1 414 ? 24.459 35.186 -10.784 1.00 91.38 414 GLN A C 1
ATOM 3385 O O . GLN A 1 414 ? 23.421 35.158 -10.120 1.00 91.38 414 GLN A O 1
ATOM 3390 N N . SER A 1 415 ? 24.788 36.235 -11.547 1.00 90.88 415 SER A N 1
ATOM 3391 C CA . SER A 1 415 ? 23.990 37.470 -11.623 1.00 90.88 415 SER A CA 1
ATOM 3392 C C . SER A 1 415 ? 22.604 37.269 -12.250 1.00 90.88 415 SER A C 1
ATOM 3394 O O . SER A 1 415 ? 21.686 38.032 -11.956 1.00 90.88 415 SER A O 1
ATOM 3396 N N . LEU A 1 416 ? 22.402 36.190 -13.020 1.00 90.75 416 LEU A N 1
ATOM 3397 C CA . LEU A 1 416 ? 21.090 35.804 -13.557 1.00 90.75 416 LEU A CA 1
ATOM 3398 C C . LEU A 1 416 ? 20.095 35.343 -12.475 1.00 90.75 416 LEU A C 1
ATOM 3400 O O . LEU A 1 416 ? 18.911 35.175 -12.770 1.00 90.75 416 LEU A O 1
ATOM 3404 N N . ASN A 1 417 ? 20.561 35.088 -11.244 1.00 87.06 417 ASN A N 1
ATOM 3405 C CA . ASN A 1 417 ? 19.748 34.679 -10.091 1.00 87.06 417 ASN A CA 1
ATOM 3406 C C . ASN A 1 417 ? 18.811 33.481 -10.377 1.00 87.06 417 ASN A C 1
ATOM 3408 O O . ASN A 1 417 ? 17.677 33.402 -9.892 1.00 87.06 417 ASN A O 1
ATOM 3412 N N . ILE A 1 418 ? 19.280 32.535 -11.197 1.00 86.19 418 ILE A N 1
ATOM 3413 C CA . ILE A 1 418 ? 18.532 31.326 -11.554 1.00 86.19 418 ILE A CA 1
ATOM 3414 C C . ILE A 1 418 ? 18.406 30.435 -10.316 1.00 86.19 418 ILE A C 1
ATOM 3416 O O . ILE A 1 418 ? 19.382 30.216 -9.598 1.00 86.19 418 ILE A O 1
ATOM 3420 N N . LYS A 1 419 ? 17.210 29.887 -10.076 1.00 83.00 419 LYS A N 1
ATOM 3421 C CA . LYS A 1 419 ? 16.942 28.958 -8.970 1.00 83.00 419 LYS A CA 1
ATOM 3422 C C . LYS A 1 419 ? 16.573 27.571 -9.489 1.00 83.00 419 LYS A C 1
ATOM 3424 O O . LYS A 1 419 ? 15.714 27.444 -10.358 1.00 83.00 419 LYS A O 1
ATOM 3429 N N . VAL A 1 420 ? 17.161 26.541 -8.888 1.00 73.94 420 VAL A N 1
ATOM 3430 C CA . VAL A 1 420 ? 16.862 25.121 -9.114 1.00 73.94 420 VAL A CA 1
ATOM 3431 C C . VAL A 1 420 ? 16.470 24.502 -7.775 1.00 73.94 420 VAL A C 1
ATOM 3433 O O . VAL A 1 420 ? 17.150 24.695 -6.772 1.00 73.94 420 VAL A O 1
ATOM 3436 N N . CYS A 1 421 ? 15.334 23.799 -7.722 1.00 67.12 421 CYS A N 1
ATOM 3437 C CA . CYS A 1 421 ? 14.802 23.222 -6.476 1.00 67.12 421 CYS A CA 1
ATOM 3438 C C . CYS A 1 421 ? 14.659 24.247 -5.327 1.00 67.12 421 CYS A C 1
ATOM 3440 O O . CYS A 1 421 ? 14.906 23.921 -4.169 1.00 67.12 421 CYS A O 1
ATOM 3442 N N . LYS A 1 422 ? 14.248 25.483 -5.656 1.00 75.94 422 LYS A N 1
ATOM 3443 C CA . LYS A 1 422 ? 14.128 26.642 -4.742 1.00 75.94 422 LYS A CA 1
ATOM 3444 C C . LYS A 1 422 ? 15.458 27.176 -4.174 1.00 75.94 422 LYS A C 1
ATOM 3446 O O . LYS A 1 422 ? 15.427 28.093 -3.360 1.00 75.94 422 LYS A O 1
ATOM 3451 N N . ILE A 1 423 ? 16.602 26.674 -4.637 1.00 78.88 423 ILE A N 1
ATOM 3452 C CA . ILE A 1 423 ? 17.950 27.088 -4.213 1.00 78.88 423 ILE A CA 1
ATOM 3453 C C . ILE A 1 423 ? 18.643 27.801 -5.385 1.00 78.88 423 ILE A C 1
ATOM 3455 O O . ILE A 1 423 ? 18.379 27.443 -6.534 1.00 78.88 423 ILE A O 1
ATOM 3459 N N . PRO A 1 424 ? 19.508 28.805 -5.151 1.00 85.81 424 PRO A N 1
ATOM 3460 C CA . PRO A 1 424 ? 20.326 29.393 -6.210 1.00 85.81 424 PRO A CA 1
ATOM 3461 C C . PRO A 1 424 ? 21.116 28.333 -6.991 1.00 85.81 424 PRO A C 1
ATOM 3463 O O . PRO A 1 424 ? 21.710 27.433 -6.400 1.00 85.81 424 PRO A O 1
ATOM 3466 N N . LEU A 1 425 ? 21.136 28.451 -8.321 1.00 89.94 425 LEU A N 1
ATOM 3467 C CA . LEU A 1 425 ? 21.907 27.576 -9.208 1.00 89.94 425 LEU A CA 1
ATOM 3468 C C . LEU A 1 425 ? 23.404 27.638 -8.877 1.00 89.94 425 LEU A C 1
ATOM 3470 O O . LEU A 1 425 ? 24.077 26.610 -8.901 1.00 89.94 425 LEU A O 1
ATOM 3474 N N . ILE A 1 426 ? 23.898 28.833 -8.545 1.00 91.88 426 ILE A N 1
ATOM 3475 C CA . ILE A 1 426 ? 25.238 29.058 -8.007 1.00 91.88 426 ILE A CA 1
ATOM 3476 C C . ILE A 1 426 ? 25.095 29.601 -6.588 1.00 91.88 426 ILE A C 1
ATOM 3478 O O . ILE A 1 426 ? 24.530 30.677 -6.384 1.00 91.88 426 ILE A O 1
ATOM 3482 N N . SER A 1 427 ? 25.598 28.854 -5.608 1.00 87.62 427 SER A N 1
ATOM 3483 C CA . SER A 1 427 ? 25.556 29.216 -4.189 1.00 87.62 427 SER A CA 1
ATOM 3484 C C . SER A 1 427 ? 26.959 29.445 -3.630 1.00 87.62 427 SER A C 1
ATOM 3486 O O . SER A 1 427 ? 27.921 28.819 -4.068 1.00 87.62 427 SER A O 1
ATOM 3488 N N . ASN A 1 428 ? 27.066 30.314 -2.622 1.00 87.62 428 ASN A N 1
ATOM 3489 C CA . ASN A 1 428 ? 28.316 30.557 -1.881 1.00 87.62 428 ASN A CA 1
ATOM 3490 C C . ASN A 1 428 ? 28.475 29.606 -0.677 1.00 87.62 428 ASN A C 1
ATOM 3492 O O . ASN A 1 428 ? 29.417 29.716 0.100 1.00 87.62 428 ASN A O 1
ATOM 3496 N N . THR A 1 429 ? 27.520 28.694 -0.489 1.00 84.69 429 THR A N 1
ATOM 3497 C CA . THR A 1 429 ? 27.498 27.703 0.588 1.00 84.69 429 THR A CA 1
ATOM 3498 C C . THR A 1 429 ? 27.079 26.342 0.041 1.00 84.69 429 THR A C 1
ATOM 3500 O O . THR A 1 429 ? 26.332 26.243 -0.943 1.00 84.69 429 THR A O 1
ATOM 3503 N N . LEU A 1 430 ? 27.562 25.276 0.679 1.00 83.44 430 LEU A N 1
ATOM 3504 C CA . LEU A 1 430 ? 27.077 23.922 0.439 1.00 83.44 430 LEU A CA 1
ATOM 3505 C C . LEU A 1 430 ? 25.740 23.740 1.152 1.00 83.44 430 LEU A C 1
ATOM 3507 O O . LEU A 1 430 ? 25.602 24.044 2.333 1.00 83.44 430 LEU A O 1
ATOM 3511 N N . HIS A 1 431 ? 24.751 23.238 0.428 1.00 78.56 431 HIS A N 1
ATOM 3512 C CA . HIS A 1 431 ? 23.444 22.941 0.981 1.00 78.56 431 HIS A CA 1
ATOM 3513 C C . HIS A 1 431 ? 23.462 21.534 1.585 1.00 78.56 431 HIS A C 1
ATOM 3515 O O . HIS A 1 431 ? 23.737 20.566 0.876 1.00 78.56 431 HIS A O 1
ATOM 3521 N N . GLU A 1 432 ? 23.084 21.399 2.858 1.00 75.62 432 GLU A N 1
ATOM 3522 C CA . GLU A 1 432 ? 23.161 20.145 3.632 1.00 75.62 432 GLU A CA 1
ATOM 3523 C C . GLU A 1 432 ? 22.551 18.943 2.891 1.00 75.62 432 GLU A C 1
ATOM 3525 O O . GLU A 1 432 ? 23.163 17.886 2.766 1.00 75.62 432 GLU A O 1
ATOM 3530 N N . LYS A 1 433 ? 21.367 19.132 2.295 1.00 76.56 433 LYS A N 1
ATOM 3531 C CA . LYS A 1 433 ? 20.673 18.091 1.516 1.00 76.56 433 LYS A CA 1
ATOM 3532 C C . LYS A 1 433 ? 21.340 17.724 0.178 1.00 76.56 433 LYS A C 1
ATOM 3534 O O . LYS A 1 433 ? 21.166 16.604 -0.294 1.00 76.56 433 LYS A O 1
ATOM 3539 N N . TYR A 1 434 ? 22.050 18.650 -0.467 1.00 76.06 434 TYR A N 1
ATOM 3540 C CA . TYR A 1 434 ? 22.490 18.513 -1.866 1.00 76.06 434 TYR A CA 1
ATOM 3541 C C . TYR A 1 434 ? 24.008 18.553 -2.044 1.00 76.06 434 TYR A C 1
ATOM 3543 O O . TYR A 1 434 ? 24.479 18.591 -3.178 1.00 76.06 434 TYR A O 1
ATOM 3551 N N . GLN A 1 435 ? 24.774 18.474 -0.955 1.00 77.88 435 GLN A N 1
ATOM 3552 C CA . GLN A 1 435 ? 26.234 18.567 -0.955 1.00 77.88 435 GLN A CA 1
ATOM 3553 C C . GLN A 1 435 ? 26.899 17.663 -2.010 1.00 77.88 435 GLN A C 1
ATOM 3555 O O . GLN A 1 435 ? 27.779 18.105 -2.740 1.00 77.88 435 GLN A O 1
ATOM 3560 N N . ARG A 1 436 ? 26.429 16.415 -2.160 1.00 77.00 436 ARG A N 1
ATOM 3561 C CA . ARG A 1 436 ? 26.961 15.444 -3.143 1.00 77.00 436 ARG A CA 1
ATOM 3562 C C . ARG A 1 436 ? 26.688 15.813 -4.605 1.00 77.00 436 ARG A C 1
ATOM 3564 O O . ARG A 1 436 ? 27.363 15.317 -5.499 1.00 77.00 436 ARG A O 1
ATOM 3571 N N . ALA A 1 437 ? 25.683 16.647 -4.848 1.00 77.81 437 ALA A N 1
ATOM 3572 C CA . ALA A 1 437 ? 25.251 17.078 -6.172 1.00 77.81 437 ALA A CA 1
ATOM 3573 C C . ALA A 1 437 ? 25.670 18.525 -6.488 1.00 77.81 437 ALA A C 1
ATOM 3575 O O . ALA A 1 437 ? 25.249 19.076 -7.509 1.00 77.81 437 ALA A O 1
ATOM 3576 N N . GLN A 1 438 ? 26.492 19.145 -5.638 1.00 84.44 438 GLN A N 1
ATOM 3577 C CA . GLN A 1 438 ? 27.061 20.468 -5.863 1.00 84.44 438 GLN A CA 1
ATOM 3578 C C . GLN A 1 438 ? 28.512 20.347 -6.336 1.00 84.44 438 GLN A C 1
ATOM 3580 O O . GLN A 1 438 ? 29.341 19.715 -5.686 1.00 84.44 438 GLN A O 1
ATOM 3585 N N . LYS A 1 439 ? 28.822 20.941 -7.491 1.00 88.94 439 LYS A N 1
ATOM 3586 C CA . LYS A 1 439 ? 30.161 20.908 -8.089 1.00 88.94 439 LYS A CA 1
ATOM 3587 C C . LYS A 1 439 ? 30.917 22.204 -7.776 1.00 88.94 439 LYS A C 1
ATOM 3589 O O . LYS A 1 439 ? 30.343 23.277 -7.951 1.00 88.94 439 LYS A O 1
ATOM 3594 N N . PRO A 1 440 ? 32.186 22.145 -7.342 1.00 90.31 440 PRO A N 1
ATOM 3595 C CA . PRO A 1 440 ? 32.948 23.346 -7.018 1.00 90.31 440 PRO A CA 1
ATOM 3596 C C . PRO A 1 440 ? 33.276 24.159 -8.278 1.00 90.31 440 PRO A C 1
ATOM 3598 O O . PRO A 1 440 ? 33.721 23.609 -9.290 1.00 90.31 440 PRO A O 1
ATOM 3601 N N . LEU A 1 441 ? 33.086 25.477 -8.197 1.00 89.81 441 LEU A N 1
ATOM 3602 C CA . LEU A 1 441 ? 33.423 26.447 -9.248 1.00 89.81 441 LEU A CA 1
ATOM 3603 C C . LEU A 1 441 ? 34.656 27.307 -8.899 1.00 89.81 441 LEU A C 1
ATOM 3605 O O . LEU A 1 441 ? 35.097 28.103 -9.719 1.00 89.81 441 LEU A O 1
ATOM 3609 N N . GLY A 1 442 ? 35.226 27.138 -7.699 1.00 84.31 442 GLY A N 1
ATOM 3610 C CA . GLY A 1 442 ? 36.300 27.987 -7.164 1.00 84.31 442 GLY A CA 1
ATOM 3611 C C . GLY A 1 442 ? 35.767 29.163 -6.333 1.00 84.31 442 GLY A C 1
ATOM 3612 O O . GLY A 1 442 ? 34.572 29.454 -6.356 1.00 84.31 442 GLY A O 1
ATOM 3613 N N . ASN A 1 443 ? 36.641 29.810 -5.551 1.00 85.00 443 ASN A N 1
ATOM 3614 C CA . ASN A 1 443 ? 36.325 30.978 -4.705 1.00 85.00 443 ASN A CA 1
ATOM 3615 C C . ASN A 1 443 ? 35.096 30.795 -3.789 1.00 85.00 443 ASN A C 1
ATOM 3617 O O . ASN A 1 443 ? 34.292 31.707 -3.620 1.00 85.00 443 ASN A O 1
ATOM 3621 N N . GLY A 1 444 ? 34.915 29.590 -3.234 1.00 85.62 444 GLY A N 1
ATOM 3622 C CA . GLY A 1 444 ? 33.786 29.272 -2.348 1.00 85.62 444 GLY A CA 1
ATOM 3623 C C . GLY A 1 444 ? 32.420 29.161 -3.041 1.00 85.62 444 GLY A C 1
ATOM 3624 O O . GLY A 1 444 ? 31.404 29.088 -2.355 1.00 85.62 444 GLY A O 1
ATOM 3625 N N . ARG A 1 445 ? 32.368 29.137 -4.381 1.00 90.81 445 ARG A N 1
ATOM 3626 C CA . ARG A 1 445 ? 31.125 29.013 -5.157 1.00 90.81 445 ARG A CA 1
ATOM 3627 C C . ARG A 1 445 ? 30.883 27.578 -5.625 1.00 90.81 445 ARG A C 1
ATOM 3629 O O . ARG A 1 445 ? 31.811 26.859 -6.008 1.00 90.81 445 ARG A O 1
ATOM 3636 N N . PHE A 1 446 ? 29.614 27.180 -5.651 1.00 90.81 446 PHE A N 1
ATOM 3637 C CA . PHE A 1 446 ? 29.178 25.828 -5.990 1.00 90.81 446 PHE A CA 1
ATOM 3638 C C . PHE A 1 446 ? 28.035 25.841 -7.006 1.00 90.81 446 PHE A C 1
ATOM 3640 O O . PHE A 1 446 ? 27.048 26.547 -6.819 1.00 90.81 446 PHE A O 1
ATOM 3647 N N . LEU A 1 447 ? 28.144 25.016 -8.050 1.00 92.12 447 LEU A N 1
ATOM 3648 C CA . LEU A 1 447 ? 27.100 24.780 -9.046 1.00 92.12 447 LEU A CA 1
ATOM 3649 C C . LEU A 1 447 ? 26.169 23.654 -8.600 1.00 92.12 447 LEU A C 1
ATOM 3651 O O . LEU A 1 447 ? 26.619 22.531 -8.369 1.00 92.12 447 LEU A O 1
ATOM 3655 N N . MET A 1 448 ? 24.866 23.910 -8.563 1.00 87.88 448 MET A N 1
ATOM 3656 C CA . MET A 1 448 ? 23.857 22.878 -8.350 1.00 87.88 448 MET A CA 1
ATOM 3657 C C . MET A 1 448 ? 23.707 21.998 -9.599 1.00 87.88 448 MET A C 1
ATOM 3659 O O . MET A 1 448 ? 23.304 22.467 -10.659 1.00 87.88 448 MET A O 1
ATOM 3663 N N . THR A 1 449 ? 23.973 20.696 -9.467 1.00 85.38 449 THR A N 1
ATOM 3664 C CA . THR A 1 449 ? 23.850 19.718 -10.566 1.00 85.38 449 THR A CA 1
ATOM 3665 C C . THR A 1 449 ? 22.866 18.583 -10.262 1.00 85.38 449 THR A C 1
ATOM 3667 O O . THR A 1 449 ? 22.829 17.586 -10.987 1.00 85.38 449 THR A O 1
ATOM 3670 N N . CYS A 1 450 ? 22.025 18.737 -9.232 1.00 79.88 450 CYS A N 1
ATOM 3671 C CA . CYS A 1 450 ? 20.998 17.773 -8.815 1.00 79.88 450 CYS A CA 1
ATOM 3672 C C . CYS A 1 450 ? 19.781 17.762 -9.769 1.00 79.88 450 CYS A C 1
ATOM 3674 O O . CYS A 1 450 ? 18.670 18.136 -9.407 1.00 79.88 450 CYS A O 1
ATOM 3676 N N . SER A 1 451 ? 20.003 17.388 -11.029 1.00 79.19 451 SER A N 1
ATOM 3677 C CA . SER A 1 451 ? 18.991 17.357 -12.093 1.00 79.19 451 SER A CA 1
ATOM 3678 C C . SER A 1 451 ? 19.308 16.262 -13.124 1.00 79.19 451 SER A C 1
ATOM 3680 O O . SER A 1 451 ? 20.420 15.738 -13.152 1.00 79.19 451 SER A O 1
ATOM 3682 N N . ASN A 1 452 ? 18.368 15.887 -13.990 1.00 82.50 452 ASN A N 1
ATOM 3683 C CA . ASN A 1 452 ? 18.655 14.960 -15.097 1.00 82.50 452 ASN A CA 1
ATOM 3684 C C . ASN A 1 452 ? 19.328 15.682 -16.290 1.00 82.50 452 ASN A C 1
ATOM 3686 O O . ASN A 1 452 ? 19.380 16.914 -16.332 1.00 82.50 452 ASN A O 1
ATOM 3690 N N . THR A 1 453 ? 19.853 14.926 -17.261 1.00 83.69 453 THR A N 1
ATOM 3691 C CA . THR A 1 453 ? 20.587 15.456 -18.429 1.00 83.69 453 THR A CA 1
ATOM 3692 C C . THR A 1 453 ? 19.745 16.410 -19.284 1.00 83.69 453 THR A C 1
ATOM 3694 O O . THR A 1 453 ? 20.232 17.468 -19.680 1.00 83.69 453 THR A O 1
ATOM 3697 N N . LYS A 1 454 ? 18.451 16.111 -19.485 1.00 83.88 454 LYS A N 1
ATOM 3698 C CA . LYS A 1 454 ? 17.502 16.991 -20.198 1.00 83.88 454 LYS A CA 1
ATOM 3699 C C . LYS A 1 454 ? 17.320 18.339 -19.489 1.00 83.88 454 LYS A C 1
ATOM 3701 O O . LYS A 1 454 ? 17.254 19.381 -20.134 1.00 83.88 454 LYS A O 1
ATOM 3706 N N . THR A 1 455 ? 17.237 18.348 -18.161 1.00 83.31 455 THR A N 1
ATOM 3707 C CA . THR A 1 455 ? 17.135 19.585 -17.371 1.00 83.31 455 THR A CA 1
ATOM 3708 C C . THR A 1 455 ? 18.429 20.390 -17.422 1.00 83.31 455 THR A C 1
ATOM 3710 O O . THR A 1 455 ? 18.357 21.590 -17.646 1.00 83.31 455 THR A O 1
ATOM 3713 N N . LYS A 1 456 ? 19.600 19.744 -17.338 1.00 90.06 456 LYS A N 1
ATOM 3714 C CA . LYS A 1 456 ? 20.890 20.432 -17.531 1.00 90.06 456 LYS A CA 1
ATOM 3715 C C . LYS A 1 456 ? 20.979 21.106 -18.896 1.00 90.06 456 LYS A C 1
ATOM 3717 O O . LYS A 1 456 ? 21.369 22.264 -18.959 1.00 90.06 456 LYS A O 1
ATOM 3722 N N . LYS A 1 457 ? 20.572 20.413 -19.968 1.00 93.00 457 LYS A N 1
ATOM 3723 C CA . LYS A 1 457 ? 20.485 20.996 -21.315 1.00 93.00 457 LYS A CA 1
ATOM 3724 C C . LYS A 1 457 ? 19.627 22.267 -21.319 1.00 93.00 457 LYS A C 1
ATOM 3726 O O . LYS A 1 457 ? 20.103 23.306 -21.760 1.00 93.00 457 LYS A O 1
ATOM 3731 N N . ARG A 1 458 ? 18.417 22.208 -20.752 1.00 90.75 458 ARG A N 1
ATOM 3732 C CA . ARG A 1 458 ? 17.520 23.373 -20.650 1.00 90.75 458 ARG A CA 1
ATOM 3733 C C . ARG A 1 458 ? 18.129 24.523 -19.847 1.00 90.75 458 ARG A C 1
ATOM 3735 O O . ARG A 1 458 ? 17.973 25.677 -20.232 1.00 90.75 458 ARG A O 1
ATOM 3742 N N . ASP A 1 459 ? 18.819 24.224 -18.748 1.00 90.19 459 ASP A N 1
ATOM 3743 C CA . ASP A 1 459 ? 19.484 25.244 -17.933 1.00 90.19 459 ASP A CA 1
ATOM 3744 C C . ASP A 1 459 ? 20.637 25.908 -18.706 1.00 90.19 459 ASP A C 1
ATOM 3746 O O . ASP A 1 459 ? 20.750 27.132 -18.689 1.00 90.19 459 ASP A O 1
ATOM 3750 N N . ILE A 1 460 ? 21.437 25.133 -19.451 1.00 93.75 460 ILE A N 1
ATOM 3751 C CA . ILE A 1 460 ? 22.500 25.644 -20.334 1.00 93.75 460 ILE A CA 1
ATOM 3752 C C . ILE A 1 460 ? 21.914 26.554 -21.418 1.00 93.75 460 ILE A C 1
ATOM 3754 O O . ILE A 1 460 ? 22.379 27.679 -21.585 1.00 93.75 460 ILE A O 1
ATOM 3758 N N . GLU A 1 461 ? 20.873 26.105 -22.121 1.00 94.00 461 GLU A N 1
ATOM 3759 C CA . GLU A 1 461 ? 20.200 26.887 -23.167 1.00 94.00 461 GLU A CA 1
ATOM 3760 C C . GLU A 1 461 ? 19.601 28.182 -22.604 1.00 94.00 461 GLU A C 1
ATOM 3762 O O . GLU A 1 461 ? 19.709 29.245 -23.216 1.00 94.00 461 GLU A O 1
ATOM 3767 N N . ARG A 1 462 ? 19.015 28.121 -21.402 1.00 93.25 462 ARG A N 1
ATOM 3768 C CA . ARG A 1 462 ? 18.467 29.289 -20.708 1.00 93.25 462 ARG A CA 1
ATOM 3769 C C . ARG A 1 462 ? 19.550 30.301 -20.340 1.00 93.25 462 ARG A C 1
ATOM 3771 O O . ARG A 1 462 ? 19.338 31.493 -20.546 1.00 93.25 462 ARG A O 1
ATOM 3778 N N . ILE A 1 463 ? 20.679 29.843 -19.798 1.00 94.25 463 ILE A N 1
ATOM 3779 C CA . ILE A 1 463 ? 21.824 30.701 -19.456 1.00 94.25 463 ILE A CA 1
ATOM 3780 C C . ILE A 1 463 ? 22.398 31.334 -20.722 1.00 94.25 463 ILE A C 1
ATOM 3782 O O . ILE A 1 463 ? 22.588 32.545 -20.764 1.00 94.25 463 ILE A O 1
ATOM 3786 N N . ALA A 1 464 ? 22.619 30.534 -21.766 1.00 93.75 464 ALA A N 1
ATOM 3787 C CA . ALA A 1 464 ? 23.161 31.013 -23.028 1.00 93.75 464 ALA A CA 1
ATOM 3788 C C . ALA A 1 464 ? 22.252 32.074 -23.662 1.00 93.75 464 ALA A C 1
ATOM 3790 O O . ALA A 1 464 ? 22.725 33.148 -24.023 1.00 93.75 464 ALA A O 1
ATOM 3791 N N . LYS A 1 465 ? 20.934 31.835 -23.685 1.00 93.81 465 LYS A N 1
ATOM 3792 C CA . LYS A 1 465 ? 19.946 32.817 -24.149 1.00 93.81 465 LYS A CA 1
ATOM 3793 C C . LYS A 1 465 ? 19.979 34.107 -23.326 1.00 93.81 465 LYS A C 1
ATOM 3795 O O . LYS A 1 465 ? 19.935 35.187 -23.904 1.00 93.81 465 LYS A O 1
ATOM 3800 N N . ALA A 1 466 ? 20.047 34.005 -21.999 1.00 92.19 466 ALA A N 1
ATOM 3801 C CA . ALA A 1 466 ? 20.060 35.169 -21.112 1.00 92.19 466 ALA A CA 1
ATOM 3802 C C . ALA A 1 466 ? 21.333 36.021 -21.255 1.00 92.19 466 ALA A C 1
ATOM 3804 O O . ALA A 1 466 ? 21.279 37.228 -21.046 1.00 92.19 466 ALA A O 1
ATOM 3805 N N . LEU A 1 467 ? 22.455 35.402 -21.630 1.00 92.31 467 LEU A N 1
ATOM 3806 C CA . LEU A 1 467 ? 23.745 36.069 -21.826 1.00 92.31 467 LEU A CA 1
ATOM 3807 C C . LEU A 1 467 ? 24.039 36.408 -23.297 1.00 92.31 467 LEU A C 1
ATOM 3809 O O . LEU A 1 467 ? 25.120 36.901 -23.600 1.00 92.31 467 LEU A O 1
ATOM 3813 N N . GLY A 1 468 ? 23.107 36.139 -24.219 1.00 91.56 468 GLY A N 1
ATOM 3814 C CA . GLY A 1 468 ? 23.300 36.385 -25.653 1.00 91.56 468 GLY A CA 1
ATOM 3815 C C . GLY A 1 468 ? 24.372 35.501 -26.305 1.00 91.56 468 GLY A C 1
ATOM 3816 O O . GLY A 1 468 ? 24.950 35.879 -27.319 1.00 91.56 468 GLY A O 1
ATOM 3817 N N . ILE A 1 469 ? 24.658 34.331 -25.731 1.00 93.19 469 ILE A N 1
ATOM 3818 C CA . ILE A 1 469 ? 25.693 33.407 -26.203 1.00 93.19 469 ILE A CA 1
ATOM 3819 C C . ILE A 1 469 ? 25.064 32.398 -27.158 1.00 93.19 469 ILE A C 1
ATOM 3821 O O . ILE A 1 469 ? 24.127 31.681 -26.804 1.00 93.19 469 ILE A O 1
ATOM 3825 N N . GLN A 1 470 ? 25.615 32.292 -28.363 1.00 93.25 470 GLN A N 1
ATOM 3826 C CA . GLN A 1 470 ? 25.200 31.272 -29.318 1.00 93.25 470 GLN A CA 1
ATOM 3827 C C . GLN A 1 470 ? 25.804 29.915 -28.934 1.00 93.25 470 GLN A C 1
ATOM 3829 O O . GLN A 1 470 ? 27.025 29.743 -28.963 1.00 93.25 470 GLN A O 1
ATOM 3834 N N . VAL A 1 471 ? 24.951 28.946 -28.595 1.00 94.31 471 VAL A N 1
ATOM 3835 C CA . VAL A 1 471 ? 25.343 27.554 -28.332 1.00 94.31 471 VAL A CA 1
ATOM 3836 C C . VAL A 1 471 ? 24.342 26.571 -28.933 1.00 94.31 471 VAL A C 1
ATOM 3838 O O . VAL A 1 471 ? 23.147 26.849 -28.992 1.00 94.31 471 VAL A O 1
ATOM 3841 N N . THR A 1 472 ? 24.830 25.396 -29.320 1.00 94.69 472 THR A N 1
ATOM 3842 C CA . THR A 1 472 ? 24.025 24.212 -29.643 1.00 94.69 472 THR A CA 1
ATOM 3843 C C . THR A 1 472 ? 24.296 23.150 -28.587 1.00 94.69 472 THR A C 1
ATOM 3845 O O . THR A 1 472 ? 25.458 22.842 -28.320 1.00 94.69 472 THR A O 1
ATOM 3848 N N . VAL A 1 473 ? 23.247 22.606 -27.966 1.00 93.56 473 VAL A N 1
ATOM 3849 C CA . VAL A 1 473 ? 23.370 21.596 -26.905 1.00 93.56 473 VAL A CA 1
ATOM 3850 C C . VAL A 1 473 ? 22.700 20.298 -27.341 1.00 93.56 473 VAL A C 1
ATOM 3852 O O . VAL A 1 473 ? 21.493 20.245 -27.582 1.00 93.56 473 VAL A O 1
ATOM 3855 N N . GLU A 1 474 ? 23.473 19.223 -27.396 1.00 92.12 474 GLU A N 1
ATOM 3856 C CA . GLU A 1 474 ? 23.039 17.900 -27.837 1.00 92.12 474 GLU A CA 1
ATOM 3857 C C . GLU A 1 474 ? 23.131 16.908 -26.674 1.00 92.12 474 GLU A C 1
ATOM 3859 O O . GLU A 1 474 ? 24.052 16.976 -25.855 1.00 92.12 474 GLU A O 1
ATOM 3864 N N . ILE A 1 475 ? 22.158 15.999 -26.584 1.00 87.69 475 ILE A N 1
ATOM 3865 C CA . ILE A 1 475 ? 22.239 14.838 -25.693 1.00 87.69 475 ILE A CA 1
ATOM 3866 C C . ILE A 1 475 ? 22.784 13.697 -26.548 1.00 87.69 475 ILE A C 1
ATOM 3868 O O . ILE A 1 475 ? 22.170 13.377 -27.564 1.00 87.69 475 ILE A O 1
ATOM 3872 N N . VAL A 1 476 ? 23.934 13.144 -26.158 1.00 81.62 476 VAL A N 1
ATOM 3873 C CA . VAL A 1 476 ? 24.723 12.178 -26.947 1.00 81.62 476 VAL A CA 1
ATOM 3874 C C . VAL A 1 476 ? 25.077 10.920 -26.173 1.00 81.62 476 VAL A C 1
ATOM 3876 O O . VAL A 1 476 ? 25.026 10.956 -24.919 1.00 81.62 476 VAL A O 1
#

Secondary structure (DSSP, 8-state):
--THHHHHHHHHHHHHHTT--HHHHHHHHHHHHHHTT--TTTTSEEESPPEEETTTEEE--SEEEEEE-TTS-EEEEEEEEE--TT----HHHHHHHHHHHHHHT-SEEEEESSEEEEEEPPTTT-S--EEEEEEES-TT-HHHHHHHHHH-GGG--HHHHHHHHHHHHHHHHHHHHHHHHHHHHTSTTTHHHHHHHHHHHHHHHTT--HHHHHHHHTT-------------GGG------------------------EEESSSS--EEHHHHHHHHHHHHHHHSTT--HHHHHHHS-GGGT-TTT-SEEEHHHHHHHHHH-GGGGGTB--STTTSEEPTTS-EEEEB---GGGHHHHHHHHHHHS--EESS---S----EEEEETTS-EE--SSHHHHHHHHHHHH-HHHHHHTT-EETTEESEESS--TTTGGGEEEEETTEEEE--S-HHHHHHHHHHHHHHTT--EEEEE-

pLDDT: mean 84.15, std 16.21, range [24.19, 97.69]

Mean predicted aligned error: 19.74 Å